Protein 3KF8 (pdb70)

Solvent-accessible surface area: 31046 Å² total

Sequence (642 aa):
LYPKTKIDWGPGENHICLKTPFKNFYVIELFHQAPTFDKTIPLFISDINNSPNLYGIYNYIADHLRHVVLVNNYPVNQINIFGKIVYEQYKEKEFNGVEESYVILVISDFIGIDSKIRVRLSQEQFKEVGLTLDKKNYGKIVELEGEIYNWYDSINVSKKPDRELKVSKITVLSHRPDGLHFEFEQWKKRMEFRKNNLVEPWVFIPTSKIILIPSNIPQEFPEASISNPERLRILAQVKDFIPHESTIVIDKVPTITSEQSTYINICIFNLLEACSSRVLVPGTLVNIDAFYDGESINPVDIYEVNGANFTMENIQLIDEMNNSIGKNHICLKTPFKNFYVIELFHQAPTFDKTIPLFISDINNSPNLYGIYNYIADHLRHVVLVNNYPVNQINIFGKIVYEQYKEKEFNGVEESYVILVISDFIGIDSKIRVRLSQEQFKEVGLTLDKKNYGKIVELEGEIYNWYDSINVSKKPDRELKVSKITVLSHRPDGLHFEFEQWKKRMEFRKNNLVEPWVFISSKIILIPSNIPQEFPEASISNPERLRILAQVKDFIPHESTIVIDKVPTITSEQSTYINICIFNLLEACSSRVLVPGTLVNIDAFYDGESINPVDIYEVNGANFTMENIQLIDEMNNSIGKFN

Organism: Candida tropicalis (strain ATCC MYA-3404 / T1) (NCBI:txid294747)

InterPro domains:
  IPR018856 CST complex subunit Stn1, N-terminal [PF10451] (31-229)

Foldseek 3Di:
DDDDDFDDPDDDCNQFQDDDPADTQGDPVCLVVFPAEPDEDEAQLQLQQVFWQCCLGPNVVCVVQQQWTQRQRHIHRKYKYKAFWADWDKDWDDDDVDTWIKIKTWGALPPDPPRIAIEIGTVVQCVVQPHDPPGPQGQWMKMFMFTKGWPRDNVVRGDGTHMYGYTPHMHTQDSDNPPVVVSVVSVVSNVVCCVVRPPRDDDDDGD/DAEDQAVVCVCVVCVPAAPVHWDKYKYWWFFQAADVVQQKTWTGGHPPQDPDDHDIDIARCVVCVVVDDVQQHDGGFIKMWIWIGRNPHTGTDDMDGDDPVCRDNVNSVVRVCVRPPDDD/DQFQDDDPQATAGDPVCLVVFPAEPDEDEAQQQLQQPFFLVCLRVNPVCVVDQQWTQRQRHIHFKYKYKFFFADKDWDWPQDVPGTDIKMKTWGALPDHDPRIAIEIDRVCLCVVQPHDPPGPRGLWMKMFIAIKGWPRDNVPRGDGTHMYGYTPDMHGPGSDSPPVVSSVVSVVSNVVCCVVPPNRYTDDD/DEAEDQFVVCVCVLCVPAAPVRKAKYKYWWFWAAADVVQCKTWTGGHPVDDDDPHDIDIARNVVVVVPDDVLQRDGGFIKMFIFIGRSPHTGTPDMDGDDPVCPDVVVVVVRVVCSPDPPPDD

Secondary structure (P-SEA, 3-state):
ccbbbbbbcccccccccccccccccccccccccccccccbbbbbaaaaaacccccccccccccccccccccccccccbbbbbbcccbbbbbbbbcccccccbbbbbbbcccccccbbbbbbcaaaaaaaccccccccccbbbbbcbbbbbbcccccccccccccccccccccccccccaaaaaaaaaaaaaaaaaaccccccccccc/ccccccccccccccccccccbbbbbbbbbbbccccccccbbbbcccccccccbbbbbbbbccccccccccccccccccbbbbbbbcccbbbbcbbbbbbcccccaaaaaaaaaaaccccc/ccccccccccccccccccccccccccbbbbbaaaaaaccccccccccccccccccccccccccccccccccccbbbbbbcccccccccbbbbbbbcccccccbbbbbbcaaaaaaaccccccccccccccbbbbbbbbcccccccbbbbbbbbccccccccccccaaaaaaaaaaaaaaaaaaccccccccc/cccccccccccccccccccccbbbbbccbbbbccccccccbbbbccccccccccccbbbbbccccccccccccccccbbbbbbbcccccbbbbcbbbbbbcccccaaaaaaaaaaaccccccc

B-factor: mean 45.21, std 17.89, range [17.79, 146.96]

Nearest PDB structures (foldseek):
  3kf8-assembly1_B  TM=1.008E+00  e=2.899E-24  Candida tropicalis MYA-3404
  2pqa-assembly2_C  TM=5.883E-01  e=9.152E-02  Homo sapiens
  1l1o-assembly1_F  TM=5.650E-01  e=1.158E-01  Homo sapiens
  8qzv-assembly1_A  TM=4.920E-01  e=5.331E-01  Trichomonas vaginalis
  3kf8-assembly2_C  TM=1.005E+00  e=3.148E-45  Candida tropicalis MYA-3404

Radius of gyration: 30.0 Å; Cα contacts (8 Å, |Δi|>4): 1416; chains: 4; bounding box: 93×93×60 Å

CATH classification: 2.40.50.1040

Structure (mmCIF, N/CA/C/O backbone):
data_3KF8
#
_entry.id   3KF8
#
_cell.length_a   92.072
_cell.length_b   92.072
_cell.length_c   200.909
_cell.angle_alpha   90.00
_cell.angle_beta   90.00
_cell.angle_gamma   90.00
#
_symmetry.space_group_name_H-M   'P 41 21 2'
#
loop_
_entity.id
_entity.type
_entity.pdbx_description
1 polymer 'Protein stn1'
2 polymer 'Protein ten1'
3 water water
#
loop_
_atom_site.group_PDB
_atom_site.id
_atom_site.type_symbol
_atom_site.label_atom_id
_atom_site.label_alt_id
_atom_site.label_comp_id
_atom_site.label_asym_id
_atom_site.label_entity_id
_atom_site.label_seq_id
_atom_site.pdbx_PDB_ins_code
_atom_site.Cartn_x
_atom_site.Cartn_y
_atom_site.Cartn_z
_atom_site.occupancy
_atom_site.B_iso_or_equiv
_atom_site.auth_seq_id
_atom_site.auth_comp_id
_atom_site.auth_asym_id
_atom_site.auth_atom_id
_atom_site.pdbx_PDB_model_num
ATOM 1 N N . LEU A 1 10 ? 51.646 34.638 82.745 1.00 86.12 7 LEU A N 1
ATOM 2 C CA . LEU A 1 10 ? 50.526 34.151 81.890 1.00 87.36 7 LEU A CA 1
ATOM 3 C C . LEU A 1 10 ? 50.296 32.650 82.052 1.00 88.17 7 LEU A C 1
ATOM 4 O O . LEU A 1 10 ? 51.244 31.874 82.195 1.00 88.48 7 LEU A O 1
ATOM 9 N N . TYR A 1 11 ? 49.028 32.249 82.017 1.00 89.17 8 TYR A N 1
ATOM 10 C CA . TYR A 1 11 ? 48.662 30.847 82.172 1.00 89.62 8 TYR A CA 1
ATOM 11 C C . TYR A 1 11 ? 48.288 30.210 80.835 1.00 89.43 8 TYR A C 1
ATOM 12 O O . TYR A 1 11 ? 47.871 30.899 79.900 1.00 88.69 8 TYR A O 1
ATOM 21 N N . PRO A 1 12 ? 48.440 28.879 80.728 1.00 89.50 9 PRO A N 1
ATOM 22 C CA . PRO A 1 12 ? 48.129 28.118 79.513 1.00 89.89 9 PRO A CA 1
ATOM 23 C C . PRO A 1 12 ? 46.771 28.449 78.887 1.00 90.36 9 PRO A C 1
ATOM 24 O O . PRO A 1 12 ? 45.757 28.543 79.585 1.00 90.89 9 PRO A O 1
ATOM 28 N N . LYS A 1 13 ? 46.768 28.627 77.568 1.00 90.45 10 LYS A N 1
ATOM 29 C CA . LYS A 1 13 ? 45.557 28.945 76.817 1.00 89.87 10 LYS A CA 1
ATOM 30 C C . LYS A 1 13 ? 45.279 27.828 75.814 1.00 89.60 10 LYS A C 1
ATOM 31 O O . LYS A 1 13 ? 45.965 27.705 74.798 1.00 89.60 10 LYS A O 1
ATOM 37 N N . THR A 1 14 ? 44.274 27.010 76.103 1.00 89.06 11 THR A N 1
ATOM 38 C CA . THR A 1 14 ? 43.917 25.906 75.221 1.00 88.24 11 THR A CA 1
ATOM 39 C C . THR A 1 14 ? 43.465 26.404 73.853 1.00 86.86 11 THR A C 1
ATOM 40 O O . THR A 1 14 ? 42.899 27.493 73.726 1.00 86.59 11 THR A O 1
ATOM 44 N N . LYS A 1 15 ? 43.719 25.599 72.829 1.00 85.38 12 LYS A N 1
ATOM 45 C CA . LYS A 1 15 ? 43.333 25.948 71.472 1.00 83.38 12 LYS A CA 1
ATOM 46 C C . LYS A 1 15 ? 42.962 24.702 70.656 1.00 82.70 12 LYS A C 1
ATOM 47 O O . LYS A 1 15 ? 43.615 23.657 70.748 1.00 81.98 12 LYS A O 1
ATOM 53 N N . ILE A 1 16 ? 41.897 24.829 69.871 1.00 81.07 13 ILE A N 1
ATOM 54 C CA . ILE A 1 16 ? 41.400 23.744 69.026 1.00 79.63 13 ILE A CA 1
ATOM 55 C C . ILE A 1 16 ? 40.954 24.360 67.707 1.00 77.99 13 ILE A C 1
ATOM 56 O O . ILE A 1 16 ? 40.291 25.398 67.710 1.00 78.87 13 ILE A O 1
ATOM 61 N N . ASP A 1 17 ? 41.312 23.757 66.578 1.00 75.57 14 ASP A N 1
ATOM 62 C CA . ASP A 1 17 ? 40.865 24.339 65.319 1.00 73.51 14 ASP A CA 1
ATOM 63 C C . ASP A 1 17 ? 39.556 23.716 64.876 1.00 71.97 14 ASP A C 1
ATOM 64 O O . ASP A 1 17 ? 39.458 22.511 64.640 1.00 70.05 14 ASP A O 1
ATOM 69 N N . TRP A 1 18 ? 38.546 24.569 64.794 1.00 71.26 15 TRP A N 1
ATOM 70 C CA . TRP A 1 18 ? 37.215 24.152 64.406 1.00 71.14 15 TRP A CA 1
ATOM 71 C C . TRP A 1 18 ? 37.029 24.420 62.923 1.00 69.26 15 TRP A C 1
ATOM 72 O O . TRP A 1 18 ? 35.904 24.555 62.444 1.00 70.70 15 TRP A O 1
ATOM 83 N N . GLY A 1 19 ? 38.147 24.501 62.207 1.00 66.52 16 GLY A N 1
ATOM 84 C CA . GLY A 1 19 ? 38.095 24.744 60.779 1.00 63.91 16 GLY A CA 1
ATOM 85 C C . GLY A 1 19 ? 38.202 26.210 60.413 1.00 62.55 16 GLY A C 1
ATOM 86 O O . GLY A 1 19 ? 38.306 27.060 61.297 1.00 62.14 16 GLY A O 1
ATOM 87 N N . PRO A 1 20 ? 38.174 26.538 59.111 1.00 61.53 17 PRO A N 1
ATOM 88 C CA . PRO A 1 20 ? 38.271 27.917 58.624 1.00 62.49 17 PRO A CA 1
ATOM 89 C C . PRO A 1 20 ? 37.011 28.751 58.838 1.00 63.73 17 PRO A C 1
ATOM 90 O O . PRO A 1 20 ? 35.957 28.226 59.189 1.00 63.81 17 PRO A O 1
ATOM 94 N N . GLY A 1 21 ? 37.144 30.055 58.625 1.00 65.52 18 GLY A N 1
ATOM 95 C CA . GLY A 1 21 ? 36.032 30.988 58.765 1.00 67.79 18 GLY A CA 1
ATOM 96 C C . GLY A 1 21 ? 34.877 30.702 59.717 1.00 68.34 18 GLY A C 1
ATOM 97 O O . GLY A 1 21 ? 35.049 30.122 60.791 1.00 68.07 18 GLY A O 1
ATOM 98 N N . GLU A 1 22 ? 33.687 31.140 59.311 1.00 69.37 19 GLU A N 1
ATOM 99 C CA . GLU A 1 22 ? 32.467 30.972 60.097 1.00 70.30 19 GLU A CA 1
ATOM 100 C C . GLU A 1 22 ? 31.945 29.551 59.954 1.00 70.23 19 GLU A C 1
ATOM 101 O O . GLU A 1 22 ? 30.750 29.332 59.741 1.00 70.62 19 GLU A O 1
ATOM 107 N N . ASN A 1 23 ? 32.849 28.586 60.063 1.00 69.55 20 ASN A N 1
ATOM 108 C CA . ASN A 1 23 ? 32.474 27.185 59.935 1.00 68.30 20 ASN A CA 1
ATOM 109 C C . ASN A 1 23 ? 31.826 26.673 61.220 1.00 66.43 20 ASN A C 1
ATOM 110 O O . ASN A 1 23 ? 30.880 25.883 61.179 1.00 65.91 20 ASN A O 1
ATOM 115 N N . HIS A 1 24 ? 32.346 27.131 62.354 1.00 64.30 21 HIS A N 1
ATOM 116 C CA . HIS A 1 24 ? 31.833 26.723 63.654 1.00 62.99 21 HIS A CA 1
ATOM 117 C C . HIS A 1 24 ? 30.439 27.296 63.934 1.00 61.26 21 HIS A C 1
ATOM 118 O O . HIS A 1 24 ? 29.716 26.806 64.801 1.00 60.25 21 HIS A O 1
ATOM 125 N N . ILE A 1 25 ? 30.068 28.327 63.184 1.00 59.08 22 ILE A N 1
ATOM 126 C CA . ILE A 1 25 ? 28.764 28.958 63.325 1.00 57.58 22 ILE A CA 1
ATOM 127 C C . ILE A 1 25 ? 27.780 28.317 62.356 1.00 57.55 22 ILE A C 1
ATOM 128 O O . ILE A 1 25 ? 28.006 28.305 61.147 1.00 57.78 22 ILE A O 1
ATOM 133 N N . CYS A 1 26 ? 26.684 27.794 62.889 1.00 57.44 23 CYS A N 1
ATOM 134 C CA . CYS A 1 26 ? 25.675 27.148 62.061 1.00 58.03 23 CYS A CA 1
ATOM 135 C C . CYS A 1 26 ? 24.702 28.141 61.426 1.00 58.89 23 CYS A C 1
ATOM 136 O O . CYS A 1 26 ? 24.551 28.182 60.205 1.00 57.46 23 CYS A O 1
ATOM 139 N N . LEU A 1 27 ? 24.036 28.933 62.260 1.00 60.08 24 LEU A N 1
ATOM 140 C CA . LEU A 1 27 ? 23.080 29.914 61.765 1.00 61.78 24 LEU A CA 1
ATOM 141 C C . LEU A 1 27 ? 23.323 31.278 62.388 1.00 63.38 24 LEU A C 1
ATOM 142 O O . LEU A 1 27 ? 23.401 31.412 63.607 1.00 62.71 24 LEU A O 1
ATOM 147 N N . LYS A 1 28 ? 23.441 32.295 61.544 1.00 66.51 25 LYS A N 1
ATOM 148 C CA . LYS A 1 28 ? 23.653 33.648 62.032 1.00 68.25 25 LYS A CA 1
ATOM 149 C C . LYS A 1 28 ? 22.285 34.290 62.200 1.00 68.54 25 LYS A C 1
ATOM 150 O O . LYS A 1 28 ? 21.414 34.151 61.339 1.00 67.53 25 LYS A O 1
ATOM 156 N N . THR A 1 29 ? 22.097 34.973 63.321 1.00 69.40 26 THR A N 1
ATOM 157 C CA . THR A 1 29 ? 20.838 35.642 63.624 1.00 70.68 26 THR A CA 1
ATOM 158 C C . THR A 1 29 ? 21.143 37.090 63.957 1.00 70.81 26 THR A C 1
ATOM 159 O O . THR A 1 29 ? 22.204 37.398 64.503 1.00 71.23 26 THR A O 1
ATOM 163 N N . PRO A 1 30 ? 20.226 38.004 63.621 1.00 70.81 27 PRO A N 1
ATOM 164 C CA . PRO A 1 30 ? 20.471 39.415 63.927 1.00 70.44 27 PRO A CA 1
ATOM 165 C C . PRO A 1 30 ? 20.640 39.660 65.432 1.00 70.41 27 PRO A C 1
ATOM 166 O O . PRO A 1 30 ? 20.857 40.791 65.863 1.00 70.75 27 PRO A O 1
ATOM 170 N N . PHE A 1 31 ? 20.539 38.595 66.226 1.00 69.90 28 PHE A N 1
ATOM 171 C CA . PHE A 1 31 ? 20.703 38.713 67.672 1.00 68.94 28 PHE A CA 1
ATOM 172 C C . PHE A 1 31 ? 21.823 37.829 68.215 1.00 67.51 28 PHE A C 1
ATOM 173 O O . PHE A 1 31 ? 22.646 38.285 69.012 1.00 66.76 28 PHE A O 1
ATOM 181 N N . LYS A 1 32 ? 21.845 36.564 67.790 1.00 65.55 29 LYS A N 1
ATOM 182 C CA . LYS A 1 32 ? 22.860 35.615 68.253 1.00 62.95 29 LYS A CA 1
ATOM 183 C C . LYS A 1 32 ? 23.244 34.584 67.192 1.00 60.21 29 LYS A C 1
ATOM 184 O O . LYS A 1 32 ? 22.692 34.566 66.092 1.00 59.08 29 LYS A O 1
ATOM 190 N N . ASN A 1 33 ? 24.194 33.720 67.532 1.00 57.17 30 ASN A N 1
ATOM 191 C CA . ASN A 1 33 ? 24.641 32.686 66.608 1.00 54.82 30 ASN A CA 1
ATOM 192 C C . ASN A 1 33 ? 24.438 31.287 67.167 1.00 53.55 30 ASN A C 1
ATOM 193 O O . ASN A 1 33 ? 24.792 31.004 68.312 1.00 52.23 30 ASN A O 1
ATOM 198 N N . PHE A 1 34 ? 23.865 30.412 66.352 1.00 51.69 31 PHE A N 1
ATOM 199 C CA . PHE A 1 34 ? 23.680 29.034 66.767 1.00 50.39 31 PHE A CA 1
ATOM 200 C C . PHE A 1 34 ? 24.912 28.290 66.262 1.00 48.75 31 PHE A C 1
ATOM 201 O O . PHE A 1 34 ? 25.114 28.162 65.059 1.00 49.80 31 PHE A O 1
ATOM 209 N N . TYR A 1 35 ? 25.738 27.818 67.187 1.00 46.32 32 TYR A N 1
ATOM 210 C CA . TYR A 1 35 ? 26.962 27.118 66.835 1.00 44.91 32 TYR A CA 1
ATOM 211 C C . TYR A 1 35 ? 26.765 25.643 66.522 1.00 44.43 32 TYR A C 1
ATOM 212 O O . TYR A 1 35 ? 25.754 25.048 66.898 1.00 44.29 32 TYR A O 1
ATOM 221 N N . VAL A 1 36 ? 27.735 25.066 65.816 1.00 43.09 33 VAL A N 1
ATOM 222 C CA . VAL A 1 36 ? 27.697 23.651 65.437 1.00 42.32 33 VAL A CA 1
ATOM 223 C C . VAL A 1 36 ? 27.808 22.753 66.665 1.00 42.33 33 VAL A C 1
ATOM 224 O O . VAL A 1 36 ? 28.352 23.153 67.694 1.00 41.38 33 VAL A O 1
ATOM 228 N N . ILE A 1 37 ? 27.297 21.532 66.550 1.00 42.95 34 ILE A N 1
ATOM 229 C CA . ILE A 1 37 ? 27.327 20.586 67.659 1.00 44.12 34 ILE A CA 1
ATOM 230 C C . ILE A 1 37 ? 28.726 20.377 68.246 1.00 44.64 34 ILE A C 1
ATOM 231 O O . ILE A 1 37 ? 28.870 20.209 69.459 1.00 43.88 34 ILE A O 1
ATOM 236 N N . GLU A 1 38 ? 29.749 20.410 67.393 1.00 43.27 35 GLU A N 1
ATOM 237 C CA . GLU A 1 38 ? 31.127 20.218 67.846 1.00 44.31 35 GLU A CA 1
ATOM 238 C C . GLU A 1 38 ? 31.474 21.181 68.965 1.00 44.02 35 GLU A C 1
ATOM 239 O O . GLU A 1 38 ? 32.336 20.890 69.802 1.00 43.33 35 GLU A O 1
ATOM 245 N N . LEU A 1 39 ? 30.808 22.330 68.970 1.00 42.26 36 LEU A N 1
ATOM 246 C CA . LEU A 1 39 ? 31.058 23.345 69.981 1.00 41.85 36 LEU A CA 1
ATOM 247 C C . LEU A 1 39 ? 30.196 23.219 71.237 1.00 41.63 36 LEU A C 1
ATOM 248 O O . LEU A 1 39 ? 30.495 23.860 72.254 1.00 40.24 36 LEU A O 1
ATOM 253 N N . PHE A 1 40 ? 29.147 22.396 71.180 1.00 40.28 37 PHE A N 1
ATOM 254 C CA . PHE A 1 40 ? 28.240 22.251 72.320 1.00 39.93 37 PHE A CA 1
ATOM 255 C C . PHE A 1 40 ? 28.938 21.997 73.638 1.00 41.10 37 PHE A C 1
ATOM 256 O O . PHE A 1 40 ? 28.575 22.593 74.659 1.00 40.05 37 PHE A O 1
ATOM 264 N N . HIS A 1 41 ? 29.947 21.128 73.626 1.00 41.52 38 HIS A N 1
ATOM 265 C CA . HIS A 1 41 ? 30.651 20.821 74.861 1.00 41.81 38 HIS A CA 1
ATOM 266 C C . HIS A 1 41 ? 31.381 22.036 75.435 1.00 42.62 38 HIS A C 1
ATOM 267 O O . HIS A 1 41 ? 31.774 22.031 76.600 1.00 43.81 38 HIS A O 1
ATOM 274 N N . GLN A 1 42 ? 31.525 23.083 74.625 1.00 43.37 39 GLN A N 1
ATOM 275 C CA . GLN A 1 42 ? 32.196 24.309 75.051 1.00 43.80 39 GLN A CA 1
ATOM 276 C C . GLN A 1 42 ? 31.257 25.268 75.789 1.00 43.98 39 GLN A C 1
ATOM 277 O O . GLN A 1 42 ? 31.704 26.157 76.513 1.00 44.55 39 GLN A O 1
ATOM 283 N N . ALA A 1 43 ? 29.955 25.094 75.595 1.00 43.08 40 ALA A N 1
ATOM 284 C CA . ALA A 1 43 ? 28.968 25.951 76.240 1.00 41.34 40 ALA A CA 1
ATOM 285 C C . ALA A 1 43 ? 28.977 25.770 77.760 1.00 40.71 40 ALA A C 1
ATOM 286 O O . ALA A 1 43 ? 29.009 24.648 78.266 1.00 41.50 40 ALA A O 1
ATOM 288 N N . PRO A 1 44 ? 28.950 26.874 78.515 1.00 39.58 41 PRO A N 1
ATOM 289 C CA . PRO A 1 44 ? 28.953 26.747 79.978 1.00 39.78 41 PRO A CA 1
ATOM 290 C C . PRO A 1 44 ? 27.697 26.032 80.463 1.00 41.07 41 PRO A C 1
ATOM 291 O O . PRO A 1 44 ? 27.563 25.714 81.638 1.00 42.29 41 PRO A O 1
ATOM 295 N N . THR A 1 45 ? 26.791 25.771 79.527 1.00 42.27 42 THR A N 1
ATOM 296 C CA . THR A 1 45 ? 25.517 25.113 79.797 1.00 43.09 42 THR A CA 1
ATOM 297 C C . THR A 1 45 ? 25.500 23.591 79.620 1.00 42.31 42 THR A C 1
ATOM 298 O O . THR A 1 45 ? 24.740 22.890 80.287 1.00 40.47 42 THR A O 1
ATOM 302 N N . PHE A 1 46 ? 26.333 23.086 78.718 1.00 41.54 43 PHE A N 1
ATOM 303 C CA . PHE A 1 46 ? 26.372 21.664 78.422 1.00 40.92 43 PHE A CA 1
ATOM 304 C C . PHE A 1 46 ? 26.951 20.768 79.510 1.00 42.95 43 PHE A C 1
ATOM 305 O O . PHE A 1 46 ? 27.899 21.140 80.213 1.00 43.13 43 PHE A O 1
ATOM 313 N N . ASP A 1 47 ? 26.374 19.574 79.630 1.00 43.71 44 ASP A N 1
ATOM 314 C CA . ASP A 1 47 ? 26.811 18.586 80.607 1.00 45.39 44 ASP A CA 1
ATOM 315 C C . ASP A 1 47 ? 26.747 19.033 82.050 1.00 45.76 44 ASP A C 1
ATOM 316 O O . ASP A 1 47 ? 27.512 18.554 82.885 1.00 46.52 44 ASP A O 1
ATOM 321 N N . LYS A 1 48 ? 25.841 19.956 82.341 1.00 44.45 45 LYS A N 1
ATOM 322 C CA . LYS A 1 48 ? 25.668 20.445 83.695 1.00 43.68 45 LYS A CA 1
ATOM 323 C C . LYS A 1 48 ? 24.168 20.586 83.927 1.00 43.07 45 LYS A C 1
ATOM 324 O O . LYS A 1 48 ? 23.449 21.120 83.080 1.00 41.94 45 LYS A O 1
ATOM 330 N N . THR A 1 49 ? 23.697 20.086 85.060 1.00 41.02 46 THR A N 1
ATOM 331 C CA . THR A 1 49 ? 22.282 20.163 85.385 1.00 42.49 46 THR A CA 1
ATOM 332 C C . THR A 1 49 ? 21.917 21.585 85.794 1.00 42.69 46 THR A C 1
ATOM 333 O O . THR A 1 49 ? 22.234 22.013 86.903 1.00 43.56 46 THR A O 1
ATOM 337 N N . ILE A 1 50 ? 21.259 22.318 84.900 1.00 40.96 47 ILE A N 1
ATOM 338 C CA . ILE A 1 50 ? 20.874 23.692 85.205 1.00 40.92 47 ILE A CA 1
ATOM 339 C C . ILE A 1 50 ? 19.371 23.846 85.467 1.00 39.19 47 ILE A C 1
ATOM 340 O O . ILE A 1 50 ? 18.540 23.251 84.782 1.00 39.30 47 ILE A O 1
ATOM 345 N N . PRO A 1 51 ? 19.013 24.648 86.476 1.00 38.08 48 PRO A N 1
ATOM 346 C CA . PRO A 1 51 ? 17.623 24.900 86.858 1.00 36.20 48 PRO A CA 1
ATOM 347 C C . PRO A 1 51 ? 16.915 25.824 85.865 1.00 34.81 48 PRO A C 1
ATOM 348 O O . PRO A 1 51 ? 17.211 27.019 85.788 1.00 32.82 48 PRO A O 1
ATOM 352 N N . LEU A 1 52 ? 15.985 25.258 85.105 1.00 33.98 49 LEU A N 1
ATOM 353 C CA . LEU A 1 52 ? 15.238 26.027 84.110 1.00 34.12 49 LEU A CA 1
ATOM 354 C C . LEU A 1 52 ? 13.771 26.213 84.465 1.00 33.98 49 LEU A C 1
ATOM 355 O O . LEU A 1 52 ? 13.248 25.606 85.403 1.00 31.04 49 LEU A O 1
ATOM 360 N N . PHE A 1 53 ? 13.124 27.075 83.685 1.00 34.69 50 PHE A N 1
ATOM 361 C CA . PHE A 1 53 ? 11.700 27.335 83.813 1.00 34.15 50 PHE A CA 1
ATOM 362 C C . PHE A 1 53 ? 11.113 26.441 82.738 1.00 34.40 50 PHE A C 1
ATOM 363 O O . PHE A 1 53 ? 11.638 26.395 81.635 1.00 35.21 50 PHE A O 1
ATOM 371 N N . ILE A 1 54 ? 10.048 25.718 83.052 1.00 34.04 51 ILE A N 1
ATOM 372 C CA . ILE A 1 54 ? 9.445 24.843 82.065 1.00 34.95 51 ILE A CA 1
ATOM 373 C C . ILE A 1 54 ? 9.107 25.584 80.771 1.00 36.93 51 ILE A C 1
ATOM 374 O O . ILE A 1 54 ? 9.218 25.038 79.669 1.00 36.02 51 ILE A O 1
ATOM 379 N N . SER A 1 55 ? 8.703 26.838 80.913 1.00 39.51 52 SER A N 1
ATOM 380 C CA . SER A 1 55 ? 8.349 27.654 79.759 1.00 41.27 52 SER A CA 1
ATOM 381 C C . SER A 1 55 ? 9.532 27.751 78.791 1.00 39.72 52 SER A C 1
ATOM 382 O O . SER A 1 55 ? 9.382 27.527 77.586 1.00 40.32 52 SER A O 1
ATOM 385 N N . ASP A 1 56 ? 10.706 28.083 79.321 1.00 38.59 53 ASP A N 1
ATOM 386 C CA . ASP A 1 56 ? 11.900 28.192 78.490 1.00 36.62 53 ASP A CA 1
ATOM 387 C C . ASP A 1 56 ? 12.188 26.894 77.733 1.00 34.60 53 ASP A C 1
ATOM 388 O O . ASP A 1 56 ? 12.721 26.919 76.621 1.00 35.27 53 ASP A O 1
ATOM 393 N N . ILE A 1 57 ? 11.846 25.761 78.329 1.00 30.34 54 ILE A N 1
ATOM 394 C CA . ILE A 1 57 ? 12.067 24.497 77.656 1.00 30.78 54 ILE A CA 1
ATOM 395 C C . ILE A 1 57 ? 11.063 24.340 76.518 1.00 32.77 54 ILE A C 1
ATOM 396 O O . ILE A 1 57 ? 11.427 23.997 75.391 1.00 32.81 54 ILE A O 1
ATOM 401 N N . ASN A 1 58 ? 9.794 24.597 76.817 1.00 33.62 55 ASN A N 1
ATOM 402 C CA . ASN A 1 58 ? 8.758 24.454 75.809 1.00 35.57 55 ASN A CA 1
ATOM 403 C C . ASN A 1 58 ? 8.851 25.469 74.684 1.00 36.40 55 ASN A C 1
ATOM 404 O O . ASN A 1 58 ? 8.400 25.200 73.575 1.00 35.68 55 ASN A O 1
ATOM 409 N N . ASN A 1 59 ? 9.432 26.630 74.953 1.00 38.09 56 ASN A N 1
ATOM 410 C CA . ASN A 1 59 ? 9.569 27.623 73.901 1.00 41.91 56 ASN A CA 1
ATOM 411 C C . ASN A 1 59 ? 10.845 27.371 73.108 1.00 43.24 56 ASN A C 1
ATOM 412 O O . ASN A 1 59 ? 11.248 28.179 72.266 1.00 44.17 56 ASN A O 1
ATOM 417 N N . SER A 1 60 ? 11.469 26.234 73.378 1.00 41.01 57 SER A N 1
ATOM 418 C CA . SER A 1 60 ? 12.696 25.867 72.699 1.00 40.08 57 SER A CA 1
ATOM 419 C C . SER A 1 60 ? 12.371 25.618 71.239 1.00 37.36 57 SER A C 1
ATOM 420 O O . SER A 1 60 ? 11.368 24.985 70.921 1.00 38.98 57 SER A O 1
ATOM 423 N N . PRO A 1 61 ? 13.218 26.108 70.324 1.00 36.04 58 PRO A N 1
ATOM 424 C CA . PRO A 1 61 ? 12.995 25.927 68.889 1.00 34.38 58 PRO A CA 1
ATOM 425 C C . PRO A 1 61 ? 13.181 24.517 68.353 1.00 35.36 58 PRO A C 1
ATOM 426 O O . PRO A 1 61 ? 14.028 23.760 68.839 1.00 37.04 58 PRO A O 1
ATOM 430 N N . ASN A 1 62 ? 12.374 24.172 67.351 1.00 33.62 59 ASN A N 1
ATOM 431 C CA . ASN A 1 62 ? 12.465 22.880 66.697 1.00 35.14 59 ASN A CA 1
ATOM 432 C C . ASN A 1 62 ? 13.855 22.882 66.063 1.00 36.96 59 ASN A C 1
ATOM 433 O O . ASN A 1 62 ? 14.140 23.690 65.173 1.00 37.24 59 ASN A O 1
ATOM 438 N N . LEU A 1 63 ? 14.715 21.971 66.500 1.00 37.33 60 LEU A N 1
ATOM 439 C CA . LEU A 1 63 ? 16.081 21.965 65.997 1.00 38.47 60 LEU A CA 1
ATOM 440 C C . LEU A 1 63 ? 16.305 21.628 64.533 1.00 39.70 60 LEU A C 1
ATOM 441 O O . LEU A 1 63 ? 17.356 21.967 63.988 1.00 41.89 60 LEU A O 1
ATOM 446 N N . TYR A 1 64 ? 15.347 20.972 63.883 1.00 40.55 61 TYR A N 1
ATOM 447 C CA . TYR A 1 64 ? 15.530 20.661 62.468 1.00 41.84 61 TYR A CA 1
ATOM 448 C C . TYR A 1 64 ? 15.553 21.937 61.635 1.00 42.91 61 TYR A C 1
ATOM 449 O O . TYR A 1 64 ? 16.064 21.943 60.516 1.00 44.18 61 TYR A O 1
ATOM 458 N N . GLY A 1 65 ? 15.001 23.010 62.191 1.00 43.41 62 GLY A N 1
ATOM 459 C CA . GLY A 1 65 ? 14.973 24.279 61.490 1.00 44.38 62 GLY A CA 1
ATOM 460 C C . GLY A 1 65 ? 16.232 25.093 61.703 1.00 45.49 62 GLY A C 1
ATOM 461 O O . GLY A 1 65 ? 16.321 26.242 61.274 1.00 45.43 62 GLY A O 1
ATOM 462 N N . ILE A 1 66 ? 17.212 24.501 62.372 1.00 46.25 63 ILE A N 1
ATOM 463 C CA . ILE A 1 66 ? 18.457 25.203 62.632 1.00 46.12 63 ILE A CA 1
ATOM 464 C C . ILE A 1 66 ? 19.660 24.320 62.347 1.00 46.51 63 ILE A C 1
ATOM 465 O O . ILE A 1 66 ? 20.726 24.825 62.020 1.00 47.67 63 ILE A O 1
ATOM 470 N N . TYR A 1 67 ? 19.493 23.006 62.471 1.00 47.13 64 TYR A N 1
ATOM 471 C CA . TYR A 1 67 ? 20.592 22.077 62.240 1.00 46.67 64 TYR A CA 1
ATOM 472 C C . TYR A 1 67 ? 20.289 21.002 61.208 1.00 47.63 64 TYR A C 1
ATOM 473 O O . TYR A 1 67 ? 21.076 20.078 61.024 1.00 47.60 64 TYR A O 1
ATOM 482 N N . ASN A 1 68 ? 19.146 21.116 60.543 1.00 48.83 65 ASN A N 1
ATOM 483 C CA . ASN A 1 68 ? 18.768 20.145 59.524 1.00 50.65 65 ASN A CA 1
ATOM 484 C C . ASN A 1 68 ? 18.958 18.708 59.984 1.00 50.18 65 ASN A C 1
ATOM 485 O O . ASN A 1 68 ? 18.582 18.339 61.093 1.00 50.48 65 ASN A O 1
ATOM 490 N N . TYR A 1 69 ? 19.560 17.907 59.114 1.00 49.82 66 TYR A N 1
ATOM 491 C CA . TYR A 1 69 ? 19.809 16.498 59.375 1.00 49.77 66 TYR A CA 1
ATOM 492 C C . TYR A 1 69 ? 20.587 16.250 60.669 1.00 48.78 66 TYR A C 1
ATOM 493 O O . TYR A 1 69 ? 20.603 15.133 61.178 1.00 48.74 66 TYR A O 1
ATOM 502 N N . ILE A 1 70 ? 21.235 17.283 61.196 1.00 48.82 67 ILE A N 1
ATOM 503 C CA . ILE A 1 70 ? 22.007 17.144 62.434 1.00 49.15 67 ILE A CA 1
ATOM 504 C C . ILE A 1 70 ? 21.104 16.828 63.629 1.00 49.10 67 ILE A C 1
ATOM 505 O O . ILE A 1 70 ? 21.489 16.079 64.535 1.00 50.01 67 ILE A O 1
ATOM 510 N N . ALA A 1 71 ? 19.903 17.399 63.619 1.00 47.70 68 ALA A N 1
ATOM 511 C CA . ALA A 1 71 ? 18.934 17.217 64.690 1.00 46.02 68 ALA A CA 1
ATOM 512 C C . ALA A 1 71 ? 18.608 15.756 64.967 1.00 45.82 68 ALA A C 1
ATOM 513 O O . ALA A 1 71 ? 18.142 15.420 66.059 1.00 43.62 68 ALA A O 1
ATOM 515 N N . ASP A 1 72 ? 18.848 14.888 63.989 1.00 44.93 69 ASP A N 1
ATOM 516 C CA . ASP A 1 72 ? 18.587 13.461 64.176 1.00 45.46 69 ASP A CA 1
ATOM 517 C C . ASP A 1 72 ? 19.335 12.944 65.408 1.00 43.58 69 ASP A C 1
ATOM 518 O O . ASP A 1 72 ? 18.968 11.922 65.986 1.00 41.69 69 ASP A O 1
ATOM 523 N N . HIS A 1 73 ? 20.376 13.671 65.802 1.00 41.97 70 HIS A N 1
ATOM 524 C CA . HIS A 1 73 ? 21.205 13.312 66.948 1.00 41.95 70 HIS A CA 1
ATOM 525 C C . HIS A 1 73 ? 21.033 14.301 68.097 1.00 40.43 70 HIS A C 1
ATOM 526 O O . HIS A 1 73 ? 21.769 14.244 69.082 1.00 40.46 70 HIS A O 1
ATOM 533 N N . LEU A 1 74 ? 20.072 15.211 67.968 1.00 38.20 71 LEU A N 1
ATOM 534 C CA . LEU A 1 74 ? 19.843 16.220 68.997 1.00 36.25 71 LEU A CA 1
ATOM 535 C C . LEU A 1 74 ? 18.485 16.136 69.700 1.00 35.78 71 LEU A C 1
ATOM 536 O O . LEU A 1 74 ? 18.047 17.100 70.324 1.00 35.73 71 LEU A O 1
ATOM 541 N N . ARG A 1 75 ? 17.828 14.984 69.598 1.00 34.94 72 ARG A N 1
ATOM 542 C CA . ARG A 1 75 ? 16.536 14.781 70.239 1.00 35.63 72 ARG A CA 1
ATOM 543 C C . ARG A 1 75 ? 16.622 14.990 71.758 1.00 34.83 72 ARG A C 1
ATOM 544 O O . ARG A 1 75 ? 15.648 15.398 72.397 1.00 34.67 72 ARG A O 1
ATOM 552 N N . HIS A 1 76 ? 17.794 14.712 72.325 1.00 31.22 73 HIS A N 1
ATOM 553 C CA . HIS A 1 76 ? 18.003 14.848 73.760 1.00 30.83 73 HIS A CA 1
ATOM 554 C C . HIS A 1 76 ? 18.526 16.239 74.124 1.00 29.84 73 HIS A C 1
ATOM 555 O O . HIS A 1 76 ? 18.965 16.469 75.255 1.00 27.70 73 HIS A O 1
ATOM 562 N N . VAL A 1 77 ? 18.460 17.172 73.181 1.00 27.77 74 VAL A N 1
ATOM 563 C CA . VAL A 1 77 ? 18.973 18.513 73.423 1.00 28.12 74 VAL A CA 1
ATOM 564 C C . VAL A 1 77 ? 17.979 19.629 73.126 1.00 27.16 74 VAL A C 1
ATOM 565 O O . VAL A 1 77 ? 17.170 19.519 72.216 1.00 29.59 74 VAL A O 1
ATOM 569 N N . VAL A 1 78 ? 18.028 20.697 73.906 1.00 26.65 75 VAL A N 1
ATOM 570 C CA . VAL A 1 78 ? 17.163 21.846 73.651 1.00 28.85 75 VAL A CA 1
ATOM 571 C C . VAL A 1 78 ? 18.004 23.116 73.735 1.00 30.35 75 VAL A C 1
ATOM 572 O O . VAL A 1 78 ? 18.911 23.222 74.562 1.00 31.07 75 VAL A O 1
ATOM 576 N N . LEU A 1 79 ? 17.715 24.076 72.872 1.00 33.30 76 LEU A N 1
ATOM 577 C CA . LEU A 1 79 ? 18.448 25.333 72.895 1.00 36.13 76 LEU A CA 1
ATOM 578 C C . LEU A 1 79 ? 17.619 26.364 73.648 1.00 35.89 76 LEU A C 1
ATOM 579 O O . LEU A 1 79 ? 16.527 26.720 73.218 1.00 38.93 76 LEU A O 1
ATOM 584 N N . VAL A 1 80 ? 18.126 26.816 74.789 1.00 36.71 77 VAL A N 1
ATOM 585 C CA . VAL A 1 80 ? 17.438 27.833 75.580 1.00 36.52 77 VAL A CA 1
ATOM 586 C C . VAL A 1 80 ? 18.164 29.092 75.160 1.00 37.21 77 VAL A C 1
ATOM 587 O O . VAL A 1 80 ? 19.312 29.313 75.540 1.00 36.71 77 VAL A O 1
ATOM 591 N N . ASN A 1 81 ? 17.473 29.904 74.366 1.00 38.19 78 ASN A N 1
ATOM 592 C CA . ASN A 1 81 ? 18.029 31.116 73.778 1.00 38.93 78 ASN A CA 1
ATOM 593 C C . ASN A 1 81 ? 18.921 30.504 72.714 1.00 39.91 78 ASN A C 1
ATOM 594 O O . ASN A 1 81 ? 18.431 30.077 71.670 1.00 40.87 78 ASN A O 1
ATOM 599 N N . ASN A 1 82 ? 20.224 30.438 72.969 1.00 40.72 79 ASN A N 1
ATOM 600 C CA . ASN A 1 82 ? 21.125 29.799 72.010 1.00 41.37 79 ASN A CA 1
ATOM 601 C C . ASN A 1 82 ? 22.111 28.896 72.747 1.00 40.46 79 ASN A C 1
ATOM 602 O O . ASN A 1 82 ? 23.130 28.493 72.192 1.00 41.33 79 ASN A O 1
ATOM 607 N N . TYR A 1 83 ? 21.789 28.575 74.001 1.00 38.94 80 TYR A N 1
ATOM 608 C CA . TYR A 1 83 ? 22.621 27.698 74.823 1.00 39.40 80 TYR A CA 1
ATOM 609 C C . TYR A 1 83 ? 22.132 26.256 74.758 1.00 39.19 80 TYR A C 1
ATOM 610 O O . TYR A 1 83 ? 20.981 25.977 75.066 1.00 41.31 80 TYR A O 1
ATOM 619 N N . PRO A 1 84 ? 23.004 25.317 74.366 1.00 39.31 81 PRO A N 1
ATOM 620 C CA . PRO A 1 84 ? 22.573 23.918 74.296 1.00 38.62 81 PRO A CA 1
ATOM 621 C C . PRO A 1 84 ? 22.465 23.313 75.693 1.00 37.85 81 PRO A C 1
ATOM 622 O O . PRO A 1 84 ? 23.416 23.374 76.470 1.00 38.83 81 PRO A O 1
ATOM 626 N N . VAL A 1 85 ? 21.312 22.739 76.023 1.00 37.08 82 VAL A N 1
ATOM 627 C CA . VAL A 1 85 ? 21.149 22.136 77.341 1.00 36.91 82 VAL A CA 1
ATOM 628 C C . VAL A 1 85 ? 21.030 20.626 77.205 1.00 37.78 82 VAL A C 1
ATOM 629 O O . VAL A 1 85 ? 20.234 20.102 76.430 1.00 38.32 82 VAL A O 1
ATOM 633 N N . ASN A 1 86 ? 21.860 19.961 77.992 1.00 39.43 83 ASN A N 1
ATOM 634 C CA . ASN A 1 86 ? 22.036 18.520 78.029 1.00 40.60 83 ASN A CA 1
ATOM 635 C C . ASN A 1 86 ? 21.303 17.871 79.212 1.00 39.07 83 ASN A C 1
ATOM 636 O O . ASN A 1 86 ? 20.579 16.895 79.061 1.00 36.77 83 ASN A O 1
ATOM 641 N N . GLN A 1 87 ? 21.544 18.418 80.395 1.00 38.92 84 GLN A N 1
ATOM 642 C CA . GLN A 1 87 ? 20.966 17.909 81.630 1.00 39.79 84 GLN A CA 1
ATOM 643 C C . GLN A 1 87 ? 19.995 18.940 82.186 1.00 38.61 84 GLN A C 1
ATOM 644 O O . GLN A 1 87 ? 20.352 20.105 82.382 1.00 37.22 84 GLN A O 1
ATOM 650 N N . ILE A 1 88 ? 18.772 18.499 82.463 1.00 37.94 85 ILE A N 1
ATOM 651 C CA . ILE A 1 88 ? 17.745 19.411 82.941 1.00 37.08 85 ILE A CA 1
ATOM 652 C C . ILE A 1 88 ? 17.254 19.253 84.377 1.00 34.71 85 ILE A C 1
ATOM 653 O O . ILE A 1 88 ? 17.130 18.143 84.894 1.00 34.95 85 ILE A O 1
ATOM 658 N N . ASN A 1 89 ? 16.998 20.396 85.009 1.00 32.78 86 ASN A N 1
ATOM 659 C CA . ASN A 1 89 ? 16.462 20.449 86.367 1.00 32.41 86 ASN A CA 1
ATOM 660 C C . ASN A 1 89 ? 15.239 21.372 86.341 1.00 32.74 86 ASN A C 1
ATOM 661 O O . ASN A 1 89 ? 15.350 22.548 85.967 1.00 32.70 86 ASN A O 1
ATOM 666 N N . ILE A 1 90 ? 14.078 20.837 86.712 1.00 31.05 87 ILE A N 1
ATOM 667 C CA . ILE A 1 90 ? 12.837 21.616 86.730 1.00 30.92 87 ILE A CA 1
ATOM 668 C C . ILE A 1 90 ? 12.120 21.352 88.039 1.00 31.01 87 ILE A C 1
ATOM 669 O O . ILE A 1 90 ? 12.446 20.404 88.748 1.00 31.49 87 ILE A O 1
ATOM 674 N N . PHE A 1 91 ? 11.136 22.184 88.354 1.00 31.35 88 PHE A N 1
ATOM 675 C CA . PHE A 1 91 ? 10.349 22.003 89.573 1.00 29.89 88 PHE A CA 1
ATOM 676 C C . PHE A 1 91 ? 8.903 22.370 89.231 1.00 29.03 88 PHE A C 1
ATOM 677 O O . PHE A 1 91 ? 8.640 22.935 88.168 1.00 27.01 88 PHE A O 1
ATOM 685 N N . GLY A 1 92 ? 7.974 22.059 90.131 1.00 28.94 89 GLY A N 1
ATOM 686 C CA . GLY A 1 92 ? 6.589 22.402 89.900 1.00 29.44 89 GLY A CA 1
ATOM 687 C C . GLY A 1 92 ? 5.607 21.541 90.667 1.00 31.77 89 GLY A C 1
ATOM 688 O O . GLY A 1 92 ? 5.998 20.648 91.421 1.00 29.83 89 GLY A O 1
ATOM 689 N N . LYS A 1 93 ? 4.320 21.824 90.476 1.00 30.98 90 LYS A N 1
ATOM 690 C CA . LYS A 1 93 ? 3.259 21.079 91.127 1.00 31.09 90 LYS A CA 1
ATOM 691 C C . LYS A 1 93 ? 2.819 19.937 90.241 1.00 29.13 90 LYS A C 1
ATOM 692 O O . LYS A 1 93 ? 2.848 20.038 89.023 1.00 29.89 90 LYS A O 1
ATOM 698 N N . ILE A 1 94 ? 2.415 18.847 90.862 1.00 28.15 91 ILE A N 1
ATOM 699 C CA . ILE A 1 94 ? 1.915 17.725 90.104 1.00 29.64 91 ILE A CA 1
ATOM 700 C C . ILE A 1 94 ? 0.476 18.084 89.744 1.00 31.23 91 ILE A C 1
ATOM 701 O O . ILE A 1 94 ? -0.367 18.308 90.619 1.00 30.91 91 ILE A O 1
ATOM 706 N N . VAL A 1 95 ? 0.209 18.147 88.450 1.00 32.25 92 VAL A N 1
ATOM 707 C CA . VAL A 1 95 ? -1.108 18.498 87.962 1.00 32.69 92 VAL A CA 1
ATOM 708 C C . VAL A 1 95 ? -1.812 17.308 87.328 1.00 33.57 92 VAL A C 1
ATOM 709 O O . VAL A 1 95 ? -3.009 17.365 87.077 1.00 34.26 92 VAL A O 1
ATOM 713 N N . TYR A 1 96 ? -1.082 16.219 87.093 1.00 34.94 93 TYR A N 1
ATOM 714 C CA . TYR A 1 96 ? -1.670 15.041 86.463 1.00 37.40 93 TYR A CA 1
ATOM 715 C C . TYR A 1 96 ? -0.894 13.764 86.764 1.00 38.51 93 TYR A C 1
ATOM 716 O O . TYR A 1 96 ? 0.335 13.759 86.727 1.00 39.89 93 TYR A O 1
ATOM 725 N N . GLU A 1 97 ? -1.621 12.684 87.039 1.00 40.04 94 GLU A N 1
ATOM 726 C CA . GLU A 1 97 ? -1.023 11.385 87.367 1.00 42.77 94 GLU A CA 1
ATOM 727 C C . GLU A 1 97 ? -1.574 10.229 86.534 1.00 43.76 94 GLU A C 1
ATOM 728 O O . GLU A 1 97 ? -2.781 10.101 86.356 1.00 44.39 94 GLU A O 1
ATOM 734 N N . GLN A 1 98 ? -0.686 9.366 86.062 1.00 45.53 95 GLN A N 1
ATOM 735 C CA . GLN A 1 98 ? -1.088 8.215 85.272 1.00 47.93 95 GLN A CA 1
ATOM 736 C C . GLN A 1 98 ? -0.154 7.066 85.631 1.00 47.07 95 GLN A C 1
ATOM 737 O O . GLN A 1 98 ? 1.068 7.218 85.589 1.00 46.95 95 GLN A O 1
ATOM 743 N N . TYR A 1 99 ? -0.729 5.927 86.000 1.00 47.12 96 TYR A N 1
ATOM 744 C CA . TYR A 1 99 ? 0.064 4.756 86.374 1.00 47.80 96 TYR A CA 1
ATOM 745 C C . TYR A 1 99 ? 0.010 3.723 85.272 1.00 49.21 96 TYR A C 1
ATOM 746 O O . TYR A 1 99 ? -1.065 3.372 84.797 1.00 49.91 96 TYR A O 1
ATOM 755 N N . LYS A 1 100 ? 1.171 3.237 84.857 1.00 52.64 97 LYS A N 1
ATOM 756 C CA . LYS A 1 100 ? 1.232 2.224 83.804 1.00 57.34 97 LYS A CA 1
ATOM 757 C C . LYS A 1 100 ? 1.975 0.974 84.256 1.00 59.76 97 LYS A C 1
ATOM 758 O O . LYS A 1 100 ? 2.934 1.069 85.010 1.00 59.35 97 LYS A O 1
ATOM 764 N N . GLU A 1 101 ? 1.547 -0.195 83.776 1.00 64.27 98 GLU A N 1
ATOM 765 C CA . GLU A 1 101 ? 2.182 -1.455 84.176 1.00 69.81 98 GLU A CA 1
ATOM 766 C C . GLU A 1 101 ? 2.462 -2.437 83.034 1.00 73.07 98 GLU A C 1
ATOM 767 O O . GLU A 1 101 ? 1.933 -3.549 83.009 1.00 74.81 98 GLU A O 1
ATOM 773 N N . LYS A 1 102 ? 3.304 -2.028 82.094 1.00 76.19 99 LYS A N 1
ATOM 774 C CA . LYS A 1 102 ? 3.633 -2.875 80.954 1.00 78.93 99 LYS A CA 1
ATOM 775 C C . LYS A 1 102 ? 4.006 -4.295 81.385 1.00 80.65 99 LYS A C 1
ATOM 776 O O . LYS A 1 102 ? 4.411 -4.519 82.526 1.00 79.69 99 LYS A O 1
ATOM 782 N N . GLU A 1 103 ? 3.886 -5.248 80.466 1.00 83.38 100 GLU A N 1
ATOM 783 C CA . GLU A 1 103 ? 4.210 -6.641 80.773 1.00 87.52 100 GLU A CA 1
ATOM 784 C C . GLU A 1 103 ? 5.267 -7.250 79.853 1.00 89.39 100 GLU A C 1
ATOM 785 O O . GLU A 1 103 ? 5.142 -7.203 78.626 1.00 89.32 100 GLU A O 1
ATOM 791 N N . PHE A 1 104 ? 6.302 -7.828 80.459 1.00 91.76 101 PHE A N 1
ATOM 792 C CA . PHE A 1 104 ? 7.387 -8.456 79.716 1.00 94.95 101 PHE A CA 1
ATOM 793 C C . PHE A 1 104 ? 7.652 -9.873 80.232 1.00 97.29 101 PHE A C 1
ATOM 794 O O . PHE A 1 104 ? 6.804 -10.469 80.901 1.00 98.07 101 PHE A O 1
ATOM 802 N N . ASN A 1 105 ? 8.831 -10.402 79.916 1.00 99.78 102 ASN A N 1
ATOM 803 C CA . ASN A 1 105 ? 9.233 -11.749 80.325 1.00 101.89 102 ASN A CA 1
ATOM 804 C C . ASN A 1 105 ? 9.542 -11.795 81.819 1.00 102.28 102 ASN A C 1
ATOM 805 O O . ASN A 1 105 ? 10.661 -11.497 82.237 1.00 101.95 102 ASN A O 1
ATOM 810 N N . GLY A 1 106 ? 8.548 -12.186 82.616 1.00 102.72 103 GLY A N 1
ATOM 811 C CA . GLY A 1 106 ? 8.730 -12.246 84.059 1.00 102.62 103 GLY A CA 1
ATOM 812 C C . GLY A 1 106 ? 9.007 -10.844 84.540 1.00 102.21 103 GLY A C 1
ATOM 813 O O . GLY A 1 106 ? 9.232 -10.572 85.721 1.00 102.09 103 GLY A O 1
ATOM 814 N N . VAL A 1 107 ? 8.985 -9.932 83.578 1.00 101.39 104 VAL A N 1
ATOM 815 C CA . VAL A 1 107 ? 9.266 -8.534 83.851 1.00 99.76 104 VAL A CA 1
ATOM 816 C C . VAL A 1 107 ? 8.006 -7.702 83.853 1.00 97.39 104 VAL A C 1
ATOM 817 O O . VAL A 1 107 ? 7.322 -7.533 82.823 1.00 97.07 104 VAL A O 1
ATOM 821 N N . GLU A 1 108 ? 7.686 -7.176 85.024 1.00 94.06 105 GLU A N 1
ATOM 822 C CA . GLU A 1 108 ? 6.505 -6.328 85.142 1.00 90.04 105 GLU A CA 1
ATOM 823 C C . GLU A 1 108 ? 7.307 -5.098 85.462 1.00 85.21 105 GLU A C 1
ATOM 824 O O . GLU A 1 108 ? 8.119 -5.156 86.389 1.00 85.66 105 GLU A O 1
ATOM 830 N N . GLU A 1 109 ? 7.147 -4.002 84.741 1.00 78.22 106 GLU A N 1
ATOM 831 C CA . GLU A 1 109 ? 7.903 -2.802 85.057 1.00 70.68 106 GLU A CA 1
ATOM 832 C C . GLU A 1 109 ? 6.727 -1.867 85.202 1.00 66.22 106 GLU A C 1
ATOM 833 O O . GLU A 1 109 ? 5.828 -1.886 84.371 1.00 65.33 106 GLU A O 1
ATOM 839 N N . SER A 1 110 ? 6.701 -1.096 86.275 1.00 60.10 107 SER A N 1
ATOM 840 C CA . SER A 1 110 ? 5.615 -0.175 86.513 1.00 52.70 107 SER A CA 1
ATOM 841 C C . SER A 1 110 ? 6.195 1.222 86.451 1.00 47.14 107 SER A C 1
ATOM 842 O O . SER A 1 110 ? 7.316 1.463 86.897 1.00 43.40 107 SER A O 1
ATOM 845 N N . TYR A 1 111 ? 5.442 2.134 85.855 1.00 43.51 108 TYR A N 1
ATOM 846 C CA . TYR A 1 111 ? 5.888 3.501 85.721 1.00 42.36 108 TYR A CA 1
ATOM 847 C C . TYR A 1 111 ? 4.806 4.493 86.083 1.00 38.86 108 TYR A C 1
ATOM 848 O O . TYR A 1 111 ? 3.636 4.151 86.223 1.00 37.41 108 TYR A O 1
ATOM 857 N N . VAL A 1 112 ? 5.230 5.742 86.221 1.00 36.65 109 VAL A N 1
ATOM 858 C CA . VAL A 1 112 ? 4.342 6.842 86.533 1.00 33.88 109 VAL A CA 1
ATOM 859 C C . VAL A 1 112 ? 4.598 7.933 85.511 1.00 33.57 109 VAL A C 1
ATOM 860 O O . VAL A 1 112 ? 5.744 8.188 85.117 1.00 34.12 109 VAL A O 1
ATOM 864 N N . ILE A 1 113 ? 3.521 8.557 85.062 1.00 34.09 110 ILE A N 1
ATOM 865 C CA . ILE A 1 113 ? 3.603 9.652 84.116 1.00 33.91 110 ILE A CA 1
ATOM 866 C C . ILE A 1 113 ? 2.888 10.800 84.793 1.00 35.00 110 ILE A C 1
ATOM 867 O O . ILE A 1 113 ? 1.741 10.663 85.197 1.00 37.30 110 ILE A O 1
ATOM 872 N N . LEU A 1 114 ? 3.584 11.921 84.924 1.00 34.20 111 LEU A N 1
ATOM 873 C CA . LEU A 1 114 ? 3.040 13.107 85.560 1.00 32.55 111 LEU A CA 1
ATOM 874 C C . LEU A 1 114 ? 3.172 14.285 84.615 1.00 32.32 111 LEU A C 1
ATOM 875 O O . LEU A 1 114 ? 3.914 14.229 83.633 1.00 31.15 111 LEU A O 1
ATOM 880 N N . VAL A 1 115 ? 2.435 15.345 84.925 1.00 29.34 112 VAL A N 1
ATOM 881 C CA . VAL A 1 115 ? 2.503 16.584 84.186 1.00 27.93 112 VAL A CA 1
ATOM 882 C C . VAL A 1 115 ? 2.866 17.542 85.309 1.00 30.85 112 VAL A C 1
ATOM 883 O O . VAL A 1 115 ? 2.184 17.589 86.340 1.00 31.41 112 VAL A O 1
ATOM 887 N N . ILE A 1 116 ? 3.964 18.265 85.142 1.00 30.29 113 ILE A N 1
ATOM 888 C CA . ILE A 1 116 ? 4.394 19.198 86.164 1.00 30.09 113 ILE A CA 1
ATOM 889 C C . ILE A 1 116 ? 4.225 20.614 85.659 1.00 29.23 113 ILE A C 1
ATOM 890 O O . ILE A 1 116 ? 4.429 20.906 84.487 1.00 28.82 113 ILE A O 1
ATOM 895 N N . SER A 1 117 ? 3.817 21.490 86.556 1.00 29.93 114 SER A N 1
ATOM 896 C CA . SER A 1 117 ? 3.631 22.868 86.194 1.00 30.08 114 SER A CA 1
ATOM 897 C C . SER A 1 117 ? 4.322 23.774 87.198 1.00 32.42 114 SER A C 1
ATOM 898 O O . SER A 1 117 ? 4.060 23.688 88.395 1.00 28.99 114 SER A O 1
ATOM 901 N N . ASP A 1 118 ? 5.246 24.607 86.706 1.00 34.83 115 ASP A N 1
ATOM 902 C CA . ASP A 1 118 ? 5.931 25.599 87.563 1.00 39.86 115 ASP A CA 1
ATOM 903 C C . ASP A 1 118 ? 5.113 26.863 87.309 1.00 43.68 115 ASP A C 1
ATOM 904 O O . ASP A 1 118 ? 5.261 27.901 87.980 1.00 41.35 115 ASP A O 1
ATOM 909 N N . PHE A 1 119 ? 4.278 26.754 86.281 1.00 50.23 116 PHE A N 1
ATOM 910 C CA . PHE A 1 119 ? 3.260 27.740 86.114 1.00 56.25 116 PHE A CA 1
ATOM 911 C C . PHE A 1 119 ? 3.538 29.144 85.637 1.00 59.39 116 PHE A C 1
ATOM 912 O O . PHE A 1 119 ? 2.600 29.900 85.431 1.00 61.59 116 PHE A O 1
ATOM 920 N N . ILE A 1 120 ? 4.790 29.511 85.431 1.00 61.60 117 ILE A N 1
ATOM 921 C CA . ILE A 1 120 ? 5.036 30.876 84.978 1.00 64.13 117 ILE A CA 1
ATOM 922 C C . ILE A 1 120 ? 5.545 31.029 83.535 1.00 65.83 117 ILE A C 1
ATOM 923 O O . ILE A 1 120 ? 6.566 30.463 83.186 1.00 67.67 117 ILE A O 1
ATOM 928 N N . GLY A 1 121 ? 4.869 31.863 82.738 1.00 66.85 118 GLY A N 1
ATOM 929 C CA . GLY A 1 121 ? 5.193 32.054 81.327 1.00 66.71 118 GLY A CA 1
ATOM 930 C C . GLY A 1 121 ? 4.133 31.237 80.598 1.00 66.63 118 GLY A C 1
ATOM 931 O O . GLY A 1 121 ? 3.257 30.669 81.247 1.00 66.47 118 GLY A O 1
ATOM 932 N N . ILE A 1 122 ? 4.184 31.167 79.272 1.00 66.54 119 ILE A N 1
ATOM 933 C CA . ILE A 1 122 ? 3.184 30.386 78.554 1.00 66.47 119 ILE A CA 1
ATOM 934 C C . ILE A 1 122 ? 3.679 28.962 78.307 1.00 64.65 119 ILE A C 1
ATOM 935 O O . ILE A 1 122 ? 4.842 28.744 77.962 1.00 65.61 119 ILE A O 1
ATOM 940 N N . ASP A 1 123 ? 2.792 27.994 78.502 1.00 61.25 120 ASP A N 1
ATOM 941 C CA . ASP A 1 123 ? 3.148 26.600 78.313 1.00 56.35 120 ASP A CA 1
ATOM 942 C C . ASP A 1 123 ? 4.200 26.237 79.358 1.00 52.10 120 ASP A C 1
ATOM 943 O O . ASP A 1 123 ? 5.346 25.928 79.031 1.00 50.71 120 ASP A O 1
ATOM 948 N N . SER A 1 124 ? 3.794 26.286 80.623 1.00 46.32 121 SER A N 1
ATOM 949 C CA . SER A 1 124 ? 4.676 25.976 81.730 1.00 41.62 121 SER A CA 1
ATOM 950 C C . SER A 1 124 ? 4.378 24.587 82.267 1.00 38.50 121 SER A C 1
ATOM 951 O O . SER A 1 124 ? 4.580 24.309 83.444 1.00 38.77 121 SER A O 1
ATOM 954 N N . LYS A 1 125 ? 3.895 23.718 81.393 1.00 35.39 122 LYS A N 1
ATOM 955 C CA . LYS A 1 125 ? 3.568 22.365 81.782 1.00 33.52 122 LYS A CA 1
ATOM 956 C C . LYS A 1 125 ? 4.354 21.402 80.903 1.00 32.47 122 LYS A C 1
ATOM 957 O O . LYS A 1 125 ? 4.551 21.655 79.706 1.00 29.83 122 LYS A O 1
ATOM 963 N N . ILE A 1 126 ? 4.817 20.307 81.496 1.00 29.94 123 ILE A N 1
ATOM 964 C CA . ILE A 1 126 ? 5.596 19.340 80.746 1.00 27.99 123 ILE A CA 1
ATOM 965 C C . ILE A 1 126 ? 5.390 17.921 81.250 1.00 27.97 123 ILE A C 1
ATOM 966 O O . ILE A 1 126 ? 5.269 17.688 82.450 1.00 24.03 123 ILE A O 1
ATOM 971 N N . ARG A 1 127 ? 5.328 16.976 80.315 1.00 27.71 124 ARG A N 1
ATOM 972 C CA . ARG A 1 127 ? 5.154 15.582 80.674 1.00 27.71 124 ARG A CA 1
ATOM 973 C C . ARG A 1 127 ? 6.475 15.070 81.236 1.00 28.68 124 ARG A C 1
ATOM 974 O O . ARG A 1 127 ? 7.553 15.411 80.742 1.00 26.38 124 ARG A O 1
ATOM 982 N N . VAL A 1 128 ? 6.369 14.237 82.264 1.00 29.20 125 VAL A N 1
ATOM 983 C CA . VAL A 1 128 ? 7.512 13.667 82.954 1.00 28.04 125 VAL A CA 1
ATOM 984 C C . VAL A 1 128 ? 7.248 12.172 83.133 1.00 28.47 125 VAL A C 1
ATOM 985 O O . VAL A 1 128 ? 6.103 11.763 83.353 1.00 27.26 125 VAL A O 1
ATOM 989 N N . ARG A 1 129 ? 8.297 11.359 83.020 1.00 28.69 126 ARG A N 1
ATOM 990 C CA . ARG A 1 129 ? 8.165 9.908 83.166 1.00 29.85 126 ARG A CA 1
ATOM 991 C C . ARG A 1 129 ? 9.146 9.381 84.208 1.00 30.38 126 ARG A C 1
ATOM 992 O O . ARG A 1 129 ? 10.320 9.766 84.250 1.00 29.74 126 ARG A O 1
ATOM 1000 N N . LEU A 1 130 ? 8.653 8.475 85.038 1.00 31.12 127 LEU A N 1
ATOM 1001 C CA . LEU A 1 130 ? 9.449 7.957 86.134 1.00 31.70 127 LEU A CA 1
ATOM 1002 C C . LEU A 1 130 ? 9.008 6.549 86.493 1.00 30.89 127 LEU A C 1
ATOM 1003 O O . LEU A 1 130 ? 7.868 6.172 86.219 1.00 30.40 127 LEU A O 1
ATOM 1008 N N . SER A 1 131 ? 9.895 5.772 87.108 1.00 31.06 128 SER A N 1
ATOM 1009 C CA . SER A 1 131 ? 9.533 4.415 87.527 1.00 33.49 128 SER A CA 1
ATOM 1010 C C . SER A 1 131 ? 8.732 4.519 88.822 1.00 34.56 128 SER A C 1
ATOM 1011 O O . SER A 1 131 ? 8.838 5.522 89.541 1.00 35.03 128 SER A O 1
ATOM 1014 N N . GLN A 1 132 ? 7.941 3.496 89.129 1.00 35.14 129 GLN A N 1
ATOM 1015 C CA . GLN A 1 132 ? 7.156 3.512 90.356 1.00 37.33 129 GLN A CA 1
ATOM 1016 C C . GLN A 1 132 ? 8.061 3.479 91.587 1.00 38.71 129 GLN A C 1
ATOM 1017 O O . GLN A 1 132 ? 7.728 4.062 92.626 1.00 38.24 129 GLN A O 1
ATOM 1023 N N . GLU A 1 133 ? 9.211 2.820 91.466 1.00 38.46 130 GLU A N 1
ATOM 1024 C CA . GLU A 1 133 ? 10.163 2.761 92.569 1.00 40.32 130 GLU A CA 1
ATOM 1025 C C . GLU A 1 133 ? 10.549 4.186 92.968 1.00 39.18 130 GLU A C 1
ATOM 1026 O O . GLU A 1 133 ? 10.442 4.565 94.134 1.00 38.13 130 GLU A O 1
ATOM 1032 N N . GLN A 1 134 ? 11.001 4.973 91.995 1.00 36.20 131 GLN A N 1
ATOM 1033 C CA . GLN A 1 134 ? 11.430 6.343 92.274 1.00 36.50 131 GLN A CA 1
ATOM 1034 C C . GLN A 1 134 ? 10.312 7.200 92.851 1.00 34.18 131 GLN A C 1
ATOM 1035 O O . GLN A 1 134 ? 10.568 8.099 93.648 1.00 34.88 131 GLN A O 1
ATOM 1041 N N . PHE A 1 135 ? 9.085 6.906 92.432 1.00 32.57 132 PHE A N 1
ATOM 1042 C CA . PHE A 1 135 ? 7.874 7.621 92.846 1.00 31.12 132 PHE A CA 1
ATOM 1043 C C . PHE A 1 135 ? 7.541 7.318 94.317 1.00 32.20 132 PHE A C 1
ATOM 1044 O O . PHE A 1 135 ? 7.328 8.224 95.128 1.00 29.48 132 PHE A O 1
ATOM 1052 N N . LYS A 1 136 ? 7.512 6.036 94.660 1.00 32.59 133 LYS A N 1
ATOM 1053 C CA . LYS A 1 136 ? 7.214 5.609 96.020 1.00 34.29 133 LYS A CA 1
ATOM 1054 C C . LYS A 1 136 ? 8.314 5.928 97.036 1.00 35.29 133 LYS A C 1
ATOM 1055 O O . LYS A 1 136 ? 8.027 6.227 98.191 1.00 36.79 133 LYS A O 1
ATOM 1061 N N . GLU A 1 137 ? 9.572 5.866 96.617 1.00 36.13 134 GLU A N 1
ATOM 1062 C CA . GLU A 1 137 ? 10.665 6.123 97.547 1.00 37.11 134 GLU A CA 1
ATOM 1063 C C . GLU A 1 137 ? 10.767 7.583 97.940 1.00 36.49 134 GLU A C 1
ATOM 1064 O O . GLU A 1 137 ? 11.582 7.948 98.789 1.00 36.26 134 GLU A O 1
ATOM 1070 N N . VAL A 1 138 ? 9.949 8.425 97.323 1.00 35.44 135 VAL A N 1
ATOM 1071 C CA . VAL A 1 138 ? 9.986 9.834 97.651 1.00 32.68 135 VAL A CA 1
ATOM 1072 C C . VAL A 1 138 ? 8.716 10.188 98.429 1.00 32.17 135 VAL A C 1
ATOM 1073 O O . VAL A 1 138 ? 8.448 11.352 98.725 1.00 35.13 135 VAL A O 1
ATOM 1077 N N . GLY A 1 139 ? 7.938 9.162 98.761 1.00 30.05 136 GLY A N 1
ATOM 1078 C CA . GLY A 1 139 ? 6.729 9.362 99.536 1.00 30.66 136 GLY A CA 1
ATOM 1079 C C . GLY A 1 139 ? 5.428 9.620 98.797 1.00 33.29 136 GLY A C 1
ATOM 1080 O O . GLY A 1 139 ? 4.412 9.904 99.428 1.00 33.31 136 GLY A O 1
ATOM 1081 N N . LEU A 1 140 ? 5.443 9.532 97.471 1.00 34.23 137 LEU A N 1
ATOM 1082 C CA . LEU A 1 140 ? 4.232 9.750 96.699 1.00 34.81 137 LEU A CA 1
ATOM 1083 C C . LEU A 1 140 ? 3.419 8.459 96.683 1.00 36.91 137 LEU A C 1
ATOM 1084 O O . LEU A 1 140 ? 3.952 7.368 96.462 1.00 37.36 137 LEU A O 1
ATOM 1089 N N . THR A 1 141 ? 2.120 8.587 96.920 1.00 36.97 138 THR A N 1
ATOM 1090 C CA . THR A 1 141 ? 1.236 7.431 96.969 1.00 39.20 138 THR A CA 1
ATOM 1091 C C . THR A 1 141 ? 0.559 7.106 95.642 1.00 40.79 138 THR A C 1
ATOM 1092 O O . THR A 1 141 ? 0.232 8.003 94.866 1.00 40.31 138 THR A O 1
ATOM 1096 N N . LEU A 1 142 ? 0.360 5.811 95.391 1.00 42.00 139 LEU A N 1
ATOM 1097 C CA . LEU A 1 142 ? -0.278 5.328 94.170 1.00 43.94 139 LEU A CA 1
ATOM 1098 C C . LEU A 1 142 ? -1.792 5.287 94.345 1.00 45.46 139 LEU A C 1
ATOM 1099 O O . LEU A 1 142 ? -2.426 4.242 94.196 1.00 46.31 139 LEU A O 1
ATOM 1104 N N . ASP A 1 143 ? -2.372 6.437 94.647 1.00 47.35 140 ASP A N 1
ATOM 1105 C CA . ASP A 1 143 ? -3.802 6.527 94.865 1.00 49.21 140 ASP A CA 1
ATOM 1106 C C . ASP A 1 143 ? -4.368 7.724 94.138 1.00 48.79 140 ASP A C 1
ATOM 1107 O O . ASP A 1 143 ? -5.516 8.097 94.356 1.00 50.03 140 ASP A O 1
ATOM 1112 N N . LYS A 1 144 ? -3.558 8.335 93.280 1.00 48.19 141 LYS A N 1
ATOM 1113 C CA . LYS A 1 144 ? -4.010 9.493 92.518 1.00 48.72 141 LYS A CA 1
ATOM 1114 C C . LYS A 1 144 ? -4.313 10.694 93.417 1.00 48.61 141 LYS A C 1
ATOM 1115 O O . LYS A 1 144 ? -5.136 11.541 93.070 1.00 49.74 141 LYS A O 1
ATOM 1121 N N . LYS A 1 145 ? -3.648 10.777 94.565 1.00 47.33 142 LYS A N 1
ATOM 1122 C CA . LYS A 1 145 ? -3.891 11.891 95.472 1.00 47.32 142 LYS A CA 1
ATOM 1123 C C . LYS A 1 145 ? -2.653 12.745 95.723 1.00 44.01 142 LYS A C 1
ATOM 1124 O O . LYS A 1 145 ? -2.415 13.196 96.839 1.00 44.95 142 LYS A O 1
ATOM 1130 N N . ASN A 1 146 ? -1.871 12.981 94.679 1.00 40.14 143 ASN A N 1
ATOM 1131 C CA . ASN A 1 146 ? -0.664 13.775 94.824 1.00 36.00 143 ASN A CA 1
ATOM 1132 C C . ASN A 1 146 ? -0.794 15.137 94.172 1.00 34.05 143 ASN A C 1
ATOM 1133 O O . ASN A 1 146 ? 0.156 15.913 94.146 1.00 34.56 143 ASN A O 1
ATOM 1138 N N . TYR A 1 147 ? -1.979 15.430 93.653 1.00 31.22 144 TYR A N 1
ATOM 1139 C CA . TYR A 1 147 ? -2.220 16.712 93.024 1.00 31.09 144 TYR A CA 1
ATOM 1140 C C . TYR A 1 147 ? -1.804 17.821 93.975 1.00 31.64 144 TYR A C 1
ATOM 1141 O O . TYR A 1 147 ? -2.097 17.762 95.167 1.00 33.59 144 TYR A O 1
ATOM 1150 N N . GLY A 1 148 ? -1.113 18.828 93.449 1.00 32.63 145 GLY A N 1
ATOM 1151 C CA . GLY A 1 148 ? -0.706 19.955 94.271 1.00 31.27 145 GLY A CA 1
ATOM 1152 C C . GLY A 1 148 ? 0.690 19.917 94.865 1.00 31.58 145 GLY A C 1
ATOM 1153 O O . GLY A 1 148 ? 1.295 20.963 95.096 1.00 32.29 145 GLY A O 1
ATOM 1154 N N . LYS A 1 149 ? 1.208 18.723 95.117 1.00 32.29 146 LYS A N 1
ATOM 1155 C CA . LYS A 1 149 ? 2.543 18.591 95.693 1.00 32.96 146 LYS A CA 1
ATOM 1156 C C . LYS A 1 149 ? 3.626 19.224 94.816 1.00 32.01 146 LYS A C 1
ATOM 1157 O O . LYS A 1 149 ? 3.552 19.179 93.591 1.00 32.32 146 LYS A O 1
ATOM 1163 N N . ILE A 1 150 ? 4.618 19.840 95.452 1.00 31.83 147 ILE A N 1
ATOM 1164 C CA . ILE A 1 150 ? 5.716 20.482 94.734 1.00 31.61 147 ILE A CA 1
ATOM 1165 C C . ILE A 1 150 ? 6.930 19.543 94.677 1.00 31.07 147 ILE A C 1
ATOM 1166 O O . ILE A 1 150 ? 7.396 19.034 95.697 1.00 28.39 147 ILE A O 1
ATOM 1171 N N . VAL A 1 151 ? 7.433 19.313 93.470 1.00 30.52 148 VAL A N 1
ATOM 1172 C CA . VAL A 1 151 ? 8.578 18.429 93.277 1.00 29.45 148 VAL A CA 1
ATOM 1173 C C . VAL A 1 151 ? 9.700 19.130 92.540 1.00 30.20 148 VAL A C 1
ATOM 1174 O O . VAL A 1 151 ? 9.481 20.164 91.909 1.00 31.02 148 VAL A O 1
ATOM 1178 N N . GLU A 1 152 ? 10.905 18.576 92.655 1.00 30.02 149 GLU A N 1
ATOM 1179 C CA . GLU A 1 152 ? 12.072 19.087 91.945 1.00 30.84 149 GLU A CA 1
ATOM 1180 C C . GLU A 1 152 ? 12.619 17.854 91.245 1.00 29.88 149 GLU A C 1
ATOM 1181 O O . GLU A 1 152 ? 12.794 16.798 91.868 1.00 31.51 149 GLU A O 1
ATOM 1187 N N . LEU A 1 153 ? 12.871 17.985 89.948 1.00 29.14 150 LEU A N 1
ATOM 1188 C CA . LEU A 1 153 ? 13.327 16.874 89.131 1.00 29.09 150 LEU A CA 1
ATOM 1189 C C . LEU A 1 153 ? 14.565 17.183 88.312 1.00 30.45 150 LEU A C 1
ATOM 1190 O O . LEU A 1 153 ? 14.789 18.321 87.890 1.00 30.75 150 LEU A O 1
ATOM 1195 N N . GLU A 1 154 ? 15.357 16.143 88.084 1.00 29.86 151 GLU A N 1
ATOM 1196 C CA . GLU A 1 154 ? 16.540 16.254 87.265 1.00 30.16 151 GLU A CA 1
ATOM 1197 C C . GLU A 1 154 ? 16.389 15.110 86.276 1.00 31.21 151 GLU A C 1
ATOM 1198 O O . GLU A 1 154 ? 15.876 14.039 86.632 1.00 30.76 151 GLU A O 1
ATOM 1204 N N . GLY A 1 155 ? 16.813 15.324 85.034 1.00 29.62 152 GLY A N 1
ATOM 1205 C CA . GLY A 1 155 ? 16.709 14.251 84.074 1.00 29.18 152 GLY A CA 1
ATOM 1206 C C . GLY A 1 155 ? 17.141 14.589 82.672 1.00 29.18 152 GLY A C 1
ATOM 1207 O O . GLY A 1 155 ? 17.709 15.644 82.404 1.00 29.79 152 GLY A O 1
ATOM 1208 N N . GLU A 1 156 ? 16.879 13.656 81.776 1.00 32.28 153 GLU A N 1
ATOM 1209 C CA . GLU A 1 156 ? 17.198 13.836 80.381 1.00 35.06 153 GLU A CA 1
ATOM 1210 C C . GLU A 1 156 ? 15.873 14.044 79.670 1.00 34.82 153 GLU A C 1
ATOM 1211 O O . GLU A 1 156 ? 14.847 13.492 80.076 1.00 35.70 153 GLU A O 1
ATOM 1217 N N . ILE A 1 157 ? 15.889 14.865 78.633 1.00 33.62 154 ILE A N 1
ATOM 1218 C CA . ILE A 1 157 ? 14.675 15.172 77.907 1.00 33.26 154 ILE A CA 1
ATOM 1219 C C . ILE A 1 157 ? 14.714 14.580 76.514 1.00 34.55 154 ILE A C 1
ATOM 1220 O O . ILE A 1 157 ? 15.786 14.483 75.911 1.00 35.38 154 ILE A O 1
ATOM 1225 N N . TYR A 1 158 ? 13.557 14.155 76.015 1.00 32.21 155 TYR A N 1
ATOM 1226 C CA . TYR A 1 158 ? 13.484 13.651 74.653 1.00 32.82 155 TYR A CA 1
ATOM 1227 C C . TYR A 1 158 ? 12.533 14.574 73.904 1.00 31.57 155 TYR A C 1
ATOM 1228 O O . TYR A 1 158 ? 11.445 14.856 74.384 1.00 31.42 155 TYR A O 1
ATOM 1237 N N . ASN A 1 159 ? 12.951 15.059 72.742 1.00 31.64 156 ASN A N 1
ATOM 1238 C CA . ASN A 1 159 ? 12.098 15.937 71.949 1.00 32.32 156 ASN A CA 1
ATOM 1239 C C . ASN A 1 159 ? 11.768 15.256 70.628 1.00 33.11 156 ASN A C 1
ATOM 1240 O O . ASN A 1 159 ? 12.670 14.806 69.918 1.00 34.12 156 ASN A O 1
ATOM 1245 N N . TRP A 1 160 ? 10.482 15.166 70.303 1.00 33.03 157 TRP A N 1
ATOM 1246 C CA . TRP A 1 160 ? 10.065 14.569 69.036 1.00 32.87 157 TRP A CA 1
ATOM 1247 C C . TRP A 1 160 ? 10.101 15.657 67.964 1.00 33.20 157 TRP A C 1
ATOM 1248 O O . TRP A 1 160 ? 9.079 15.980 67.372 1.00 32.52 157 TRP A O 1
ATOM 1259 N N . TYR A 1 161 ? 11.277 16.238 67.735 1.00 34.08 158 TYR A N 1
ATOM 1260 C CA . TYR A 1 161 ? 11.423 17.285 66.729 1.00 36.29 158 TYR A CA 1
ATOM 1261 C C . TYR A 1 161 ? 10.911 16.772 65.383 1.00 37.42 158 TYR A C 1
ATOM 1262 O O . TYR A 1 161 ? 11.220 15.650 64.983 1.00 35.59 158 TYR A O 1
ATOM 1271 N N . ASP A 1 162 ? 10.131 17.605 64.701 1.00 42.05 159 ASP A N 1
ATOM 1272 C CA . ASP A 1 162 ? 9.527 17.288 63.402 1.00 46.02 159 ASP A CA 1
ATOM 1273 C C . ASP A 1 162 ? 10.425 17.772 62.254 1.00 47.77 159 ASP A C 1
ATOM 1274 O O . ASP A 1 162 ? 10.513 18.978 61.996 1.00 46.95 159 ASP A O 1
ATOM 1279 N N . SER A 1 163 ? 11.086 16.844 61.564 1.00 49.16 160 SER A N 1
ATOM 1280 C CA . SER A 1 163 ? 11.975 17.226 60.468 1.00 51.90 160 SER A CA 1
ATOM 1281 C C . SER A 1 163 ? 11.229 17.835 59.283 1.00 53.58 160 SER A C 1
ATOM 1282 O O . SER A 1 163 ? 11.734 18.755 58.632 1.00 55.26 160 SER A O 1
ATOM 1285 N N . ILE A 1 164 ? 10.024 17.339 59.015 1.00 54.56 161 ILE A N 1
ATOM 1286 C CA . ILE A 1 164 ? 9.216 17.840 57.904 1.00 54.93 161 ILE A CA 1
ATOM 1287 C C . ILE A 1 164 ? 8.552 19.193 58.180 1.00 55.69 161 ILE A C 1
ATOM 1288 O O . ILE A 1 164 ? 8.612 20.093 57.344 1.00 55.73 161 ILE A O 1
ATOM 1293 N N . ASN A 1 165 ? 7.918 19.344 59.338 1.00 56.87 162 ASN A N 1
ATOM 1294 C CA . ASN A 1 165 ? 7.272 20.606 59.686 1.00 57.41 162 ASN A CA 1
ATOM 1295 C C . ASN A 1 165 ? 8.214 21.399 60.585 1.00 57.09 162 ASN A C 1
ATOM 1296 O O . ASN A 1 165 ? 7.885 21.790 61.705 1.00 57.11 162 ASN A O 1
ATOM 1301 N N . VAL A 1 166 ? 9.400 21.620 60.039 1.00 57.15 163 VAL A N 1
ATOM 1302 C CA . VAL A 1 166 ? 10.513 22.317 60.667 1.00 57.23 163 VAL A CA 1
ATOM 1303 C C . VAL A 1 166 ? 10.284 23.409 61.708 1.00 56.95 163 VAL A C 1
ATOM 1304 O O . VAL A 1 166 ? 11.081 23.541 62.630 1.00 57.51 163 VAL A O 1
ATOM 1308 N N . SER A 1 167 ? 9.220 24.191 61.583 1.00 57.77 164 SER A N 1
ATOM 1309 C CA . SER A 1 167 ? 8.984 25.262 62.554 1.00 57.78 164 SER A CA 1
ATOM 1310 C C . SER A 1 167 ? 8.039 24.871 63.691 1.00 57.12 164 SER A C 1
ATOM 1311 O O . SER A 1 167 ? 7.912 25.597 64.678 1.00 58.29 164 SER A O 1
ATOM 1314 N N . LYS A 1 168 ? 7.387 23.725 63.551 1.00 55.20 165 LYS A N 1
ATOM 1315 C CA . LYS A 1 168 ? 6.433 23.252 64.551 1.00 53.65 165 LYS A CA 1
ATOM 1316 C C . LYS A 1 168 ? 7.088 22.814 65.861 1.00 51.36 165 LYS A C 1
ATOM 1317 O O . LYS A 1 168 ? 8.131 22.161 65.861 1.00 51.71 165 LYS A O 1
ATOM 1323 N N . LYS A 1 169 ? 6.480 23.190 66.983 1.00 48.59 166 LYS A N 1
ATOM 1324 C CA . LYS A 1 169 ? 6.998 22.803 68.290 1.00 45.12 166 LYS A CA 1
ATOM 1325 C C . LYS A 1 169 ? 6.737 21.312 68.512 1.00 42.00 166 LYS A C 1
ATOM 1326 O O . LYS A 1 169 ? 5.692 20.783 68.133 1.00 40.70 166 LYS A O 1
ATOM 1332 N N . PRO A 1 170 ? 7.684 20.615 69.148 1.00 38.60 167 PRO A N 1
ATOM 1333 C CA . PRO A 1 170 ? 7.506 19.181 69.382 1.00 36.22 167 PRO A CA 1
ATOM 1334 C C . PRO A 1 170 ? 6.878 18.788 70.707 1.00 34.06 167 PRO A C 1
ATOM 1335 O O . PRO A 1 170 ? 6.761 19.592 71.634 1.00 30.26 167 PRO A O 1
ATOM 1339 N N . ASP A 1 171 ? 6.467 17.528 70.762 1.00 32.45 168 ASP A N 1
ATOM 1340 C CA . ASP A 1 171 ? 5.945 16.964 71.981 1.00 34.00 168 ASP A CA 1
ATOM 1341 C C . ASP A 1 171 ? 7.242 16.612 72.702 1.00 34.15 168 ASP A C 1
ATOM 1342 O O . ASP A 1 171 ? 8.207 16.173 72.067 1.00 36.60 168 ASP A O 1
ATOM 1347 N N . ARG A 1 172 ? 7.277 16.810 74.013 1.00 33.41 169 ARG A N 1
ATOM 1348 C CA . ARG A 1 172 ? 8.485 16.532 74.773 1.00 32.71 169 ARG A CA 1
ATOM 1349 C C . ARG A 1 172 ? 8.176 15.691 76.002 1.00 33.83 169 ARG A C 1
ATOM 1350 O O . ARG A 1 172 ? 7.020 15.557 76.409 1.00 35.20 169 ARG A O 1
ATOM 1358 N N . GLU A 1 173 ? 9.220 15.126 76.593 1.00 33.45 170 GLU A N 1
ATOM 1359 C CA . GLU A 1 173 ? 9.078 14.312 77.785 1.00 33.43 170 GLU A CA 1
ATOM 1360 C C . GLU A 1 173 ? 10.386 14.306 78.555 1.00 33.40 170 GLU A C 1
ATOM 1361 O O . GLU A 1 173 ? 11.463 14.235 77.963 1.00 34.84 170 GLU A O 1
ATOM 1367 N N . LEU A 1 174 ? 10.287 14.391 79.875 1.00 32.97 171 LEU A N 1
ATOM 1368 C CA . LEU A 1 174 ? 11.465 14.362 80.724 1.00 33.47 171 LEU A CA 1
ATOM 1369 C C . LEU A 1 174 ? 11.600 12.971 81.340 1.00 32.63 171 LEU A C 1
ATOM 1370 O O . LEU A 1 174 ? 10.671 12.492 81.979 1.00 31.17 171 LEU A O 1
ATOM 1375 N N . LYS A 1 175 ? 12.740 12.318 81.121 1.00 34.29 172 LYS A N 1
ATOM 1376 C CA . LYS A 1 175 ? 13.013 10.989 81.689 1.00 34.55 172 LYS A CA 1
ATOM 1377 C C . LYS A 1 175 ? 13.679 11.343 83.002 1.00 33.39 172 LYS A C 1
ATOM 1378 O O . LYS A 1 175 ? 14.821 11.803 83.008 1.00 33.64 172 LYS A O 1
ATOM 1384 N N . VAL A 1 176 ? 12.977 11.126 84.107 1.00 32.59 173 VAL A N 1
ATOM 1385 C CA . VAL A 1 176 ? 13.485 11.499 85.424 1.00 30.77 173 VAL A CA 1
ATOM 1386 C C . VAL A 1 176 ? 14.570 10.613 86.017 1.00 32.04 173 VAL A C 1
ATOM 1387 O O . VAL A 1 176 ? 14.342 9.441 86.283 1.00 33.58 173 VAL A O 1
ATOM 1391 N N . SER A 1 177 ? 15.748 11.187 86.236 1.00 32.45 174 SER A N 1
ATOM 1392 C CA . SER A 1 177 ? 16.847 10.446 86.835 1.00 33.78 174 SER A CA 1
ATOM 1393 C C . SER A 1 177 ? 16.825 10.691 88.347 1.00 35.27 174 SER A C 1
ATOM 1394 O O . SER A 1 177 ? 17.300 9.872 89.133 1.00 35.85 174 SER A O 1
ATOM 1397 N N . LYS A 1 178 ? 16.266 11.829 88.751 1.00 35.04 175 LYS A N 1
ATOM 1398 C CA . LYS A 1 178 ? 16.186 12.157 90.169 1.00 33.41 175 LYS A CA 1
ATOM 1399 C C . LYS A 1 178 ? 14.975 13.019 90.520 1.00 32.59 175 LYS A C 1
ATOM 1400 O O . LYS A 1 178 ? 14.707 14.043 89.880 1.00 33.97 175 LYS A O 1
ATOM 1406 N N . ILE A 1 179 ? 14.243 12.597 91.542 1.00 31.36 176 ILE A N 1
ATOM 1407 C CA . ILE A 1 179 ? 13.082 13.341 92.008 1.00 30.43 176 ILE A CA 1
ATOM 1408 C C . ILE A 1 179 ? 13.190 13.611 93.506 1.00 30.35 176 ILE A C 1
ATOM 1409 O O . ILE A 1 179 ? 13.658 12.778 94.272 1.00 30.52 176 ILE A O 1
ATOM 1414 N N . THR A 1 180 ? 12.765 14.798 93.909 1.00 32.17 177 THR A N 1
ATOM 1415 C CA . THR A 1 180 ? 12.770 15.196 95.315 1.00 30.29 177 THR A CA 1
ATOM 1416 C C . THR A 1 180 ? 11.414 15.847 95.597 1.00 29.66 177 THR A C 1
ATOM 1417 O O . THR A 1 180 ? 10.975 16.714 94.841 1.00 27.17 177 THR A O 1
ATOM 1421 N N . VAL A 1 181 ? 10.738 15.435 96.659 1.00 29.76 178 VAL A N 1
ATOM 1422 C CA . VAL A 1 181 ? 9.462 16.066 96.980 1.00 30.09 178 VAL A CA 1
ATOM 1423 C C . VAL A 1 181 ? 9.752 17.250 97.887 1.00 30.89 178 VAL A C 1
ATOM 1424 O O . VAL A 1 181 ? 10.190 17.071 99.022 1.00 32.58 178 VAL A O 1
ATOM 1428 N N . LEU A 1 182 ? 9.523 18.460 97.392 1.00 32.31 179 LEU A N 1
ATOM 1429 C CA . LEU A 1 182 ? 9.772 19.660 98.191 1.00 31.37 179 LEU A CA 1
ATOM 1430 C C . LEU A 1 182 ? 8.687 19.901 99.251 1.00 33.51 179 LEU A C 1
ATOM 1431 O O . LEU A 1 182 ? 8.966 20.440 100.326 1.00 34.08 179 LEU A O 1
ATOM 1436 N N . SER A 1 183 ? 7.457 19.492 98.954 1.00 34.33 180 SER A N 1
ATOM 1437 C CA . SER A 1 183 ? 6.353 19.679 99.883 1.00 34.70 180 SER A CA 1
ATOM 1438 C C . SER A 1 183 ? 5.206 18.742 99.596 1.00 35.10 180 SER A C 1
ATOM 1439 O O . SER A 1 183 ? 4.697 18.699 98.477 1.00 37.89 180 SER A O 1
ATOM 1442 N N . HIS A 1 184 ? 4.800 17.996 100.613 1.00 36.46 181 HIS A N 1
ATOM 1443 C CA . HIS A 1 184 ? 3.686 17.061 100.509 1.00 38.35 181 HIS A CA 1
ATOM 1444 C C . HIS A 1 184 ? 2.385 17.817 100.794 1.00 39.82 181 HIS A C 1
ATOM 1445 O O . HIS A 1 184 ? 1.302 17.361 100.428 1.00 40.30 181 HIS A O 1
ATOM 1452 N N . ARG A 1 185 ? 2.502 18.971 101.448 1.00 41.60 182 ARG A N 1
ATOM 1453 C CA . ARG A 1 185 ? 1.345 19.800 101.783 1.00 45.35 182 ARG A CA 1
ATOM 1454 C C . ARG A 1 185 ? 0.967 20.738 100.636 1.00 46.05 182 ARG A C 1
ATOM 1455 O O . ARG A 1 185 ? 1.810 21.088 99.803 1.00 44.11 182 ARG A O 1
ATOM 1463 N N . PRO A 1 186 ? -0.311 21.171 100.600 1.00 46.63 183 PRO A N 1
ATOM 1464 C CA . PRO A 1 186 ? -0.833 22.072 99.570 1.00 46.48 183 PRO A CA 1
ATOM 1465 C C . PRO A 1 186 ? -0.081 23.393 99.579 1.00 44.91 183 PRO A C 1
ATOM 1466 O O . PRO A 1 186 ? 0.353 23.882 98.530 1.00 43.03 183 PRO A O 1
ATOM 1470 N N . ASP A 1 187 ? 0.074 23.962 100.770 1.00 44.61 184 ASP A N 1
ATOM 1471 C CA . ASP A 1 187 ? 0.795 25.215 100.913 1.00 44.41 184 ASP A CA 1
ATOM 1472 C C . ASP A 1 187 ? 2.288 24.991 100.831 1.00 44.22 184 ASP A C 1
ATOM 1473 O O . ASP A 1 187 ? 2.920 24.586 101.801 1.00 46.97 184 ASP A O 1
ATOM 1478 N N . GLY A 1 188 ? 2.853 25.242 99.663 1.00 43.83 185 GLY A N 1
ATOM 1479 C CA . GLY A 1 188 ? 4.280 25.094 99.497 1.00 42.04 185 GLY A CA 1
ATOM 1480 C C . GLY A 1 188 ? 4.734 26.374 98.851 1.00 41.88 185 GLY A C 1
ATOM 1481 O O . GLY A 1 188 ? 5.765 26.419 98.176 1.00 44.38 185 GLY A O 1
ATOM 1482 N N . LEU A 1 189 ? 3.947 27.425 99.066 1.00 40.11 186 LEU A N 1
ATOM 1483 C CA . LEU A 1 189 ? 4.235 28.719 98.482 1.00 37.79 186 LEU A CA 1
ATOM 1484 C C . LEU A 1 189 ? 5.673 29.163 98.714 1.00 35.40 186 LEU A C 1
ATOM 1485 O O . LEU A 1 189 ? 6.316 29.643 97.783 1.00 33.74 186 LEU A O 1
ATOM 1490 N N . HIS A 1 190 ? 6.191 28.993 99.928 1.00 35.40 187 HIS A N 1
ATOM 1491 C CA . HIS A 1 190 ? 7.579 29.398 100.179 1.00 36.57 187 HIS A CA 1
ATOM 1492 C C . HIS A 1 190 ? 8.571 28.600 99.334 1.00 34.42 187 HIS A C 1
ATOM 1493 O O . HIS A 1 190 ? 9.631 29.108 98.972 1.00 32.92 187 HIS A O 1
ATOM 1500 N N . PHE A 1 191 ? 8.223 27.358 99.008 1.00 34.47 188 PHE A N 1
ATOM 1501 C CA . PHE A 1 191 ? 9.111 26.537 98.194 1.00 35.08 188 PHE A CA 1
ATOM 1502 C C . PHE A 1 191 ? 9.088 27.030 96.762 1.00 36.05 188 PHE A C 1
ATOM 1503 O O . PHE A 1 191 ? 10.103 26.978 96.061 1.00 39.06 188 PHE A O 1
ATOM 1511 N N . GLU A 1 192 ? 7.937 27.524 96.328 1.00 34.08 189 GLU A N 1
ATOM 1512 C CA . GLU A 1 192 ? 7.832 28.037 94.970 1.00 35.45 189 GLU A CA 1
ATOM 1513 C C . GLU A 1 192 ? 8.606 29.347 94.831 1.00 35.77 189 GLU A C 1
ATOM 1514 O O . GLU A 1 192 ? 9.278 29.560 93.816 1.00 35.62 189 GLU A O 1
ATOM 1520 N N . PHE A 1 193 ? 8.528 30.219 95.838 1.00 34.15 190 PHE A N 1
ATOM 1521 C CA . PHE A 1 193 ? 9.264 31.485 95.778 1.00 35.92 190 PHE A CA 1
ATOM 1522 C C . PHE A 1 193 ? 10.760 31.207 95.786 1.00 37.05 190 PHE A C 1
ATOM 1523 O O . PHE A 1 193 ? 11.553 31.927 95.173 1.00 38.78 190 PHE A O 1
ATOM 1531 N N . GLU A 1 194 ? 11.135 30.144 96.483 1.00 36.85 191 GLU A N 1
ATOM 1532 C CA . GLU A 1 194 ? 12.525 29.748 96.575 1.00 38.34 191 GLU A CA 1
ATOM 1533 C C . GLU A 1 194 ? 12.958 29.250 95.190 1.00 37.26 191 GLU A C 1
ATOM 1534 O O . GLU A 1 194 ? 13.950 29.719 94.635 1.00 35.85 191 GLU A O 1
ATOM 1540 N N . GLN A 1 195 ? 12.188 28.325 94.621 1.00 36.01 192 GLN A N 1
ATOM 1541 C CA . GLN A 1 195 ? 12.501 27.789 93.299 1.00 35.56 192 GLN A CA 1
ATOM 1542 C C . GLN A 1 195 ? 12.438 28.873 92.231 1.00 35.29 192 GLN A C 1
ATOM 1543 O O . GLN A 1 195 ? 13.394 29.063 91.486 1.00 34.60 192 GLN A O 1
ATOM 1549 N N . TRP A 1 196 ? 11.314 29.586 92.160 1.00 35.76 193 TRP A N 1
ATOM 1550 C CA . TRP A 1 196 ? 11.171 30.658 91.176 1.00 36.60 193 TRP A CA 1
ATOM 1551 C C . TRP A 1 196 ? 12.362 31.609 91.214 1.00 38.10 193 TRP A C 1
ATOM 1552 O O . TRP A 1 196 ? 12.934 31.944 90.170 1.00 39.93 193 TRP A O 1
ATOM 1563 N N . LYS A 1 197 ? 12.744 32.036 92.413 1.00 39.23 194 LYS A N 1
ATOM 1564 C CA . LYS A 1 197 ? 13.871 32.952 92.561 1.00 41.91 194 LYS A CA 1
ATOM 1565 C C . LYS A 1 197 ? 15.162 32.362 91.989 1.00 41.70 194 LYS A C 1
ATOM 1566 O O . LYS A 1 197 ? 15.868 33.018 91.222 1.00 42.16 194 LYS A O 1
ATOM 1572 N N . LYS A 1 198 ? 15.465 31.122 92.363 1.00 41.06 195 LYS A N 1
ATOM 1573 C CA . LYS A 1 198 ? 16.668 30.464 91.874 1.00 40.58 195 LYS A CA 1
ATOM 1574 C C . LYS A 1 198 ? 16.709 30.482 90.352 1.00 40.72 195 LYS A C 1
ATOM 1575 O O . LYS A 1 198 ? 17.709 30.885 89.757 1.00 41.01 195 LYS A O 1
ATOM 1581 N N . ARG A 1 199 ? 15.614 30.070 89.719 1.00 40.86 196 ARG A N 1
ATOM 1582 C CA . ARG A 1 199 ? 15.563 30.019 88.259 1.00 40.56 196 ARG A CA 1
ATOM 1583 C C . ARG A 1 199 ? 15.573 31.394 87.602 1.00 41.41 196 ARG A C 1
ATOM 1584 O O . ARG A 1 199 ? 16.023 31.531 86.466 1.00 40.75 196 ARG A O 1
ATOM 1592 N N . MET A 1 200 ? 15.071 32.415 88.301 1.00 42.00 197 MET A N 1
ATOM 1593 C CA . MET A 1 200 ? 15.075 33.764 87.739 1.00 42.83 197 MET A CA 1
ATOM 1594 C C . MET A 1 200 ? 16.500 34.296 87.757 1.00 42.98 197 MET A C 1
ATOM 1595 O O . MET A 1 200 ? 16.993 34.794 86.746 1.00 42.80 197 MET A O 1
ATOM 1600 N N . GLU A 1 201 ? 17.148 34.191 88.916 1.00 43.44 198 GLU A N 1
ATOM 1601 C CA . GLU A 1 201 ? 18.523 34.642 89.082 1.00 46.21 198 GLU A CA 1
ATOM 1602 C C . GLU A 1 201 ? 19.412 33.955 88.061 1.00 46.65 198 GLU A C 1
ATOM 1603 O O . GLU A 1 201 ? 20.249 34.601 87.431 1.00 46.87 198 GLU A O 1
ATOM 1609 N N . PHE A 1 202 ? 19.227 32.645 87.893 1.00 45.68 199 PHE A N 1
ATOM 1610 C CA . PHE A 1 202 ? 20.032 31.891 86.938 1.00 45.63 199 PHE A CA 1
ATOM 1611 C C . PHE A 1 202 ? 19.743 32.335 85.515 1.00 44.69 199 PHE A C 1
ATOM 1612 O O . PHE A 1 202 ? 20.653 32.455 84.700 1.00 43.77 199 PHE A O 1
ATOM 1620 N N . ARG A 1 203 ? 18.477 32.575 85.208 1.00 45.49 200 ARG A N 1
ATOM 1621 C CA . ARG A 1 203 ? 18.128 32.996 83.859 1.00 47.17 200 ARG A CA 1
ATOM 1622 C C . ARG A 1 203 ? 18.736 34.353 83.517 1.00 49.35 200 ARG A C 1
ATOM 1623 O O . ARG A 1 203 ? 19.144 34.589 82.377 1.00 49.83 200 ARG A O 1
ATOM 1631 N N . LYS A 1 204 ? 18.798 35.242 84.506 1.00 51.89 201 LYS A N 1
ATOM 1632 C CA . LYS A 1 204 ? 19.366 36.571 84.292 1.00 53.48 201 LYS A CA 1
ATOM 1633 C C . LYS A 1 204 ? 20.871 36.513 84.071 1.00 53.14 201 LYS A C 1
ATOM 1634 O O . LYS A 1 204 ? 21.374 36.987 83.056 1.00 55.17 201 LYS A O 1
ATOM 1640 N N . ASN A 1 205 ? 21.577 35.922 85.031 1.00 51.91 202 ASN A N 1
ATOM 1641 C CA . ASN A 1 205 ? 23.033 35.820 84.987 1.00 51.33 202 ASN A CA 1
ATOM 1642 C C . ASN A 1 205 ? 23.642 34.906 83.915 1.00 51.11 202 ASN A C 1
ATOM 1643 O O . ASN A 1 205 ? 24.832 35.031 83.610 1.00 51.88 202 ASN A O 1
ATOM 1648 N N . ASN A 1 206 ? 22.849 34.006 83.334 1.00 49.24 203 ASN A N 1
ATOM 1649 C CA . ASN A 1 206 ? 23.393 33.075 82.346 1.00 48.20 203 ASN A CA 1
ATOM 1650 C C . ASN A 1 206 ? 22.653 32.908 81.022 1.00 48.01 203 ASN A C 1
ATOM 1651 O O . ASN A 1 206 ? 23.270 32.579 80.016 1.00 48.09 203 ASN A O 1
ATOM 1656 N N . LEU A 1 207 ? 21.342 33.127 81.016 1.00 48.27 204 LEU A N 1
ATOM 1657 C CA . LEU A 1 207 ? 20.565 32.903 79.804 1.00 47.58 204 LEU A CA 1
ATOM 1658 C C . LEU A 1 207 ? 20.091 34.094 78.995 1.00 49.71 204 LEU A C 1
ATOM 1659 O O . LEU A 1 207 ? 20.024 34.007 77.769 1.00 48.94 204 LEU A O 1
ATOM 1664 N N . VAL A 1 208 ? 19.753 35.198 79.655 1.00 52.21 205 VAL A N 1
ATOM 1665 C CA . VAL A 1 208 ? 19.278 36.378 78.932 1.00 54.25 205 VAL A CA 1
ATOM 1666 C C . VAL A 1 208 ? 20.262 36.827 77.850 1.00 53.86 205 VAL A C 1
ATOM 1667 O O . VAL A 1 208 ? 19.889 36.948 76.685 1.00 55.55 205 VAL A O 1
ATOM 1671 N N . GLU A 1 209 ? 21.510 37.078 78.230 1.00 53.81 206 GLU A N 1
ATOM 1672 C CA . GLU A 1 209 ? 22.519 37.484 77.258 1.00 55.00 206 GLU A CA 1
ATOM 1673 C C . GLU A 1 209 ? 22.945 36.233 76.499 1.00 54.43 206 GLU A C 1
ATOM 1674 O O . GLU A 1 209 ? 23.440 35.275 77.096 1.00 53.60 206 GLU A O 1
ATOM 1680 N N . PRO A 1 210 ? 22.767 36.228 75.169 1.00 54.12 207 PRO A N 1
ATOM 1681 C CA . PRO A 1 210 ? 23.130 35.078 74.343 1.00 52.56 207 PRO A CA 1
ATOM 1682 C C . PRO A 1 210 ? 24.583 34.635 74.454 1.00 52.41 207 PRO A C 1
ATOM 1683 O O . PRO A 1 210 ? 25.481 35.434 74.731 1.00 51.29 207 PRO A O 1
ATOM 1687 N N . TRP A 1 211 ? 24.790 33.342 74.241 1.00 52.49 208 TRP A N 1
ATOM 1688 C CA . TRP A 1 211 ? 26.110 32.741 74.296 1.00 52.10 208 TRP A CA 1
ATOM 1689 C C . TRP A 1 211 ? 26.935 33.221 73.116 1.00 53.26 208 TRP A C 1
ATOM 1690 O O . TRP A 1 211 ? 26.464 33.224 71.980 1.00 51.64 208 TRP A O 1
ATOM 1701 N N . VAL A 1 212 ? 28.165 33.634 73.397 1.00 55.73 209 VAL A N 1
ATOM 1702 C CA . VAL A 1 212 ? 29.075 34.118 72.366 1.00 58.29 209 VAL A CA 1
ATOM 1703 C C . VAL A 1 212 ? 30.380 33.345 72.481 1.00 60.68 209 VAL A C 1
ATOM 1704 O O . VAL A 1 212 ? 31.066 33.422 73.500 1.00 59.81 209 VAL A O 1
ATOM 1708 N N . PHE A 1 213 ? 30.718 32.580 71.449 1.00 63.74 210 PHE A N 1
ATOM 1709 C CA . PHE A 1 213 ? 31.951 31.809 71.481 1.00 68.00 210 PHE A CA 1
ATOM 1710 C C . PHE A 1 213 ? 33.084 32.498 70.733 1.00 71.90 210 PHE A C 1
ATOM 1711 O O . PHE A 1 213 ? 33.009 32.715 69.520 1.00 71.40 210 PHE A O 1
ATOM 1719 N N . ILE A 1 214 ? 34.134 32.838 71.473 1.00 76.24 211 ILE A N 1
ATOM 1720 C CA . ILE A 1 214 ? 35.285 33.482 70.872 1.00 81.46 211 ILE A CA 1
ATOM 1721 C C . ILE A 1 214 ? 36.616 32.787 71.172 1.00 84.57 211 ILE A C 1
ATOM 1722 O O . ILE A 1 214 ? 36.988 32.578 72.335 1.00 84.86 211 ILE A O 1
ATOM 1727 N N . PRO A 1 215 ? 37.330 32.398 70.095 1.00 87.48 212 PRO A N 1
ATOM 1728 C CA . PRO A 1 215 ? 38.629 31.724 70.119 1.00 89.27 212 PRO A CA 1
ATOM 1729 C C . PRO A 1 215 ? 39.660 32.472 70.958 1.00 90.75 212 PRO A C 1
ATOM 1730 O O . PRO A 1 215 ? 39.895 33.665 70.779 1.00 90.91 212 PRO A O 1
ATOM 1734 N N . THR A 1 216 ? 40.262 31.738 71.889 1.00 92.55 213 THR A N 1
ATOM 1735 C CA . THR A 1 216 ? 41.278 32.280 72.808 1.00 94.49 213 THR A CA 1
ATOM 1736 C C . THR A 1 216 ? 41.222 33.819 72.926 1.00 95.45 213 THR A C 1
ATOM 1737 O O . THR A 1 216 ? 42.262 34.495 72.691 1.00 95.85 213 THR A O 1
ATOM 1741 N N . PRO A 1 217 ? 40.161 34.360 73.341 1.00 96.09 214 PRO A N 1
ATOM 1742 N N . SER B 2 2 ? -1.557 33.133 81.848 1.00 68.30 2 SER B N 1
ATOM 1743 C CA . SER B 2 2 ? -0.757 32.590 82.985 1.00 67.37 2 SER B CA 1
ATOM 1744 C C . SER B 2 2 ? -0.198 33.727 83.832 1.00 65.47 2 SER B C 1
ATOM 1745 O O . SER B 2 2 ? 0.856 34.280 83.518 1.00 66.76 2 SER B O 1
ATOM 1748 N N . LYS B 2 3 ? -0.908 34.076 84.902 1.00 61.59 3 LYS B N 1
ATOM 1749 C CA . LYS B 2 3 ? -0.475 35.154 85.789 1.00 57.07 3 LYS B CA 1
ATOM 1750 C C . LYS B 2 3 ? -0.894 34.930 87.232 1.00 52.37 3 LYS B C 1
ATOM 1751 O O . LYS B 2 3 ? -1.854 34.218 87.520 1.00 47.83 3 LYS B O 1
ATOM 1757 N N . ILE B 2 4 ? -0.150 35.548 88.140 1.00 48.62 4 ILE B N 1
ATOM 1758 C CA . ILE B 2 4 ? -0.455 35.474 89.555 1.00 45.51 4 ILE B CA 1
ATOM 1759 C C . ILE B 2 4 ? -1.038 36.839 89.904 1.00 42.02 4 ILE B C 1
ATOM 1760 O O . ILE B 2 4 ? -0.397 37.872 89.706 1.00 41.45 4 ILE B O 1
ATOM 1765 N N . ILE B 2 5 ? -2.272 36.845 90.391 1.00 38.40 5 ILE B N 1
ATOM 1766 C CA . ILE B 2 5 ? -2.940 38.092 90.726 1.00 34.88 5 ILE B CA 1
ATOM 1767 C C . ILE B 2 5 ? -2.753 38.504 92.189 1.00 31.80 5 ILE B C 1
ATOM 1768 O O . ILE B 2 5 ? -3.012 37.734 93.117 1.00 28.78 5 ILE B O 1
ATOM 1773 N N . LEU B 2 6 ? -2.282 39.730 92.376 1.00 29.09 6 LEU B N 1
ATOM 1774 C CA . LEU B 2 6 ? -2.069 40.280 93.700 1.00 28.89 6 LEU B CA 1
ATOM 1775 C C . LEU B 2 6 ? -3.174 41.285 93.985 1.00 27.55 6 LEU B C 1
ATOM 1776 O O . LEU B 2 6 ? -3.426 41.629 95.131 1.00 26.06 6 LEU B O 1
ATOM 1781 N N . ILE B 2 7 ? -3.825 41.762 92.931 1.00 28.13 7 ILE B N 1
ATOM 1782 C CA . ILE B 2 7 ? -4.921 42.711 93.089 1.00 30.40 7 ILE B CA 1
ATOM 1783 C C . ILE B 2 7 ? -6.142 42.089 92.436 1.00 28.45 7 ILE B C 1
ATOM 1784 O O . ILE B 2 7 ? -6.332 42.185 91.234 1.00 32.80 7 ILE B O 1
ATOM 1789 N N . PRO B 2 8 ? -6.978 41.416 93.233 1.00 27.85 8 PRO B N 1
ATOM 1790 C CA . PRO B 2 8 ? -8.192 40.751 92.758 1.00 27.99 8 PRO B CA 1
ATOM 1791 C C . PRO B 2 8 ? -9.122 41.585 91.871 1.00 28.26 8 PRO B C 1
ATOM 1792 O O . PRO B 2 8 ? -9.620 41.096 90.848 1.00 25.91 8 PRO B O 1
ATOM 1796 N N . SER B 2 9 ? -9.358 42.835 92.249 1.00 26.88 9 SER B N 1
ATOM 1797 C CA . SER B 2 9 ? -10.251 43.657 91.450 1.00 28.21 9 SER B CA 1
ATOM 1798 C C . SER B 2 9 ? -9.673 44.053 90.106 1.00 29.70 9 SER B C 1
ATOM 1799 O O . SER B 2 9 ? -10.399 44.599 89.276 1.00 30.77 9 SER B O 1
ATOM 1802 N N . ASN B 2 10 ? -8.389 43.771 89.875 1.00 28.96 10 ASN B N 1
ATOM 1803 C CA . ASN B 2 10 ? -7.762 44.102 88.589 1.00 30.79 10 ASN B CA 1
ATOM 1804 C C . ASN B 2 10 ? -7.932 42.987 87.559 1.00 30.58 10 ASN B C 1
ATOM 1805 O O . ASN B 2 10 ? -7.535 43.135 86.403 1.00 31.38 10 ASN B O 1
ATOM 1810 N N . ILE B 2 11 ? -8.520 41.873 87.978 1.00 31.50 11 ILE B N 1
ATOM 1811 C CA . ILE B 2 11 ? -8.714 40.728 87.103 1.00 32.29 11 ILE B CA 1
ATOM 1812 C C . ILE B 2 11 ? -9.388 41.067 85.773 1.00 35.73 11 ILE B C 1
ATOM 1813 O O . ILE B 2 11 ? -8.880 40.716 84.711 1.00 36.29 11 ILE B O 1
ATOM 1818 N N . PRO B 2 12 ? -10.544 41.742 85.806 1.00 37.92 12 PRO B N 1
ATOM 1819 C CA . PRO B 2 12 ? -11.160 42.051 84.513 1.00 39.51 12 PRO B CA 1
ATOM 1820 C C . PRO B 2 12 ? -10.280 42.945 83.620 1.00 41.34 12 PRO B C 1
ATOM 1821 O O . PRO B 2 12 ? -10.279 42.794 82.396 1.00 42.56 12 PRO B O 1
ATOM 1825 N N . GLN B 2 13 ? -9.525 43.862 84.223 1.00 41.01 13 GLN B N 1
ATOM 1826 C CA . GLN B 2 13 ? -8.628 44.720 83.454 1.00 43.26 13 GLN B CA 1
ATOM 1827 C C . GLN B 2 13 ? -7.433 43.918 82.923 1.00 44.49 13 GLN B C 1
ATOM 1828 O O . GLN B 2 13 ? -6.850 44.280 81.905 1.00 45.43 13 GLN B O 1
ATOM 1834 N N . GLU B 2 14 ? -7.069 42.838 83.616 1.00 46.07 14 GLU B N 1
ATOM 1835 C CA . GLU B 2 14 ? -5.944 41.992 83.202 1.00 47.36 14 GLU B CA 1
ATOM 1836 C C . GLU B 2 14 ? -6.343 41.055 82.076 1.00 46.73 14 GLU B C 1
ATOM 1837 O O . GLU B 2 14 ? -5.515 40.685 81.258 1.00 47.85 14 GLU B O 1
ATOM 1843 N N . PHE B 2 15 ? -7.606 40.652 82.048 1.00 47.55 15 PHE B N 1
ATOM 1844 C CA . PHE B 2 15 ? -8.078 39.753 81.002 1.00 48.59 15 PHE B CA 1
ATOM 1845 C C . PHE B 2 15 ? -9.395 40.231 80.404 1.00 49.18 15 PHE B C 1
ATOM 1846 O O . PHE B 2 15 ? -10.446 39.618 80.616 1.00 49.63 15 PHE B O 1
ATOM 1854 N N . PRO B 2 16 ? -9.355 41.335 79.638 1.00 49.89 16 PRO B N 1
ATOM 1855 C CA . PRO B 2 16 ? -10.554 41.899 79.006 1.00 49.92 16 PRO B CA 1
ATOM 1856 C C . PRO B 2 16 ? -11.203 40.979 77.979 1.00 50.50 16 PRO B C 1
ATOM 1857 O O . PRO B 2 16 ? -12.372 41.161 77.635 1.00 51.56 16 PRO B O 1
ATOM 1861 N N . GLU B 2 17 ? -10.450 39.986 77.512 1.00 50.39 17 GLU B N 1
ATOM 1862 C CA . GLU B 2 17 ? -10.946 39.041 76.511 1.00 50.94 17 GLU B CA 1
ATOM 1863 C C . GLU B 2 17 ? -11.472 37.698 77.034 1.00 49.34 17 GLU B C 1
ATOM 1864 O O . GLU B 2 17 ? -11.879 36.846 76.238 1.00 49.66 17 GLU B O 1
ATOM 1870 N N . ALA B 2 18 ? -11.464 37.496 78.350 1.00 45.58 18 ALA B N 1
ATOM 1871 C CA . ALA B 2 18 ? -11.937 36.236 78.922 1.00 42.48 18 ALA B CA 1
ATOM 1872 C C . ALA B 2 18 ? -13.417 35.985 78.618 1.00 41.55 18 ALA B C 1
ATOM 1873 O O . ALA B 2 18 ? -14.188 36.922 78.433 1.00 40.63 18 ALA B O 1
ATOM 1875 N N . SER B 2 19 ? -13.803 34.714 78.570 1.00 40.19 19 SER B N 1
ATOM 1876 C CA . SER B 2 19 ? -15.188 34.337 78.297 1.00 38.86 19 SER B CA 1
ATOM 1877 C C . SER B 2 19 ? -15.365 32.844 78.557 1.00 37.73 19 SER B C 1
ATOM 1878 O O . SER B 2 19 ? -14.380 32.126 78.753 1.00 35.04 19 SER B O 1
ATOM 1881 N N . ILE B 2 20 ? -16.614 32.378 78.554 1.00 37.06 20 ILE B N 1
ATOM 1882 C CA . ILE B 2 20 ? -16.876 30.958 78.764 1.00 36.78 20 ILE B CA 1
ATOM 1883 C C . ILE B 2 20 ? -16.245 30.157 77.632 1.00 37.37 20 ILE B C 1
ATOM 1884 O O . ILE B 2 20 ? -15.873 29.002 77.816 1.00 36.74 20 ILE B O 1
ATOM 1889 N N . SER B 2 21 ? -16.115 30.780 76.465 1.00 38.97 21 SER B N 1
ATOM 1890 C CA . SER B 2 21 ? -15.513 30.115 75.313 1.00 41.78 21 SER B CA 1
ATOM 1891 C C . SER B 2 21 ? -13.987 30.089 75.406 1.00 43.40 21 SER B C 1
ATOM 1892 O O . SER B 2 21 ? -13.336 29.232 74.806 1.00 44.50 21 SER B O 1
ATOM 1895 N N . ASN B 2 22 ? -13.420 31.031 76.154 1.00 44.33 22 ASN B N 1
ATOM 1896 C CA . ASN B 2 22 ? -11.973 31.111 76.327 1.00 44.34 22 ASN B CA 1
ATOM 1897 C C . ASN B 2 22 ? -11.667 31.586 77.741 1.00 43.89 22 ASN B C 1
ATOM 1898 O O . ASN B 2 22 ? -11.264 32.739 77.947 1.00 42.78 22 ASN B O 1
ATOM 1903 N N . PRO B 2 23 ? -11.867 30.713 78.745 1.00 42.56 23 PRO B N 1
ATOM 1904 C CA . PRO B 2 23 ? -11.593 31.108 80.132 1.00 41.65 23 PRO B CA 1
ATOM 1905 C C . PRO B 2 23 ? -10.102 31.300 80.372 1.00 40.48 23 PRO B C 1
ATOM 1906 O O . PRO B 2 23 ? -9.282 30.858 79.577 1.00 40.81 23 PRO B O 1
ATOM 1910 N N . GLU B 2 24 ? -9.756 31.957 81.469 1.00 41.54 24 GLU B N 1
ATOM 1911 C CA . GLU B 2 24 ? -8.355 32.214 81.795 1.00 42.03 24 GLU B CA 1
ATOM 1912 C C . GLU B 2 24 ? -7.979 31.574 83.122 1.00 40.66 24 GLU B C 1
ATOM 1913 O O . GLU B 2 24 ? -8.599 31.873 84.141 1.00 40.34 24 GLU B O 1
ATOM 1919 N N . ARG B 2 25 ? -6.976 30.691 83.103 1.00 40.84 25 ARG B N 1
ATOM 1920 C CA . ARG B 2 25 ? -6.496 30.034 84.325 1.00 40.21 25 ARG B CA 1
ATOM 1921 C C . ARG B 2 25 ? -5.859 31.118 85.181 1.00 38.72 25 ARG B C 1
ATOM 1922 O O . ARG B 2 25 ? -5.112 31.942 84.677 1.00 38.02 25 ARG B O 1
ATOM 1930 N N . LEU B 2 26 ? -6.141 31.113 86.475 1.00 40.05 26 LEU B N 1
ATOM 1931 C CA . LEU B 2 26 ? -5.583 32.128 87.362 1.00 38.75 26 LEU B CA 1
ATOM 1932 C C . LEU B 2 26 ? -5.146 31.574 88.687 1.00 36.31 26 LEU B C 1
ATOM 1933 O O . LEU B 2 26 ? -5.524 30.473 89.076 1.00 35.29 26 LEU B O 1
ATOM 1938 N N . ARG B 2 27 ? -4.372 32.386 89.392 1.00 36.14 27 ARG B N 1
ATOM 1939 C CA . ARG B 2 27 ? -3.870 32.052 90.712 1.00 35.88 27 ARG B CA 1
ATOM 1940 C C . ARG B 2 27 ? -3.934 33.372 91.473 1.00 35.20 27 ARG B C 1
ATOM 1941 O O . ARG B 2 27 ? -3.295 34.349 91.087 1.00 35.36 27 ARG B O 1
ATOM 1949 N N . ILE B 2 28 ? -4.728 33.407 92.540 1.00 34.69 28 ILE B N 1
ATOM 1950 C CA . ILE B 2 28 ? -4.888 34.622 93.338 1.00 31.31 28 ILE B CA 1
ATOM 1951 C C . ILE B 2 28 ? -4.283 34.480 94.723 1.00 30.08 28 ILE B C 1
ATOM 1952 O O . ILE B 2 28 ? -4.487 33.475 95.394 1.00 28.29 28 ILE B O 1
ATOM 1957 N N . LEU B 2 29 ? -3.532 35.494 95.134 1.00 28.50 29 LEU B N 1
ATOM 1958 C CA . LEU B 2 29 ? -2.941 35.535 96.463 1.00 28.86 29 LEU B CA 1
ATOM 1959 C C . LEU B 2 29 ? -3.681 36.704 97.084 1.00 28.84 29 LEU B C 1
ATOM 1960 O O . LEU B 2 29 ? -3.554 37.847 96.632 1.00 28.74 29 LEU B O 1
ATOM 1965 N N . ALA B 2 30 ? -4.465 36.433 98.114 1.00 27.98 30 ALA B N 1
ATOM 1966 C CA . ALA B 2 30 ? -5.245 37.497 98.708 1.00 27.41 30 ALA B CA 1
ATOM 1967 C C . ALA B 2 30 ? -5.467 37.284 100.185 1.00 26.31 30 ALA B C 1
ATOM 1968 O O . ALA B 2 30 ? -5.093 36.258 100.742 1.00 27.20 30 ALA B O 1
ATOM 1970 N N . GLN B 2 31 ? -6.069 38.279 100.819 1.00 25.83 31 GLN B N 1
ATOM 1971 C CA . GLN B 2 31 ? -6.375 38.191 102.231 1.00 24.93 31 GLN B CA 1
ATOM 1972 C C . GLN B 2 31 ? -7.880 38.106 102.319 1.00 24.05 31 GLN B C 1
ATOM 1973 O O . GLN B 2 31 ? -8.587 38.846 101.631 1.00 25.54 31 GLN B O 1
ATOM 1979 N N . VAL B 2 32 ? -8.371 37.196 103.150 1.00 23.59 32 VAL B N 1
ATOM 1980 C CA . VAL B 2 32 ? -9.800 37.038 103.344 1.00 22.90 32 VAL B CA 1
ATOM 1981 C C . VAL B 2 32 ? -10.263 38.1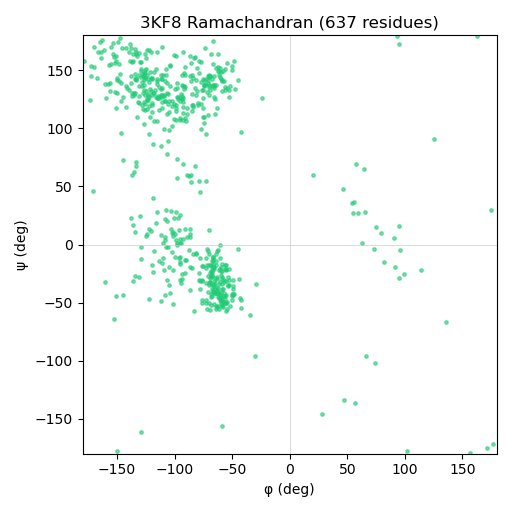41 104.304 1.00 24.77 32 VAL B C 1
ATOM 1982 O O . VAL B 2 32 ? -9.762 38.249 105.417 1.00 26.84 32 VAL B O 1
ATOM 1986 N N . LYS B 2 33 ? -11.197 38.972 103.861 1.00 25.48 33 LYS B N 1
ATOM 1987 C CA . LYS B 2 33 ? -11.719 40.051 104.700 1.00 26.22 33 LYS B CA 1
ATOM 1988 C C . LYS B 2 33 ? -12.991 39.587 105.389 1.00 26.62 33 LYS B C 1
ATOM 1989 O O . LYS B 2 33 ? -13.294 40.015 106.494 1.00 27.07 33 LYS B O 1
ATOM 1995 N N . ASP B 2 34 ? -13.737 38.700 104.740 1.00 28.94 34 ASP B N 1
ATOM 1996 C CA . ASP B 2 34 ? -14.982 38.243 105.332 1.00 28.80 34 ASP B CA 1
ATOM 1997 C C . ASP B 2 34 ? -15.489 36.980 104.666 1.00 28.70 34 ASP B C 1
ATOM 1998 O O . ASP B 2 34 ? -15.035 36.600 103.589 1.00 29.18 34 ASP B O 1
ATOM 2003 N N . PHE B 2 35 ? -16.439 36.333 105.319 1.00 27.47 35 PHE B N 1
ATOM 2004 C CA . PHE B 2 35 ? -17.055 35.132 104.793 1.00 28.94 35 PHE B CA 1
ATOM 2005 C C . PHE B 2 35 ? -18.567 35.259 105.036 1.00 30.00 35 PHE B C 1
ATOM 2006 O O . PHE B 2 35 ? -19.006 35.543 106.149 1.00 31.16 35 PHE B O 1
ATOM 2014 N N . ILE B 2 36 ? -19.351 35.081 103.981 1.00 28.95 36 ILE B N 1
ATOM 2015 C CA . ILE B 2 36 ? -20.798 35.159 104.076 1.00 29.81 36 ILE B CA 1
ATOM 2016 C C . ILE B 2 36 ? -21.287 33.717 104.017 1.00 31.81 36 ILE B C 1
ATOM 2017 O O . ILE B 2 36 ? -21.408 33.118 102.942 1.00 31.85 36 ILE B O 1
ATOM 2022 N N . PRO B 2 37 ? -21.570 33.134 105.187 1.00 32.86 37 PRO B N 1
ATOM 2023 C CA . PRO B 2 37 ? -22.030 31.751 105.258 1.00 33.36 37 PRO B CA 1
ATOM 2024 C C . PRO B 2 37 ? -23.328 31.372 104.544 1.00 34.56 37 PRO B C 1
ATOM 2025 O O . PRO B 2 37 ? -23.376 30.340 103.876 1.00 33.41 37 PRO B O 1
ATOM 2029 N N . HIS B 2 38 ? -24.375 32.181 104.651 1.00 37.07 38 HIS B N 1
ATOM 2030 C CA . HIS B 2 38 ? -25.610 31.790 103.988 1.00 39.21 38 HIS B CA 1
ATOM 2031 C C . HIS B 2 38 ? -25.490 31.793 102.463 1.00 40.67 38 HIS B C 1
ATOM 2032 O O . HIS B 2 38 ? -26.356 31.268 101.758 1.00 41.17 38 HIS B O 1
ATOM 2039 N N . GLU B 2 39 ? -24.399 32.349 101.953 1.00 41.96 39 GLU B N 1
ATOM 2040 C CA . GLU B 2 39 ? -24.180 32.379 100.515 1.00 43.56 39 GLU B CA 1
ATOM 2041 C C . GLU B 2 39 ? -22.856 31.746 100.080 1.00 41.43 39 GLU B C 1
ATOM 2042 O O . GLU B 2 39 ? -22.468 31.833 98.914 1.00 40.30 39 GLU B O 1
ATOM 2048 N N . SER B 2 40 ? -22.178 31.095 101.022 1.00 38.86 40 SER B N 1
ATOM 2049 C CA . SER B 2 40 ? -20.913 30.430 100.735 1.00 37.60 40 SER B CA 1
ATOM 2050 C C . SER B 2 40 ? -20.004 31.342 99.912 1.00 36.64 40 SER B C 1
ATOM 2051 O O . SER B 2 40 ? -19.419 30.926 98.915 1.00 36.56 40 SER B O 1
ATOM 2054 N N . THR B 2 41 ? -19.875 32.588 100.345 1.00 33.81 41 THR B N 1
ATOM 2055 C CA . THR B 2 41 ? -19.070 33.552 99.622 1.00 32.12 41 THR B CA 1
ATOM 2056 C C . THR B 2 41 ? -17.980 34.160 100.499 1.00 31.16 41 THR B C 1
ATOM 2057 O O . THR B 2 41 ? -18.249 34.612 101.606 1.00 28.59 41 THR B O 1
ATOM 2061 N N . ILE B 2 42 ? -16.746 34.153 100.007 1.00 30.10 42 ILE B N 1
ATOM 2062 C CA . ILE B 2 42 ? -15.651 34.753 100.750 1.00 29.61 42 ILE B CA 1
ATOM 2063 C C . ILE B 2 42 ? -15.334 36.088 100.101 1.00 29.45 42 ILE B C 1
ATOM 2064 O O . ILE B 2 42 ? -15.301 36.202 98.878 1.00 29.54 42 ILE B O 1
ATOM 2069 N N . VAL B 2 43 ? -15.120 37.104 100.921 1.00 27.96 43 VAL B N 1
ATOM 2070 C CA . VAL B 2 43 ? -14.792 38.414 100.397 1.00 26.58 43 VAL B CA 1
ATOM 2071 C C . VAL B 2 43 ? -13.279 38.545 100.546 1.00 27.68 43 VAL B C 1
ATOM 2072 O O . VAL B 2 43 ? -12.739 38.449 101.653 1.00 27.89 43 VAL B O 1
ATOM 2076 N N . ILE B 2 44 ? -12.594 38.755 99.432 1.00 27.10 44 ILE B N 1
ATOM 2077 C CA . ILE B 2 44 ? -11.147 38.865 99.476 1.00 27.42 44 ILE B CA 1
ATOM 2078 C C . ILE B 2 44 ? -10.627 40.186 98.953 1.00 28.55 44 ILE B C 1
ATOM 2079 O O . ILE B 2 44 ? -11.334 40.947 98.288 1.00 29.40 44 ILE B O 1
ATOM 2084 N N . ASP B 2 45 ? -9.365 40.442 99.251 1.00 29.35 45 ASP B N 1
ATOM 2085 C CA . ASP B 2 45 ? -8.704 41.645 98.790 1.00 31.17 45 ASP B CA 1
ATOM 2086 C C . ASP B 2 45 ? -7.199 41.381 98.702 1.00 29.46 45 ASP B C 1
ATOM 2087 O O . ASP B 2 45 ? -6.716 40.321 99.105 1.00 29.02 45 ASP B O 1
ATOM 2092 N N . LYS B 2 46 ? -6.465 42.342 98.163 1.00 27.64 46 LYS B N 1
ATOM 2093 C CA . LYS B 2 46 ? -5.023 42.205 98.053 1.00 27.39 46 LYS B CA 1
ATOM 2094 C C . LYS B 2 46 ? -4.452 42.018 99.463 1.00 27.23 46 LYS B C 1
ATOM 2095 O O . LYS B 2 46 ? -5.005 42.541 100.443 1.00 23.54 46 LYS B O 1
ATOM 2101 N N . VAL B 2 47 ? -3.362 41.263 99.566 1.00 25.26 47 VAL B N 1
ATOM 2102 C CA . VAL B 2 47 ? -2.714 41.080 100.855 1.00 27.54 47 VAL B CA 1
ATOM 2103 C C . VAL B 2 47 ? -2.231 42.499 101.173 1.00 30.25 47 VAL B C 1
ATOM 2104 O O . VAL B 2 47 ? -1.537 43.119 100.372 1.00 26.49 47 VAL B O 1
ATOM 2108 N N . PRO B 2 48 ? -2.610 43.035 102.345 1.00 32.73 48 PRO B N 1
ATOM 2109 C CA . PRO B 2 48 ? -2.237 44.386 102.773 1.00 37.70 48 PRO B CA 1
ATOM 2110 C C . PRO B 2 48 ? -0.913 45.030 102.332 1.00 43.14 48 PRO B C 1
ATOM 2111 O O . PRO B 2 48 ? -0.834 45.627 101.241 1.00 47.55 48 PRO B O 1
ATOM 2115 N N . THR B 2 49 ? 0.111 44.927 103.176 1.00 43.85 49 THR B N 1
ATOM 2116 C CA . THR B 2 49 ? 1.429 45.541 102.950 1.00 43.73 49 THR B CA 1
ATOM 2117 C C . THR B 2 49 ? 2.107 45.444 101.584 1.00 45.24 49 THR B C 1
ATOM 2118 O O . THR B 2 49 ? 3.165 46.024 101.389 1.00 47.18 49 THR B O 1
ATOM 2122 N N . ILE B 2 50 ? 1.513 44.731 100.639 1.00 48.65 50 ILE B N 1
ATOM 2123 C CA . ILE B 2 50 ? 2.108 44.549 99.315 1.00 50.24 50 ILE B CA 1
ATOM 2124 C C . ILE B 2 50 ? 2.259 45.779 98.419 1.00 50.56 50 ILE B C 1
ATOM 2125 O O . ILE B 2 50 ? 3.338 46.034 97.885 1.00 50.28 50 ILE B O 1
ATOM 2130 N N . THR B 2 51 ? 1.181 46.531 98.233 1.00 50.93 51 THR B N 1
ATOM 2131 C CA . THR B 2 51 ? 1.233 47.693 97.355 1.00 50.61 51 THR B CA 1
ATOM 2132 C C . THR B 2 51 ? 0.345 48.828 97.834 1.00 51.03 51 THR B C 1
ATOM 2133 O O . THR B 2 51 ? -0.469 48.659 98.740 1.00 51.80 51 THR B O 1
ATOM 2137 N N . SER B 2 52 ? 0.514 49.992 97.220 1.00 51.23 52 SER B N 1
ATOM 2138 C CA . SER B 2 52 ? -0.280 51.162 97.559 1.00 51.75 52 SER B CA 1
ATOM 2139 C C . SER B 2 52 ? -1.360 51.351 96.501 1.00 50.70 52 SER B C 1
ATOM 2140 O O . SER B 2 52 ? -2.237 52.204 96.637 1.00 50.13 52 SER B O 1
ATOM 2143 N N . GLU B 2 53 ? -1.293 50.542 95.451 1.00 49.95 53 GLU B N 1
ATOM 2144 C CA . GLU B 2 53 ? -2.265 50.616 94.377 1.00 50.73 53 GLU B CA 1
ATOM 2145 C C . GLU B 2 53 ? -3.672 50.383 94.898 1.00 51.24 53 GLU B C 1
ATOM 2146 O O . GLU B 2 53 ? -3.896 49.541 95.781 1.00 50.01 53 GLU B O 1
ATOM 2152 N N . GLN B 2 54 ? -4.618 51.137 94.345 1.00 50.97 54 GLN B N 1
ATOM 2153 C CA . GLN B 2 54 ? -6.016 51.044 94.731 1.00 51.58 54 GLN B CA 1
ATOM 2154 C C . GLN B 2 54 ? -6.502 49.624 94.514 1.00 49.18 54 GLN B C 1
ATOM 2155 O O . GLN B 2 54 ? -6.025 48.926 93.625 1.00 49.35 54 GLN B O 1
ATOM 2161 N N . SER B 2 55 ? -7.453 49.197 95.330 1.00 45.84 55 SER B N 1
ATOM 2162 C CA . SER B 2 55 ? -7.986 47.854 95.211 1.00 43.41 55 SER B CA 1
ATOM 2163 C C . SER B 2 55 ? -9.391 47.859 95.789 1.00 41.34 55 SER B C 1
ATOM 2164 O O . SER B 2 55 ? -9.723 48.712 96.609 1.00 41.76 55 SER B O 1
ATOM 2167 N N . THR B 2 56 ? -10.218 46.918 95.347 1.00 40.64 56 THR B N 1
ATOM 2168 C CA . THR B 2 56 ? -11.591 46.804 95.835 1.00 39.94 56 THR B CA 1
ATOM 2169 C C . THR B 2 56 ? -11.899 45.347 96.149 1.00 38.29 56 THR B C 1
ATOM 2170 O O . THR B 2 56 ? -11.466 44.447 95.433 1.00 38.05 56 THR B O 1
ATOM 2174 N N . TYR B 2 57 ? -12.649 45.113 97.216 1.00 35.05 57 TYR B N 1
ATOM 2175 C CA . TYR B 2 57 ? -12.991 43.753 97.602 1.00 33.63 57 TYR B CA 1
ATOM 2176 C C . TYR B 2 57 ? -13.793 43.067 96.510 1.00 31.99 57 TYR B C 1
ATOM 2177 O O . TYR B 2 57 ? -14.571 43.708 95.818 1.00 33.76 57 TYR B O 1
ATOM 2186 N N . ILE B 2 58 ? -13.600 41.765 96.346 1.00 32.81 58 ILE B N 1
ATOM 2187 C CA . ILE B 2 58 ? -14.387 41.021 95.371 1.00 31.60 58 ILE B CA 1
ATOM 2188 C C . ILE B 2 58 ? -14.948 39.817 96.115 1.00 31.13 58 ILE B C 1
ATOM 2189 O O . ILE B 2 58 ? -14.344 39.331 97.073 1.00 31.40 58 ILE B O 1
ATOM 2194 N N . ASN B 2 59 ? -16.108 39.342 95.683 1.00 31.83 59 ASN B N 1
ATOM 2195 C CA . ASN B 2 59 ? -16.770 38.228 96.347 1.00 33.03 59 ASN B CA 1
ATOM 2196 C C . ASN B 2 59 ? -16.777 36.973 95.508 1.00 35.05 59 ASN B C 1
ATOM 2197 O O . ASN B 2 59 ? -17.386 36.939 94.440 1.00 37.75 59 ASN B O 1
ATOM 2202 N N . ILE B 2 60 ? -16.121 35.929 96.006 1.00 36.60 60 ILE B N 1
ATOM 2203 C CA . ILE B 2 60 ? -16.047 34.659 95.296 1.00 34.92 60 ILE B CA 1
ATOM 2204 C C . ILE B 2 60 ? -16.892 33.605 95.989 1.00 36.43 60 ILE B C 1
ATOM 2205 O O . ILE B 2 60 ? -16.718 33.329 97.178 1.00 36.60 60 ILE B O 1
ATOM 2210 N N . CYS B 2 61 ? -17.818 33.020 95.249 1.00 37.35 61 CYS B N 1
ATOM 2211 C CA . CYS B 2 61 ? -18.680 31.996 95.807 1.00 38.59 61 CYS B CA 1
ATOM 2212 C C . CYS B 2 61 ? -17.938 30.677 95.713 1.00 38.16 61 CYS B C 1
ATOM 2213 O O . CYS B 2 61 ? -17.666 30.191 94.618 1.00 38.35 61 CYS B O 1
ATOM 2216 N N . ILE B 2 62 ? -17.602 30.097 96.856 1.00 38.37 62 ILE B N 1
ATOM 2217 C CA . ILE B 2 62 ? -16.877 28.837 96.856 1.00 38.90 62 ILE B CA 1
ATOM 2218 C C . ILE B 2 62 ? -17.729 27.656 97.279 1.00 39.18 62 ILE B C 1
ATOM 2219 O O . ILE B 2 62 ? -17.220 26.682 97.812 1.00 38.61 62 ILE B O 1
ATOM 2224 N N . PHE B 2 63 ? -19.023 27.753 97.002 1.00 41.81 63 PHE B N 1
ATOM 2225 C CA . PHE B 2 63 ? -19.996 26.725 97.342 1.00 46.48 63 PHE B CA 1
ATOM 2226 C C . PHE B 2 63 ? -19.602 25.314 96.917 1.00 48.24 63 PHE B C 1
ATOM 2227 O O . PHE B 2 63 ? -19.851 24.349 97.639 1.00 49.14 63 PHE B O 1
ATOM 2235 N N . ASN B 2 64 ? -18.988 25.185 95.747 1.00 50.04 64 ASN B N 1
ATOM 2236 C CA . ASN B 2 64 ? -18.588 23.869 95.270 1.00 51.74 64 ASN B CA 1
ATOM 2237 C C . ASN B 2 64 ? -17.213 23.423 95.762 1.00 51.69 64 ASN B C 1
ATOM 2238 O O . ASN B 2 64 ? -16.656 22.450 95.262 1.00 52.61 64 ASN B O 1
ATOM 2243 N N . LEU B 2 65 ? -16.675 24.122 96.754 1.00 50.58 65 LEU B N 1
ATOM 2244 C CA . LEU B 2 65 ? -15.374 23.774 97.307 1.00 50.44 65 LEU B CA 1
ATOM 2245 C C . LEU B 2 65 ? -15.427 23.436 98.795 1.00 51.14 65 LEU B C 1
ATOM 2246 O O . LEU B 2 65 ? -14.499 22.832 99.331 1.00 49.92 65 LEU B O 1
ATOM 2251 N N . LEU B 2 66 ? -16.513 23.833 99.452 1.00 52.66 66 LEU B N 1
ATOM 2252 C CA . LEU B 2 66 ? -16.691 23.612 100.884 1.00 53.32 66 LEU B CA 1
ATOM 2253 C C . LEU B 2 66 ? -16.285 22.248 101.418 1.00 54.37 66 LEU B C 1
ATOM 2254 O O . LEU B 2 66 ? -15.500 22.162 102.358 1.00 55.72 66 LEU B O 1
ATOM 2259 N N . GLU B 2 67 ? -16.824 21.183 100.834 1.00 55.81 67 GLU B N 1
ATOM 2260 C CA . GLU B 2 67 ? -16.515 19.831 101.292 1.00 56.94 67 GLU B CA 1
ATOM 2261 C C . GLU B 2 67 ? -15.014 19.535 101.300 1.00 56.64 67 GLU B C 1
ATOM 2262 O O . GLU B 2 67 ? -14.474 19.057 102.303 1.00 56.40 67 GLU B O 1
ATOM 2268 N N . ALA B 2 68 ? -14.345 19.820 100.185 1.00 54.80 68 ALA B N 1
ATOM 2269 C CA . ALA B 2 68 ? -12.904 19.587 100.068 1.00 54.42 68 ALA B CA 1
ATOM 2270 C C . ALA B 2 68 ? -12.068 20.638 100.798 1.00 54.75 68 ALA B C 1
ATOM 2271 O O . ALA B 2 68 ? -10.971 20.347 101.270 1.00 55.28 68 ALA B O 1
ATOM 2273 N N . CYS B 2 69 ? -12.588 21.862 100.881 1.00 54.70 69 CYS B N 1
ATOM 2274 C CA . CYS B 2 69 ? -11.895 22.970 101.545 1.00 54.89 69 CYS B CA 1
ATOM 2275 C C . CYS B 2 69 ? -11.633 22.754 103.014 1.00 51.81 69 CYS B C 1
ATOM 2276 O O . CYS B 2 69 ? -12.402 22.095 103.707 1.00 52.36 69 CYS B O 1
ATOM 2279 N N . SER B 2 70 ? -10.543 23.338 103.488 1.00 49.31 70 SER B N 1
ATOM 2280 C CA . SER B 2 70 ? -10.222 23.285 104.903 1.00 47.09 70 SER B CA 1
ATOM 2281 C C . SER B 2 70 ? -10.986 24.483 105.471 1.00 45.86 70 SER B C 1
ATOM 2282 O O . SER B 2 70 ? -11.114 25.509 104.797 1.00 44.79 70 SER B O 1
ATOM 2285 N N . SER B 2 71 ? -11.497 24.342 106.691 1.00 44.12 71 SER B N 1
ATOM 2286 C CA . SER B 2 71 ? -12.256 25.401 107.360 1.00 42.73 71 SER B CA 1
ATOM 2287 C C . SER B 2 71 ? -11.469 26.689 107.526 1.00 40.73 71 SER B C 1
ATOM 2288 O O . SER B 2 71 ? -12.030 27.778 107.455 1.00 40.09 71 SER B O 1
ATOM 2291 N N . ARG B 2 72 ? -10.165 26.549 107.739 1.00 38.82 72 ARG B N 1
ATOM 2292 C CA . ARG B 2 72 ? -9.285 27.691 107.961 1.00 39.54 72 ARG B CA 1
ATOM 2293 C C . ARG B 2 72 ? -9.323 28.736 106.860 1.00 36.85 72 ARG B C 1
ATOM 2294 O O . ARG B 2 72 ? -9.145 29.921 107.104 1.00 34.02 72 ARG B O 1
ATOM 2302 N N . VAL B 2 73 ? -9.561 28.283 105.643 1.00 35.00 73 VAL B N 1
ATOM 2303 C CA . VAL B 2 73 ? -9.592 29.165 104.500 1.00 33.76 73 VAL B CA 1
ATOM 2304 C C . VAL B 2 73 ? -10.831 30.058 104.485 1.00 34.24 73 VAL B C 1
ATOM 2305 O O . VAL B 2 73 ? -10.955 30.922 103.616 1.00 34.65 73 VAL B O 1
ATOM 2309 N N . LEU B 2 74 ? -11.732 29.861 105.449 1.00 31.98 74 LEU B N 1
ATOM 2310 C CA . LEU B 2 74 ? -12.959 30.661 105.535 1.00 29.95 74 LEU B CA 1
ATOM 2311 C C . LEU B 2 74 ? -12.904 31.645 106.694 1.00 29.00 74 LEU B C 1
ATOM 2312 O O . LEU B 2 74 ? -13.841 32.405 106.908 1.00 27.67 74 LEU B O 1
ATOM 2317 N N . VAL B 2 75 ? -11.821 31.612 107.461 1.00 28.21 75 VAL B N 1
ATOM 2318 C CA . VAL B 2 75 ? -11.660 32.515 108.596 1.00 28.01 75 VAL B CA 1
ATOM 2319 C C . VAL B 2 75 ? -11.111 33.869 108.141 1.00 29.59 75 VAL B C 1
ATOM 2320 O O . VAL B 2 75 ? -10.022 33.945 107.570 1.00 31.61 75 VAL B O 1
ATOM 2324 N N . PRO B 2 76 ? -11.854 34.959 108.380 1.00 30.03 76 PRO B N 1
ATOM 2325 C CA . PRO B 2 76 ? -11.347 36.270 107.957 1.00 30.09 76 PRO B CA 1
ATOM 2326 C C . PRO B 2 76 ? -10.008 36.580 108.612 1.00 29.96 76 PRO B C 1
ATOM 2327 O O . PRO B 2 76 ? -9.848 36.411 109.815 1.00 31.56 76 PRO B O 1
ATOM 2331 N N . GLY B 2 77 ? -9.047 37.027 107.809 1.00 30.50 77 GLY B N 1
ATOM 2332 C CA . GLY B 2 77 ? -7.713 37.320 108.315 1.00 29.48 77 GLY B CA 1
ATOM 2333 C C . GLY B 2 77 ? -6.722 36.339 107.692 1.00 29.58 77 GLY B C 1
ATOM 2334 O O . GLY B 2 77 ? -5.519 36.592 107.614 1.00 27.97 77 GLY B O 1
ATOM 2335 N N . THR B 2 78 ? -7.245 35.204 107.238 1.00 28.51 78 THR B N 1
ATOM 2336 C CA . THR B 2 78 ? -6.431 3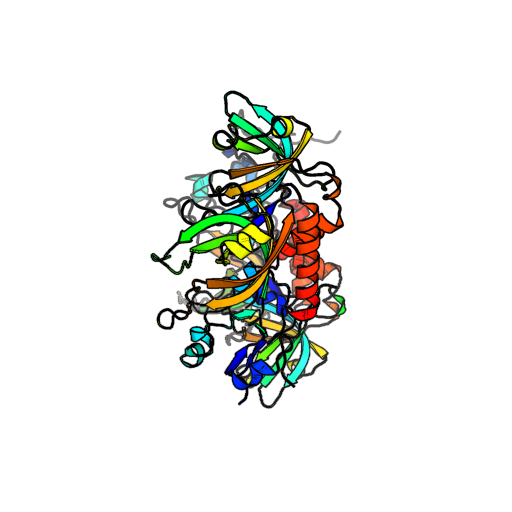4.173 106.613 1.00 28.25 78 THR B CA 1
ATOM 2337 C C . THR B 2 78 ? -5.922 34.611 105.247 1.00 27.64 78 THR B C 1
ATOM 2338 O O . THR B 2 78 ? -6.679 35.165 104.453 1.00 27.81 78 THR B O 1
ATOM 2342 N N . LEU B 2 79 ? -4.644 34.369 104.968 1.00 26.52 79 LEU B N 1
ATOM 2343 C CA . LEU B 2 79 ? -4.094 34.715 103.667 1.00 26.08 79 LEU B CA 1
ATOM 2344 C C . LEU B 2 79 ? -4.286 33.456 102.844 1.00 26.86 79 LEU B C 1
ATOM 2345 O O . LEU B 2 79 ? -4.050 32.348 103.340 1.00 27.22 79 LEU B O 1
ATOM 2350 N N . VAL B 2 80 ? -4.739 33.608 101.601 1.00 25.13 80 VAL B N 1
ATOM 2351 C CA . VAL B 2 80 ? -4.991 32.425 100.795 1.00 25.00 80 VAL B CA 1
ATOM 2352 C C . VAL B 2 80 ? -4.525 32.453 99.345 1.00 25.32 80 VAL B C 1
ATOM 2353 O O . VAL B 2 80 ? -4.217 33.508 98.766 1.00 25.13 80 VAL B O 1
ATOM 2357 N N . ASN B 2 81 ? -4.471 31.255 98.779 1.00 25.27 81 ASN B N 1
ATOM 2358 C CA . ASN B 2 81 ? -4.097 31.051 97.388 1.00 25.30 81 ASN B CA 1
ATOM 2359 C C . ASN B 2 81 ? -5.350 30.502 96.742 1.00 23.03 81 ASN B C 1
ATOM 2360 O O . ASN B 2 81 ? -5.929 29.525 97.217 1.00 23.52 81 ASN B O 1
ATOM 2365 N N . ILE B 2 82 ? -5.790 31.140 95.673 1.00 24.75 82 ILE B N 1
ATOM 2366 C CA . ILE B 2 82 ? -6.982 30.677 95.001 1.00 28.55 82 ILE B CA 1
ATOM 2367 C C . ILE B 2 82 ? -6.707 30.393 93.542 1.00 29.66 82 ILE B C 1
ATOM 2368 O O . ILE B 2 82 ? -6.344 31.305 92.792 1.00 29.49 82 ILE B O 1
ATOM 2373 N N . ASP B 2 83 ? -6.865 29.132 93.150 1.00 30.51 83 ASP B N 1
ATOM 2374 C CA . ASP B 2 83 ? -6.690 28.726 91.759 1.00 33.35 83 ASP B CA 1
ATOM 2375 C C . ASP B 2 83 ? -8.091 28.759 91.163 1.00 34.40 83 ASP B C 1
ATOM 2376 O O . ASP B 2 83 ? -9.026 28.155 91.703 1.00 32.73 83 ASP B O 1
ATOM 2381 N N . ALA B 2 84 ? -8.257 29.482 90.066 1.00 35.20 84 ALA B N 1
ATOM 2382 C CA . ALA B 2 84 ? -9.578 29.568 89.473 1.00 36.68 84 ALA B CA 1
ATOM 2383 C C . ALA B 2 84 ? -9.559 29.888 87.995 1.00 36.41 84 ALA B C 1
ATOM 2384 O O . ALA B 2 84 ? -8.523 30.219 87.428 1.00 36.69 84 ALA B O 1
ATOM 2386 N N . PHE B 2 85 ? -10.729 29.765 87.384 1.00 37.05 85 PHE B N 1
ATOM 2387 C CA . PHE B 2 85 ? -10.904 30.083 85.978 1.00 37.48 85 PHE B CA 1
ATOM 2388 C C . PHE B 2 85 ? -11.833 31.281 85.923 1.00 37.12 85 PHE B C 1
ATOM 2389 O O . PHE B 2 85 ? -12.904 31.267 86.530 1.00 39.40 85 PHE B O 1
ATOM 2397 N N . TYR B 2 86 ? -11.405 32.318 85.214 1.00 36.13 86 TYR B N 1
ATOM 2398 C CA . TYR B 2 86 ? -12.191 33.530 85.062 1.00 34.98 86 TYR B CA 1
ATOM 2399 C C . TYR B 2 86 ? -12.804 33.463 83.676 1.00 36.54 86 TYR B C 1
ATOM 2400 O O . TYR B 2 86 ? -12.088 33.382 82.675 1.00 37.79 86 TYR B O 1
ATOM 2409 N N . ASP B 2 87 ? -14.129 33.468 83.620 1.00 36.72 87 ASP B N 1
ATOM 2410 C CA . ASP B 2 87 ? -14.824 33.395 82.348 1.00 37.90 87 ASP B CA 1
ATOM 2411 C C . ASP B 2 87 ? -15.227 34.768 81.821 1.00 37.97 87 ASP B C 1
ATOM 2412 O O . ASP B 2 87 ? -16.027 34.864 80.901 1.00 38.01 87 ASP B O 1
ATOM 2417 N N . GLY B 2 88 ? -14.689 35.829 82.410 1.00 39.57 88 GLY B N 1
ATOM 2418 C CA . GLY B 2 88 ? -15.027 37.163 81.931 1.00 42.77 88 GLY B CA 1
ATOM 2419 C C . GLY B 2 88 ? -16.140 37.871 82.687 1.00 43.77 88 GLY B C 1
ATOM 2420 O O . GLY B 2 88 ? -16.452 39.032 82.417 1.00 43.55 88 GLY B O 1
ATOM 2421 N N . GLU B 2 89 ? -16.749 37.174 83.634 1.00 44.91 89 GLU B N 1
ATOM 2422 C CA . GLU B 2 89 ? -17.810 37.774 84.420 1.00 46.83 89 GLU B CA 1
ATOM 2423 C C . GLU B 2 89 ? -17.753 37.245 85.840 1.00 45.63 89 GLU B C 1
ATOM 2424 O O . GLU B 2 89 ? -17.881 38.003 86.799 1.00 45.86 89 GLU B O 1
ATOM 2430 N N . SER B 2 90 ? -17.557 35.937 85.958 1.00 42.96 90 SER B N 1
ATOM 2431 C CA . SER B 2 90 ? -17.478 35.294 87.255 1.00 42.74 90 SER B CA 1
ATOM 2432 C C . SER B 2 90 ? -16.165 34.546 87.453 1.00 41.43 90 SER B C 1
ATOM 2433 O O . SER B 2 90 ? -15.398 34.349 86.508 1.00 40.31 90 SER B O 1
ATOM 2436 N N . ILE B 2 91 ? -15.906 34.145 88.695 1.00 39.86 91 ILE B N 1
ATOM 2437 C CA . ILE B 2 91 ? -14.697 33.410 89.036 1.00 39.27 91 ILE B CA 1
ATOM 2438 C C . ILE B 2 91 ? -15.082 32.008 89.465 1.00 39.10 91 ILE B C 1
ATOM 2439 O O . ILE B 2 91 ? -15.908 31.836 90.362 1.00 40.93 91 ILE B O 1
ATOM 2444 N N . ASN B 2 92 ? -14.486 31.013 88.819 1.00 38.20 92 ASN B N 1
ATOM 2445 C CA . ASN B 2 92 ? -14.760 29.615 89.134 1.00 37.50 92 ASN B CA 1
ATOM 2446 C C . ASN B 2 92 ? -13.539 29.027 89.827 1.00 36.26 92 ASN B C 1
ATOM 2447 O O . ASN B 2 92 ? -12.555 28.667 89.181 1.00 35.33 92 ASN B O 1
ATOM 2452 N N . PRO B 2 93 ? -13.582 28.943 91.161 1.00 35.06 93 PRO B N 1
ATOM 2453 C CA . PRO B 2 93 ? -12.466 28.402 91.931 1.00 34.76 93 PRO B CA 1
ATOM 2454 C C . PRO B 2 93 ? -12.373 26.889 91.826 1.00 35.34 93 PRO B C 1
ATOM 2455 O O . PRO B 2 93 ? -13.383 26.202 91.876 1.00 36.49 93 PRO B O 1
ATOM 2459 N N . VAL B 2 94 ? -11.156 26.375 91.671 1.00 37.48 94 VAL B N 1
ATOM 2460 C CA . VAL B 2 94 ? -10.936 24.936 91.557 1.00 37.67 94 VAL B CA 1
ATOM 2461 C C . VAL B 2 94 ? -10.164 24.417 92.756 1.00 37.81 94 VAL B C 1
ATOM 2462 O O . VAL B 2 94 ? -10.091 23.217 92.991 1.00 39.83 94 VAL B O 1
ATOM 2466 N N . ASP B 2 95 ? -9.589 25.329 93.521 1.00 38.58 95 ASP B N 1
ATOM 2467 C CA . ASP B 2 95 ? -8.812 24.942 94.687 1.00 37.96 95 ASP B CA 1
ATOM 2468 C C . ASP B 2 95 ? -8.487 26.177 95.507 1.00 35.30 95 ASP B C 1
ATOM 2469 O O . ASP B 2 95 ? -8.415 27.283 94.969 1.00 34.14 95 ASP B O 1
ATOM 2474 N N . ILE B 2 96 ? -8.295 25.988 96.807 1.00 34.28 96 ILE B N 1
ATOM 2475 C CA . ILE B 2 96 ? -7.976 27.093 97.704 1.00 31.98 96 ILE B CA 1
ATOM 2476 C C . ILE B 2 96 ? -7.336 26.583 98.993 1.00 31.46 96 ILE B C 1
ATOM 2477 O O . ILE B 2 96 ? -7.783 25.585 99.559 1.00 30.68 96 ILE B O 1
ATOM 2482 N N . TYR B 2 97 ? -6.298 27.276 99.460 1.00 30.92 97 TYR B N 1
ATOM 2483 C CA . TYR B 2 97 ? -5.616 26.889 100.696 1.00 28.30 97 TYR B CA 1
ATOM 2484 C C . TYR B 2 97 ? -4.875 28.054 101.328 1.00 27.84 97 TYR B C 1
ATOM 2485 O O . TYR B 2 97 ? -4.501 29.011 100.660 1.00 30.79 97 TYR B O 1
ATOM 2494 N N . GLU B 2 98 ? -4.681 27.980 102.632 1.00 28.78 98 GLU B N 1
ATOM 2495 C CA . GLU B 2 98 ? -3.980 29.031 103.340 1.00 28.20 98 GLU B CA 1
ATOM 2496 C C . GLU B 2 98 ? -2.500 29.088 102.999 1.00 27.40 98 GLU B C 1
ATOM 2497 O O . GLU B 2 98 ? -1.867 28.058 102.765 1.00 27.70 98 GLU B O 1
ATOM 2503 N N . VAL B 2 99 ? -1.958 30.303 102.973 1.00 28.03 99 VAL B N 1
ATOM 2504 C CA . VAL B 2 99 ? -0.541 30.516 102.706 1.00 28.76 99 VAL B CA 1
ATOM 2505 C C . VAL B 2 99 ? 0.039 31.369 103.825 1.00 30.43 99 VAL B C 1
ATOM 2506 O O . VAL B 2 99 ? -0.646 32.227 104.402 1.00 28.92 99 VAL B O 1
ATOM 2510 N N . ASN B 2 100 ? 1.304 31.109 104.141 1.00 32.82 100 ASN B N 1
ATOM 2511 C CA . ASN B 2 100 ? 1.999 31.803 105.216 1.00 31.96 100 ASN B CA 1
ATOM 2512 C C . ASN B 2 100 ? 2.302 33.263 104.881 1.00 30.59 100 ASN B C 1
ATOM 2513 O O . ASN B 2 100 ? 2.693 33.595 103.762 1.00 29.89 100 ASN B O 1
ATOM 2518 N N . GLY B 2 101 ? 2.122 34.132 105.867 1.00 30.13 101 GLY B N 1
ATOM 2519 C CA . GLY B 2 101 ? 2.352 35.551 105.658 1.00 31.21 101 GLY B CA 1
ATOM 2520 C C . GLY B 2 101 ? 3.788 35.971 105.412 1.00 32.08 101 GLY B C 1
ATOM 2521 O O . GLY B 2 101 ? 4.036 37.034 104.833 1.00 31.99 101 GLY B O 1
ATOM 2522 N N . ALA B 2 102 ? 4.736 35.153 105.853 1.00 31.21 102 ALA B N 1
ATOM 2523 C CA . ALA B 2 102 ? 6.149 35.470 105.659 1.00 31.86 102 ALA B CA 1
ATOM 2524 C C . ALA B 2 102 ? 6.536 35.446 104.192 1.00 31.45 102 ALA B C 1
ATOM 2525 O O . ALA B 2 102 ? 7.626 35.878 103.833 1.00 34.52 102 ALA B O 1
ATOM 2527 N N . ASN B 2 103 ? 5.650 34.953 103.337 1.00 32.61 103 ASN B N 1
ATOM 2528 C CA . ASN B 2 103 ? 5.945 34.887 101.912 1.00 33.51 103 ASN B CA 1
ATOM 2529 C C . ASN B 2 103 ? 5.831 36.233 101.211 1.00 36.24 103 ASN B C 1
ATOM 2530 O O . ASN B 2 103 ? 6.360 36.414 100.109 1.00 37.27 103 ASN B O 1
ATOM 2535 N N . PHE B 2 104 ? 5.146 37.181 101.841 1.00 36.10 104 PHE B N 1
ATOM 2536 C CA . PHE B 2 104 ? 4.939 38.477 101.220 1.00 36.54 104 PHE B CA 1
ATOM 2537 C C . PHE B 2 104 ? 5.967 39.549 101.567 1.00 38.72 104 PHE B C 1
ATOM 2538 O O . PHE B 2 104 ? 5.680 40.532 102.246 1.00 36.72 104 PHE B O 1
ATOM 2546 N N . THR B 2 105 ? 7.178 39.329 101.067 1.00 41.09 105 THR B N 1
ATOM 2547 C CA . THR B 2 105 ? 8.292 40.236 101.264 1.00 41.60 105 THR B CA 1
ATOM 2548 C C . THR B 2 105 ? 8.400 41.079 100.006 1.00 43.22 105 THR B C 1
ATOM 2549 O O . THR B 2 105 ? 7.858 40.716 98.958 1.00 42.17 105 THR B O 1
ATOM 2553 N N . MET B 2 106 ? 9.102 42.200 100.110 1.00 44.97 106 MET B N 1
ATOM 2554 C CA . MET B 2 106 ? 9.277 43.081 98.970 1.00 48.77 106 MET B CA 1
ATOM 2555 C C . MET B 2 106 ? 9.925 42.300 97.829 1.00 46.77 106 MET B C 1
ATOM 2556 O O . MET B 2 106 ? 9.531 42.414 96.673 1.00 47.32 106 MET B O 1
ATOM 2561 N N . GLU B 2 107 ? 10.908 41.483 98.175 1.00 44.70 107 GLU B N 1
ATOM 2562 C CA . GLU B 2 107 ? 11.628 40.681 97.200 1.00 44.98 107 GLU B CA 1
ATOM 2563 C C . GLU B 2 107 ? 10.735 39.749 96.387 1.00 43.04 107 GLU B C 1
ATOM 2564 O O . GLU B 2 107 ? 10.841 39.704 95.158 1.00 41.14 107 GLU B O 1
ATOM 2570 N N . ASN B 2 108 ? 9.869 38.997 97.065 1.00 40.97 108 ASN B N 1
ATOM 2571 C CA . ASN B 2 108 ? 8.985 38.061 96.370 1.00 39.17 108 ASN B CA 1
ATOM 2572 C C . ASN B 2 108 ? 7.941 38.765 95.514 1.00 37.83 108 ASN B C 1
ATOM 2573 O O . ASN B 2 108 ? 7.586 38.280 94.439 1.00 35.30 108 ASN B O 1
ATOM 2578 N N . ILE B 2 109 ? 7.468 39.916 95.985 1.00 38.42 109 ILE B N 1
ATOM 2579 C CA . ILE B 2 109 ? 6.481 40.695 95.252 1.00 38.90 109 ILE B CA 1
ATOM 2580 C C . ILE B 2 109 ? 7.097 41.169 93.936 1.00 40.31 109 ILE B C 1
ATOM 2581 O O . ILE B 2 109 ? 6.451 41.138 92.883 1.00 39.51 109 ILE B O 1
ATOM 2586 N N . GLN B 2 110 ? 8.349 41.606 93.991 1.00 41.90 110 GLN B N 1
ATOM 2587 C CA . GLN B 2 110 ? 9.015 42.052 92.777 1.00 45.32 110 GLN B CA 1
ATOM 2588 C C . GLN B 2 110 ? 9.296 40.858 91.873 1.00 44.21 110 GLN B C 1
ATOM 2589 O O . GLN B 2 110 ? 9.246 40.980 90.650 1.00 44.38 110 GLN B O 1
ATOM 2595 N N . LEU B 2 111 ? 9.564 39.704 92.477 1.00 42.86 111 LEU B N 1
ATOM 2596 C CA . LEU B 2 111 ? 9.822 38.477 91.727 1.00 44.45 111 LEU B CA 1
ATOM 2597 C C . LEU B 2 111 ? 8.567 38.118 90.934 1.00 45.75 111 LEU B C 1
ATOM 2598 O O . LEU B 2 111 ? 8.645 37.675 89.790 1.00 43.25 111 LEU B O 1
ATOM 2603 N N . ILE B 2 112 ? 7.408 38.296 91.560 1.00 47.77 112 ILE B N 1
ATOM 2604 C CA . ILE B 2 112 ? 6.145 37.995 90.908 1.00 51.20 112 ILE B CA 1
ATOM 2605 C C . ILE B 2 112 ? 5.924 38.918 89.721 1.00 54.36 112 ILE B C 1
ATOM 2606 O O . ILE B 2 112 ? 5.421 38.491 88.686 1.00 53.15 112 ILE B O 1
ATOM 2611 N N . ASP B 2 113 ? 6.305 40.183 89.861 1.00 58.39 113 ASP B N 1
ATOM 2612 C CA . ASP B 2 113 ? 6.136 41.120 88.763 1.00 62.96 113 ASP B CA 1
ATOM 2613 C C . ASP B 2 113 ? 6.904 40.637 87.538 1.00 65.34 113 ASP B C 1
ATOM 2614 O O . ASP B 2 113 ? 6.356 40.567 86.439 1.00 66.20 113 ASP B O 1
ATOM 2619 N N . GLU B 2 114 ? 8.176 40.296 87.735 1.00 68.25 114 GLU B N 1
ATOM 2620 C CA . GLU B 2 114 ? 9.019 39.823 86.64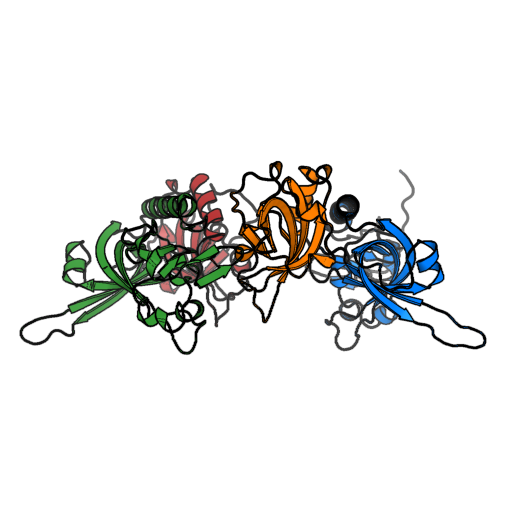1 1.00 70.40 114 GLU B CA 1
ATOM 2621 C C . GLU B 2 114 ? 8.443 38.599 85.941 1.00 71.75 114 GLU B C 1
ATOM 2622 O O . GLU B 2 114 ? 8.325 38.572 84.718 1.00 72.35 114 GLU B O 1
ATOM 2628 N N . MET B 2 115 ? 8.079 37.588 86.716 1.00 73.90 115 MET B N 1
ATOM 2629 C CA . MET B 2 115 ? 7.526 36.371 86.144 1.00 76.52 115 MET B CA 1
ATOM 2630 C C . MET B 2 115 ? 6.210 36.594 85.399 1.00 78.62 115 MET B C 1
ATOM 2631 O O . MET B 2 115 ? 5.676 35.671 84.778 1.00 78.51 115 MET B O 1
ATOM 2636 N N . ASN B 2 116 ? 5.692 37.819 85.453 1.00 80.70 116 ASN B N 1
ATOM 2637 C CA . ASN B 2 116 ? 4.449 38.144 84.759 1.00 83.24 116 ASN B CA 1
ATOM 2638 C C . ASN B 2 116 ? 4.702 38.931 83.475 1.00 85.36 116 ASN B C 1
ATOM 2639 O O . ASN B 2 116 ? 3.766 39.491 82.896 1.00 86.40 116 ASN B O 1
ATOM 2644 N N . ASN B 2 117 ? 5.955 38.978 83.018 1.00 86.88 117 ASN B N 1
ATOM 2645 C CA . ASN B 2 117 ? 6.270 39.719 81.798 1.00 88.18 117 ASN B CA 1
ATOM 2646 C C . ASN B 2 117 ? 7.584 39.368 81.097 1.00 88.17 117 ASN B C 1
ATOM 2647 O O . ASN B 2 117 ? 7.676 39.462 79.872 1.00 88.61 117 ASN B O 1
ATOM 2652 N N . SER B 2 118 ? 8.603 38.972 81.855 1.00 87.69 118 SER B N 1
ATOM 2653 C CA . SER B 2 118 ? 9.897 38.654 81.256 1.00 87.33 118 SER B CA 1
ATOM 2654 C C . SER B 2 118 ? 10.181 37.173 80.993 1.00 86.78 118 SER B C 1
ATOM 2655 O O . SER B 2 118 ? 10.988 36.560 81.687 1.00 87.22 118 SER B O 1
ATOM 2658 N N . ILE B 2 119 ? 9.529 36.607 79.977 1.00 85.70 119 ILE B N 1
ATOM 2659 C CA . ILE B 2 119 ? 9.722 35.203 79.611 1.00 84.24 119 ILE B CA 1
ATOM 2660 C C . ILE B 2 119 ? 9.473 34.986 78.109 1.00 84.37 119 ILE B C 1
ATOM 2661 O O . ILE B 2 119 ? 8.363 35.206 77.627 1.00 85.06 119 ILE B O 1
ATOM 2666 N N . GLY B 2 120 ? 10.499 34.558 77.376 1.00 83.39 120 GLY B N 1
ATOM 2667 C CA . GLY B 2 120 ? 10.332 34.315 75.949 1.00 82.04 120 GLY B CA 1
ATOM 2668 C C . GLY B 2 120 ? 11.313 35.065 75.067 1.00 81.78 120 GLY B C 1
ATOM 2669 O O . GLY B 2 120 ? 11.036 36.185 74.641 1.00 82.19 120 GLY B O 1
ATOM 2670 N N . LYS B 2 121 ? 12.454 34.444 74.779 1.00 80.96 121 LYS B N 1
ATOM 2671 C CA . LYS B 2 121 ? 13.493 35.061 73.949 1.00 80.42 121 LYS B CA 1
ATOM 2672 C C . LYS B 2 121 ? 13.094 35.126 72.475 1.00 81.98 121 LYS B C 1
ATOM 2673 O O . LYS B 2 121 ? 13.872 34.626 71.632 1.00 82.21 121 LYS B O 1
ATOM 2679 N N . PHE B 2 122 ? 12.014 35.684 72.180 1.00 84.25 122 PHE B N 1
ATOM 2680 N N . ASN C 1 23 ? -35.659 39.167 95.340 1.00 59.82 20 ASN C N 1
ATOM 2681 C CA . ASN C 1 23 ? -34.320 39.802 95.513 1.00 58.69 20 ASN C CA 1
ATOM 2682 C C . ASN C 1 23 ? -34.238 41.140 94.767 1.00 57.00 20 ASN C C 1
ATOM 2683 O O . ASN C 1 23 ? -34.904 41.346 93.753 1.00 56.45 20 ASN C O 1
ATOM 2688 N N . HIS C 1 24 ? -33.406 42.041 95.277 1.00 54.69 21 HIS C N 1
ATOM 2689 C CA . HIS C 1 24 ? -33.223 43.364 94.681 1.00 51.71 21 HIS C CA 1
ATOM 2690 C C . HIS C 1 24 ? -32.024 43.383 93.720 1.00 48.54 21 HIS C C 1
ATOM 2691 O O . HIS C 1 24 ? -31.686 44.421 93.149 1.00 46.07 21 HIS C O 1
ATOM 2698 N N . ILE C 1 25 ? -31.374 42.234 93.562 1.00 44.92 22 ILE C N 1
ATOM 2699 C CA . ILE C 1 25 ? -30.228 42.133 92.678 1.00 41.99 22 ILE C CA 1
ATOM 2700 C C . ILE C 1 25 ? -30.574 41.289 91.459 1.00 42.44 22 ILE C C 1
ATOM 2701 O O . ILE C 1 25 ? -30.989 40.137 91.580 1.00 41.15 22 ILE C O 1
ATOM 2706 N N . CYS C 1 26 ? -30.416 41.890 90.283 1.00 42.39 23 CYS C N 1
ATOM 2707 C CA . CYS C 1 26 ? -30.691 41.215 89.027 1.00 41.86 23 CYS C CA 1
ATOM 2708 C C . CYS C 1 26 ? -29.595 40.175 88.768 1.00 41.34 23 CYS C C 1
ATOM 2709 O O . CYS C 1 26 ? -29.893 38.993 88.572 1.00 40.89 23 CYS C O 1
ATOM 2712 N N . LEU C 1 27 ? -28.335 40.617 88.774 1.00 38.57 24 LEU C N 1
ATOM 2713 C CA . LEU C 1 27 ? -27.201 39.716 88.552 1.00 37.78 24 LEU C CA 1
ATOM 2714 C C . LEU C 1 27 ? -26.072 39.962 89.542 1.00 37.31 24 LEU C C 1
ATOM 2715 O O . LEU C 1 27 ? -25.608 41.091 89.717 1.00 37.33 24 LEU C O 1
ATOM 2720 N N . LYS C 1 28 ? -25.622 38.894 90.183 1.00 37.50 25 LYS C N 1
ATOM 2721 C CA . LYS C 1 28 ? -24.555 38.983 91.163 1.00 37.89 25 LYS C CA 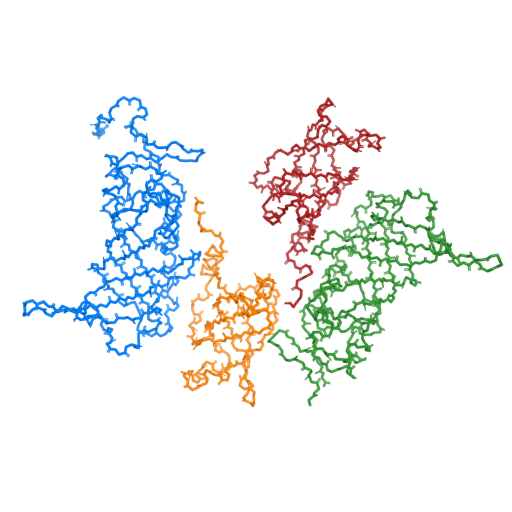1
ATOM 2722 C C . LYS C 1 28 ? -23.267 38.565 90.490 1.00 37.36 25 LYS C C 1
ATOM 2723 O O . LYS C 1 28 ? -23.216 37.553 89.796 1.00 37.95 25 LYS C O 1
ATOM 2729 N N . THR C 1 29 ? -22.220 39.343 90.709 1.00 36.79 26 THR C N 1
ATOM 2730 C CA . THR C 1 29 ? -20.914 39.075 90.123 1.00 35.73 26 THR C CA 1
ATOM 2731 C C . THR C 1 29 ? -19.875 39.282 91.213 1.00 33.90 26 THR C C 1
ATOM 2732 O O . THR C 1 29 ? -20.131 39.963 92.205 1.00 30.78 26 THR C O 1
ATOM 2736 N N . PRO C 1 30 ? -18.695 38.671 91.064 1.00 33.50 27 PRO C N 1
ATOM 2737 C CA . PRO C 1 30 ? -17.750 38.924 92.146 1.00 32.68 27 PRO C CA 1
ATOM 2738 C C . PRO C 1 30 ? -17.289 40.373 92.170 1.00 32.26 27 PRO C C 1
ATOM 2739 O O . PRO C 1 30 ? -16.906 40.886 93.225 1.00 31.18 27 PRO C O 1
ATOM 2743 N N . PHE C 1 31 ? -17.373 41.047 91.023 1.00 30.94 28 PHE C N 1
ATOM 2744 C CA . PHE C 1 31 ? -16.909 42.433 90.915 1.00 30.13 28 PHE C CA 1
ATOM 2745 C C . PHE C 1 31 ? -17.953 43.518 91.093 1.00 30.76 28 PHE C C 1
ATOM 2746 O O . PHE C 1 31 ? -17.616 44.682 91.295 1.00 29.37 28 PHE C O 1
ATOM 2754 N N . LYS C 1 32 ? -19.224 43.151 91.023 1.00 31.04 29 LYS C N 1
ATOM 2755 C CA . LYS C 1 32 ? -20.256 44.158 91.163 1.00 30.17 29 LYS C CA 1
ATOM 2756 C C . LYS C 1 32 ? -21.606 43.504 91.084 1.00 29.33 29 LYS C C 1
ATOM 2757 O O . LYS C 1 32 ? -21.745 42.399 90.546 1.00 27.57 29 LYS C O 1
ATOM 2763 N N . ASN C 1 33 ? -22.606 44.184 91.625 1.00 30.00 30 ASN C N 1
ATOM 2764 C CA . ASN C 1 33 ? -23.965 43.680 91.545 1.00 32.12 30 ASN C CA 1
ATOM 2765 C C . ASN C 1 33 ? -24.734 44.563 90.571 1.00 31.46 30 ASN C C 1
ATOM 2766 O O . ASN C 1 33 ? -24.552 45.777 90.558 1.00 29.11 30 ASN C O 1
ATOM 2771 N N . PHE C 1 34 ? -25.584 43.940 89.763 1.00 32.59 31 PHE C N 1
ATOM 2772 C CA . PHE C 1 34 ? -26.440 44.664 88.825 1.00 34.15 31 PHE C CA 1
ATOM 2773 C C . PHE C 1 34 ? -27.814 44.665 89.483 1.00 33.38 31 PHE C C 1
ATOM 2774 O O . PHE C 1 34 ? -28.521 43.659 89.471 1.00 37.05 31 PHE C O 1
ATOM 2782 N N . TYR C 1 35 ? -28.178 45.793 90.078 1.00 33.11 32 TYR C N 1
ATOM 2783 C CA . TYR C 1 35 ? -29.445 45.902 90.788 1.00 33.08 32 TYR C CA 1
ATOM 2784 C C . TYR C 1 35 ? -30.649 46.070 89.878 1.00 32.89 32 TYR C C 1
ATOM 2785 O O . TYR C 1 35 ? -30.511 46.508 88.739 1.00 34.06 32 TYR C O 1
ATOM 2794 N N . VAL C 1 36 ? -31.829 45.716 90.386 1.00 32.70 33 VAL C N 1
ATOM 2795 C CA . VAL C 1 36 ? -33.066 45.858 89.621 1.00 32.43 33 VAL C CA 1
ATOM 2796 C C . VAL C 1 36 ? -33.297 47.328 89.269 1.00 32.78 33 VAL C C 1
ATOM 2797 O O . VAL C 1 36 ? -32.869 48.237 89.986 1.00 31.76 33 VAL C O 1
ATOM 2801 N N . ILE C 1 37 ? -33.983 47.538 88.156 1.00 34.75 34 ILE C N 1
ATOM 2802 C CA . ILE C 1 37 ? -34.262 48.868 87.636 1.00 38.85 34 ILE C CA 1
ATOM 2803 C C . ILE C 1 37 ? -34.916 49.841 88.626 1.00 38.48 34 ILE C C 1
ATOM 2804 O O . ILE C 1 37 ? -34.688 51.053 88.538 1.00 36.80 34 ILE C O 1
ATOM 2809 N N . GLU C 1 38 ? -35.706 49.318 89.567 1.00 37.51 35 GLU C N 1
ATOM 2810 C CA . GLU C 1 38 ? -36.393 50.162 90.553 1.00 37.59 35 GLU C CA 1
ATOM 2811 C C . GLU C 1 38 ? -35.482 50.870 91.552 1.00 37.64 35 GLU C C 1
ATOM 2812 O O . GLU C 1 38 ? -35.915 51.784 92.258 1.00 36.98 35 GLU C O 1
ATOM 2818 N N . LEU C 1 39 ? -34.228 50.449 91.636 1.00 36.74 36 LEU C N 1
ATOM 2819 C CA . LEU C 1 39 ? -33.309 51.086 92.567 1.00 37.13 36 LEU C CA 1
ATOM 2820 C C . LEU C 1 39 ? -32.397 52.109 91.882 1.00 37.66 36 LEU C C 1
ATOM 2821 O O . LEU C 1 39 ? -31.703 52.886 92.548 1.00 36.51 36 LEU C O 1
ATOM 2826 N N . PHE C 1 40 ? -32.402 52.113 90.550 1.00 38.14 37 PHE C N 1
ATOM 2827 C CA . PHE C 1 40 ? -31.575 53.037 89.788 1.00 37.85 37 PHE C CA 1
ATOM 2828 C C . PHE C 1 40 ? -31.706 54.473 90.280 1.00 39.08 37 PHE C C 1
ATOM 2829 O O . PHE C 1 40 ? -30.705 55.176 90.401 1.00 40.12 37 PHE C O 1
ATOM 2837 N N . HIS C 1 41 ? -32.925 54.910 90.581 1.00 39.84 38 HIS C N 1
ATOM 2838 C CA . HIS C 1 41 ? -33.119 56.283 91.041 1.00 41.46 38 HIS C CA 1
ATOM 2839 C C . HIS C 1 41 ? -32.347 56.584 92.323 1.00 41.31 38 HIS C C 1
ATOM 2840 O O . HIS C 1 41 ? -32.031 57.737 92.609 1.00 41.49 38 HIS C O 1
ATOM 2847 N N . GLN C 1 42 ? -32.020 55.554 93.087 1.00 41.74 39 GLN C N 1
ATOM 2848 C CA . GLN C 1 42 ? -31.288 55.788 94.320 1.00 42.57 39 GLN C CA 1
ATOM 2849 C C . GLN C 1 42 ? -29.775 55.701 94.166 1.00 41.80 39 GLN C C 1
ATOM 2850 O O . GLN C 1 42 ? -29.046 55.801 95.150 1.00 43.37 39 GLN C O 1
ATOM 2856 N N . ALA C 1 43 ? -29.291 55.529 92.940 1.00 38.71 40 ALA C N 1
ATOM 2857 C CA . ALA C 1 43 ? -27.850 55.456 92.743 1.00 36.17 40 ALA C CA 1
ATOM 2858 C C . ALA C 1 43 ? -27.301 56.871 92.775 1.00 33.88 40 ALA C C 1
ATOM 2859 O O . ALA C 1 43 ? -27.968 57.814 92.376 1.00 34.56 40 ALA C O 1
ATOM 2861 N N . PRO C 1 44 ? -26.072 57.039 93.259 1.00 31.85 41 PRO C N 1
ATOM 2862 C CA . PRO C 1 44 ? -25.479 58.376 93.320 1.00 30.92 41 PRO C CA 1
ATOM 2863 C C . PRO C 1 44 ? -25.188 59.025 91.973 1.00 30.95 41 PRO C C 1
ATOM 2864 O O . PRO C 1 44 ? -24.976 60.232 91.901 1.00 32.12 41 PRO C O 1
ATOM 2868 N N . THR C 1 45 ? -25.162 58.230 90.909 1.00 30.68 42 THR C N 1
ATOM 2869 C CA . THR C 1 45 ? -24.859 58.767 89.586 1.00 28.15 42 THR C CA 1
ATOM 2870 C C . THR C 1 45 ? -26.107 59.096 88.793 1.00 29.34 42 THR C C 1
ATOM 2871 O O . THR C 1 45 ? -26.042 59.816 87.804 1.00 28.19 42 THR C O 1
ATOM 2875 N N . PHE C 1 46 ? -27.246 58.568 89.217 1.00 29.60 43 PHE C N 1
ATOM 2876 C CA . PHE C 1 46 ? -28.459 58.816 88.468 1.00 31.79 43 PHE C CA 1
ATOM 2877 C C . PHE C 1 46 ? -28.961 60.250 88.575 1.00 32.51 43 PHE C C 1
ATOM 2878 O O . PHE C 1 46 ? -28.828 60.887 89.617 1.00 30.25 43 PHE C O 1
ATOM 2886 N N . ASP C 1 47 ? -29.528 60.746 87.479 1.00 33.31 44 ASP C N 1
ATOM 2887 C CA . ASP C 1 47 ? -30.071 62.098 87.413 1.00 35.64 44 ASP C CA 1
ATOM 2888 C C . ASP C 1 47 ? -29.087 63.177 87.825 1.00 36.45 44 ASP C C 1
ATOM 2889 O O . ASP C 1 47 ? -29.469 64.179 88.426 1.00 39.16 44 ASP C O 1
ATOM 2894 N N . LYS C 1 48 ? -27.821 62.980 87.498 1.00 37.18 45 LYS C N 1
ATOM 2895 C CA . LYS C 1 48 ? -26.804 63.949 87.851 1.00 37.41 45 LYS C CA 1
ATOM 2896 C C . LYS C 1 48 ? -25.743 63.962 86.767 1.00 38.16 45 LYS C C 1
ATOM 2897 O O . LYS C 1 48 ? -25.155 62.931 86.442 1.00 37.21 45 LYS C O 1
ATOM 2903 N N . THR C 1 49 ? -25.505 65.138 86.202 1.00 37.88 46 THR C N 1
ATOM 2904 C CA . THR C 1 49 ? -24.516 65.285 85.154 1.00 38.12 46 THR C CA 1
ATOM 2905 C C . THR C 1 49 ? -23.132 64.984 85.704 1.00 38.31 46 THR C C 1
ATOM 2906 O O . THR C 1 49 ? -22.620 65.722 86.534 1.00 40.75 46 THR C O 1
ATOM 2910 N N . ILE C 1 50 ? -22.524 63.896 85.251 1.00 37.70 47 ILE C N 1
ATOM 2911 C CA . ILE C 1 50 ? -21.198 63.532 85.731 1.00 36.72 47 ILE C CA 1
ATOM 2912 C C . ILE C 1 50 ? -20.199 63.489 84.580 1.00 36.05 47 ILE C C 1
ATOM 2913 O O . ILE C 1 50 ? -20.533 63.063 83.476 1.00 35.33 47 ILE C O 1
ATOM 2918 N N . PRO C 1 51 ? -18.951 63.921 84.832 1.00 35.15 48 PRO C N 1
ATOM 2919 C CA . PRO C 1 51 ? -17.892 63.941 83.820 1.00 35.36 48 PRO C CA 1
ATOM 2920 C C . PRO C 1 51 ? -17.336 62.550 83.533 1.00 35.45 48 PRO C C 1
ATOM 2921 O O . PRO C 1 51 ? -16.652 61.959 84.369 1.00 37.09 48 PRO C O 1
ATOM 2925 N N . LEU C 1 52 ? -17.628 62.030 82.346 1.00 33.88 49 LEU C N 1
ATOM 2926 C CA . LEU C 1 52 ? -17.179 60.696 81.980 1.00 32.36 49 LEU C CA 1
ATOM 2927 C C . LEU C 1 52 ? -16.203 60.676 80.816 1.00 31.03 49 LEU C C 1
ATOM 2928 O O . LEU C 1 52 ? -16.038 61.662 80.112 1.00 31.02 49 LEU C O 1
ATOM 2933 N N . PHE C 1 53 ? -15.539 59.539 80.639 1.00 28.81 50 PHE C N 1
ATOM 2934 C CA . PHE C 1 53 ? -14.647 59.356 79.504 1.00 26.64 50 PHE C CA 1
ATOM 2935 C C . PHE C 1 53 ? -15.577 58.758 78.444 1.00 25.15 50 PHE C C 1
ATOM 2936 O O . PHE C 1 53 ? -16.502 58.018 78.775 1.00 24.72 50 PHE C O 1
ATOM 2944 N N . ILE C 1 54 ? -15.358 59.080 77.180 1.00 24.39 51 ILE C N 1
ATOM 2945 C CA . ILE C 1 54 ? -16.218 58.547 76.136 1.00 22.84 51 ILE C CA 1
ATOM 2946 C C . ILE C 1 54 ? -16.115 57.019 76.060 1.00 23.87 51 ILE C C 1
ATOM 2947 O O . ILE C 1 54 ? -17.116 56.324 75.896 1.00 22.22 51 ILE C O 1
ATOM 2952 N N . SER C 1 55 ? -14.904 56.494 76.221 1.00 23.58 52 SER C N 1
ATOM 2953 C CA . SER C 1 55 ? -14.682 55.052 76.168 1.00 22.57 52 SER C CA 1
ATOM 2954 C C . SER C 1 55 ? -15.485 54.279 77.222 1.00 23.05 52 SER C C 1
ATOM 2955 O O . SER C 1 55 ? -15.977 53.184 76.951 1.00 20.26 52 SER C O 1
ATOM 2958 N N . ASP C 1 56 ? -15.618 54.841 78.421 1.00 23.73 53 ASP C N 1
ATOM 2959 C CA . ASP C 1 56 ? -16.372 54.161 79.477 1.00 25.15 53 ASP C CA 1
ATOM 2960 C C . ASP C 1 56 ? -17.854 54.102 79.133 1.00 23.99 53 ASP C C 1
ATOM 2961 O O . ASP C 1 56 ? -18.571 53.206 79.589 1.00 21.78 53 ASP C O 1
ATOM 2966 N N . ILE C 1 57 ? -18.320 55.071 78.346 1.00 23.71 54 ILE C N 1
ATOM 2967 C CA . ILE C 1 57 ? -19.714 55.087 77.910 1.00 24.09 54 ILE C CA 1
ATOM 2968 C C . ILE C 1 57 ? -19.885 54.036 76.797 1.00 24.12 54 ILE C C 1
ATOM 2969 O O . ILE C 1 57 ? -20.786 53.197 76.856 1.00 23.77 54 ILE C O 1
ATOM 2974 N N . ASN C 1 58 ? -19.018 54.072 75.789 1.00 23.28 55 ASN C N 1
ATOM 2975 C CA . ASN C 1 58 ? -19.135 53.104 74.690 1.00 23.81 55 ASN C CA 1
ATOM 2976 C C . ASN C 1 58 ? -18.875 51.663 75.094 1.00 22.99 55 ASN C C 1
ATOM 2977 O O . ASN C 1 58 ? -19.273 50.749 74.381 1.00 24.79 55 ASN C O 1
ATOM 2982 N N . ASN C 1 59 ? -18.200 51.455 76.221 1.00 21.71 56 ASN C N 1
ATOM 2983 C CA . ASN C 1 59 ? -17.915 50.105 76.685 1.00 21.69 56 ASN C CA 1
ATOM 2984 C C . ASN C 1 59 ? -18.934 49.579 77.690 1.00 23.43 56 ASN C C 1
ATOM 2985 O O . ASN C 1 59 ? -18.746 48.493 78.233 1.00 20.27 56 ASN C O 1
ATOM 2990 N N . SER C 1 60 ? -19.992 50.355 77.952 1.00 22.81 57 SER C N 1
ATOM 2991 C CA . SER C 1 60 ? -21.032 49.933 78.878 1.00 22.25 57 SER C CA 1
ATOM 2992 C C . SER C 1 60 ? -21.727 48.788 78.164 1.00 23.33 57 SER C C 1
ATOM 2993 O O . SER C 1 60 ? -21.867 48.797 76.941 1.00 25.27 57 SER C O 1
ATOM 2996 N N . PRO C 1 61 ? -22.175 47.781 78.917 1.00 24.32 58 PRO C N 1
ATOM 2997 C CA . PRO C 1 61 ? -22.852 46.588 78.389 1.00 24.99 58 PRO C CA 1
ATOM 2998 C C . PRO C 1 61 ? -24.186 46.777 77.694 1.00 24.77 58 PRO C C 1
ATOM 2999 O O . PRO C 1 61 ? -24.932 47.717 77.987 1.00 25.45 58 PRO C O 1
ATOM 3003 N N . ASN C 1 62 ? -24.475 45.862 76.771 1.00 24.93 59 ASN C N 1
ATOM 3004 C CA . ASN C 1 62 ? -25.751 45.855 76.057 1.00 25.90 59 ASN C CA 1
ATOM 3005 C C . ASN C 1 62 ? -26.718 45.418 77.164 1.00 24.42 59 ASN C C 1
ATOM 3006 O O . ASN C 1 62 ? -26.662 44.279 77.621 1.00 24.42 59 ASN C O 1
ATOM 3011 N N . LEU C 1 63 ? -27.587 46.321 77.596 1.00 23.32 60 LEU C N 1
ATOM 3012 C CA . LEU C 1 63 ? -28.502 46.022 78.682 1.00 26.20 60 LEU C CA 1
ATOM 3013 C C . LEU C 1 63 ? -29.472 44.861 78.483 1.00 28.34 60 LEU C C 1
ATOM 3014 O O . LEU C 1 63 ? -29.997 44.335 79.467 1.00 29.96 60 LEU C O 1
ATOM 3019 N N . TYR C 1 64 ? -29.720 44.441 77.244 1.00 28.39 61 TYR C N 1
ATOM 3020 C CA . TYR C 1 64 ? -30.595 43.283 77.070 1.00 30.07 61 TYR C CA 1
ATOM 3021 C C . TYR C 1 64 ? -29.842 42.069 77.594 1.00 30.41 61 TYR C C 1
ATOM 3022 O O . TYR C 1 64 ? -30.447 41.117 78.075 1.00 33.54 61 TYR C O 1
ATOM 3031 N N . GLY C 1 65 ? -28.514 42.121 77.524 1.00 29.07 62 GLY C N 1
ATOM 3032 C CA . GLY C 1 65 ? -27.706 41.015 77.995 1.00 31.85 62 GLY C CA 1
ATOM 3033 C C . GLY C 1 65 ? -27.770 40.775 79.499 1.00 34.05 62 GLY C C 1
ATOM 3034 O O . GLY C 1 65 ? -27.438 39.690 79.979 1.00 35.82 62 GLY C O 1
ATOM 3035 N N . ILE C 1 66 ? -28.196 41.784 80.247 1.00 34.63 63 ILE C N 1
ATOM 3036 C CA . ILE C 1 66 ? -28.282 41.661 81.694 1.00 34.63 63 ILE C CA 1
ATOM 3037 C C . ILE C 1 66 ? -29.721 41.673 82.207 1.00 35.95 63 ILE C C 1
ATOM 3038 O O . ILE C 1 66 ? -30.102 40.813 83.003 1.00 36.54 63 ILE C O 1
ATOM 3043 N N . TYR C 1 67 ? -30.513 42.644 81.749 1.00 34.29 64 TYR C N 1
ATOM 3044 C CA . TYR C 1 67 ? -31.894 42.781 82.211 1.00 33.37 64 TYR C CA 1
ATOM 3045 C C . TYR C 1 67 ? -32.954 42.206 81.290 1.00 32.00 64 TYR C C 1
ATOM 3046 O O . TYR C 1 67 ? -34.145 42.339 81.555 1.00 31.55 64 TYR C O 1
ATOM 3055 N N . ASN C 1 68 ? -32.533 41.577 80.204 1.00 33.00 65 ASN C N 1
ATOM 3056 C CA . ASN C 1 68 ? -33.489 40.998 79.269 1.00 36.80 65 ASN C CA 1
ATOM 3057 C C . ASN C 1 68 ? -34.496 42.026 78.734 1.00 37.33 65 ASN C C 1
ATOM 3058 O O . ASN C 1 68 ? -34.129 43.155 78.398 1.00 36.77 65 ASN C O 1
ATOM 3063 N N . TYR C 1 69 ? -35.771 41.649 78.672 1.00 38.54 66 TYR C N 1
ATOM 3064 C CA . TYR C 1 69 ? -36.784 42.557 78.131 1.00 40.12 66 TYR C CA 1
ATOM 3065 C C . TYR C 1 69 ? -36.926 43.873 78.883 1.00 38.61 66 TYR C C 1
ATOM 3066 O O . TYR C 1 69 ? -37.425 44.850 78.331 1.00 39.75 66 TYR C O 1
ATOM 3075 N N . ILE C 1 70 ? -36.480 43.911 80.133 1.00 38.26 67 ILE C N 1
ATOM 3076 C CA . ILE C 1 70 ? -36.559 45.141 80.924 1.00 36.56 67 ILE C CA 1
ATOM 3077 C C . ILE C 1 70 ? -35.758 46.238 80.213 1.00 35.81 67 ILE C C 1
ATOM 3078 O O . ILE C 1 70 ? -36.044 47.424 80.363 1.00 37.21 67 ILE C O 1
ATOM 3083 N N . ALA C 1 71 ? -34.763 45.842 79.422 1.00 35.06 68 ALA C N 1
ATOM 3084 C CA . ALA C 1 71 ? -33.930 46.813 78.712 1.00 34.65 68 ALA C CA 1
ATOM 3085 C C . ALA C 1 71 ? -34.731 47.765 77.818 1.00 35.32 68 ALA C C 1
ATOM 3086 O O . ALA C 1 71 ? -34.227 48.821 77.420 1.00 34.76 68 ALA C O 1
ATOM 3088 N N . ASP C 1 72 ? -35.973 47.398 77.506 1.00 35.22 69 ASP C N 1
ATOM 3089 C CA . ASP C 1 72 ? -36.831 48.246 76.682 1.00 36.11 69 ASP C CA 1
ATOM 3090 C C . ASP C 1 72 ? -37.048 49.578 77.387 1.00 36.25 69 ASP C C 1
ATOM 3091 O O . ASP C 1 72 ? -37.380 50.591 76.757 1.00 34.89 69 ASP C O 1
ATOM 3096 N N . HIS C 1 73 ? -36.857 49.576 78.700 1.00 35.43 70 HIS C N 1
ATOM 3097 C CA . HIS C 1 73 ? -37.066 50.781 79.489 1.00 36.13 70 HIS C CA 1
ATOM 3098 C C . HIS C 1 73 ? -35.756 51.449 79.862 1.00 34.04 70 HIS C C 1
ATOM 3099 O O . HIS C 1 73 ? -35.739 52.392 80.657 1.00 34.20 70 HIS C O 1
ATOM 3106 N N . LEU C 1 74 ? -34.662 50.977 79.271 1.00 30.47 71 LEU C N 1
ATOM 3107 C CA . LEU C 1 74 ? -33.347 51.505 79.592 1.00 28.30 71 LEU C CA 1
ATOM 3108 C C . LEU C 1 74 ? -32.571 52.106 78.414 1.00 27.52 71 LEU C C 1
ATOM 3109 O O . LEU C 1 74 ? -31.374 52.380 78.538 1.00 28.97 71 LEU C O 1
ATOM 3114 N N . ARG C 1 75 ? -33.231 52.320 77.280 1.00 24.61 72 ARG C N 1
ATOM 3115 C CA . ARG C 1 75 ? -32.535 52.885 76.119 1.00 26.85 72 ARG C CA 1
ATOM 3116 C C . ARG C 1 75 ? -31.848 54.228 76.411 1.00 27.33 72 ARG C C 1
ATOM 3117 O O . ARG C 1 75 ? -30.929 54.629 75.695 1.00 25.74 72 ARG C O 1
ATOM 3125 N N . HIS C 1 76 ? -32.289 54.917 77.456 1.00 27.94 73 HIS C N 1
ATOM 3126 C CA . HIS C 1 76 ? -31.716 56.212 77.793 1.00 31.36 73 HIS C CA 1
ATOM 3127 C C . HIS C 1 76 ? -30.730 56.092 78.950 1.00 31.33 73 HIS C C 1
ATOM 3128 O O . HIS C 1 76 ? -30.287 57.098 79.509 1.00 30.61 73 HIS C O 1
ATOM 3135 N N . VAL C 1 77 ? -30.385 54.860 79.303 1.00 30.02 74 VAL C N 1
ATOM 3136 C CA . VAL C 1 77 ? -29.473 54.630 80.412 1.00 28.86 74 VAL C CA 1
ATOM 3137 C C . VAL C 1 77 ? -28.263 53.773 80.041 1.00 29.09 74 VAL C C 1
ATOM 3138 O O . VAL C 1 77 ? -28.364 52.841 79.232 1.00 29.11 74 VAL C O 1
ATOM 3142 N N . VAL C 1 78 ? -27.114 54.112 80.620 1.00 26.95 75 VAL C N 1
ATOM 3143 C CA . VAL C 1 78 ? -25.905 53.329 80.407 1.00 25.95 75 VAL C CA 1
ATOM 3144 C C . VAL C 1 78 ? -25.348 52.938 81.782 1.00 26.43 75 VAL C C 1
ATOM 3145 O O . VAL C 1 78 ? -25.448 53.702 82.741 1.00 22.98 75 VAL C O 1
ATOM 3149 N N . LEU C 1 79 ? -24.788 51.738 81.878 1.00 24.36 76 LEU C N 1
ATOM 3150 C CA . LEU C 1 79 ? -24.197 51.297 83.129 1.00 26.36 76 LEU C CA 1
ATOM 3151 C C . LEU C 1 79 ? -22.694 51.479 83.029 1.00 27.04 76 LEU C C 1
ATOM 3152 O O . LEU C 1 79 ? -22.019 50.763 82.273 1.00 26.22 76 LEU C O 1
ATOM 3157 N N . VAL C 1 80 ? -22.180 52.472 83.756 1.00 25.79 77 VAL C N 1
ATOM 3158 C CA . VAL C 1 80 ? -20.749 52.738 83.757 1.00 27.15 77 VAL C CA 1
ATOM 3159 C C . VAL C 1 80 ? -20.271 51.994 84.975 1.00 27.63 77 VAL C C 1
ATOM 3160 O O . VAL C 1 80 ? -20.542 52.383 86.120 1.00 23.15 77 VAL C O 1
ATOM 3164 N N . ASN C 1 81 ? -19.559 50.908 84.681 1.00 26.81 78 ASN C N 1
ATOM 3165 C CA . ASN C 1 81 ? -19.092 49.956 85.666 1.00 28.42 78 ASN C CA 1
ATOM 3166 C C . ASN C 1 81 ? -20.373 49.344 86.189 1.00 30.70 78 ASN C C 1
ATOM 3167 O O . ASN C 1 81 ? -20.967 48.464 85.565 1.00 30.75 78 ASN C O 1
ATOM 3172 N N . ASN C 1 82 ? -20.831 49.905 87.300 1.00 33.01 79 ASN C N 1
ATOM 3173 C CA . ASN C 1 82 ? -21.999 49.431 88.025 1.00 33.06 79 ASN C CA 1
ATOM 3174 C C . ASN C 1 82 ? -23.127 50.457 88.126 1.00 31.55 79 ASN C C 1
ATOM 3175 O O . ASN C 1 82 ? -24.298 50.119 88.348 1.00 26.19 79 ASN C O 1
ATOM 3180 N N . TYR C 1 83 ? -22.738 51.720 88.005 1.00 30.97 80 TYR C N 1
ATOM 3181 C CA . TYR C 1 83 ? -23.653 52.837 88.161 1.00 30.74 80 TYR C CA 1
ATOM 3182 C C . TYR C 1 83 ? -24.505 53.202 86.966 1.00 29.70 80 TYR C C 1
ATOM 3183 O O . TYR C 1 83 ? -23.999 53.366 85.857 1.00 30.24 80 TYR C O 1
ATOM 3192 N N . PRO C 1 84 ? -25.826 53.322 87.175 1.00 28.65 81 PRO C N 1
ATOM 3193 C CA . PRO C 1 84 ? -26.736 53.688 86.084 1.00 28.43 81 PRO C CA 1
ATOM 3194 C C . PRO C 1 84 ? -26.526 55.182 85.815 1.00 27.81 81 PRO C C 1
ATOM 3195 O O . PRO C 1 84 ? -26.426 55.967 86.756 1.00 27.31 81 PRO C O 1
ATOM 3199 N N . VAL C 1 85 ? -26.450 55.566 84.541 1.00 27.64 82 VAL C N 1
ATOM 3200 C CA . VAL C 1 85 ? -26.216 56.965 84.166 1.00 28.08 82 VAL C CA 1
ATOM 3201 C C . VAL C 1 85 ? -27.133 57.421 83.046 1.00 29.32 82 VAL C C 1
ATOM 3202 O O . VAL C 1 85 ? -27.218 56.766 82.005 1.00 30.16 82 VAL C O 1
ATOM 3206 N N . ASN C 1 86 ? -27.790 58.561 83.241 1.00 29.76 83 ASN C N 1
ATOM 3207 C CA . ASN C 1 86 ? -28.693 59.095 82.227 1.00 28.48 83 ASN C CA 1
ATOM 3208 C C . ASN C 1 86 ? -28.393 60.560 81.905 1.00 27.72 83 ASN C C 1
ATOM 3209 O O . ASN C 1 86 ? -28.890 61.094 80.922 1.00 29.93 83 ASN C O 1
ATOM 3214 N N . GLN C 1 87 ? -27.574 61.201 82.728 1.00 28.01 84 GLN C N 1
ATOM 3215 C CA . GLN C 1 87 ? -27.187 62.599 82.513 1.00 29.24 84 GLN C CA 1
ATOM 3216 C C . GLN C 1 87 ? -25.663 62.592 82.359 1.00 29.01 84 GLN C C 1
ATOM 3217 O O . GLN C 1 87 ? -24.927 62.311 83.304 1.00 27.16 84 GLN C O 1
ATOM 3223 N N . ILE C 1 88 ? -25.205 62.941 81.163 1.00 29.16 85 ILE C N 1
ATOM 3224 C CA . ILE C 1 88 ? -23.793 62.861 80.832 1.00 29.19 85 ILE C CA 1
ATOM 3225 C C . ILE C 1 88 ? -23.052 64.122 80.427 1.00 29.20 85 ILE C C 1
ATOM 3226 O O . ILE C 1 88 ? -23.582 64.980 79.720 1.00 29.42 85 ILE C O 1
ATOM 3231 N N . ASN C 1 89 ? -21.804 64.203 80.878 1.00 29.00 86 ASN C N 1
ATOM 3232 C CA . ASN C 1 89 ? -20.899 65.302 80.542 1.00 30.52 86 ASN C CA 1
ATOM 3233 C C . ASN C 1 89 ? -19.635 64.692 79.918 1.00 29.63 86 ASN C C 1
ATOM 3234 O O . ASN C 1 89 ? -18.992 63.818 80.519 1.00 28.52 86 ASN C O 1
ATOM 3239 N N . ILE C 1 90 ? -19.282 65.143 78.719 1.00 29.37 87 ILE C N 1
ATOM 3240 C CA . ILE C 1 90 ? -18.094 64.631 78.028 1.00 27.88 87 ILE C CA 1
ATOM 3241 C C . ILE C 1 90 ? -17.329 65.772 77.355 1.00 28.78 87 ILE C C 1
ATOM 3242 O O . ILE C 1 90 ? -17.804 66.908 77.318 1.00 29.35 87 ILE C O 1
ATOM 3247 N N . PHE C 1 91 ? -16.146 65.468 76.830 1.00 28.58 88 PHE C N 1
ATOM 3248 C CA . PHE C 1 91 ? -15.329 66.464 76.133 1.00 28.42 88 PHE C CA 1
ATOM 3249 C C . PHE C 1 91 ? -14.507 65.725 75.086 1.00 29.90 88 PHE C C 1
ATOM 3250 O O . PHE C 1 91 ? -14.356 64.509 75.164 1.00 27.63 88 PHE C O 1
ATOM 3258 N N . GLY C 1 92 ? -13.976 66.463 74.116 1.00 31.07 89 GLY C N 1
ATOM 3259 C CA . GLY C 1 92 ? -13.171 65.859 73.079 1.00 30.77 89 GLY C CA 1
ATOM 3260 C C . GLY C 1 92 ? -13.031 66.774 71.885 1.00 31.52 89 GLY C C 1
ATOM 3261 O O . GLY C 1 92 ? -13.571 67.880 71.865 1.00 32.35 89 GLY C O 1
ATOM 3262 N N . LYS C 1 93 ? -12.292 66.318 70.885 1.00 32.14 90 LYS C N 1
ATOM 3263 C CA . LYS C 1 93 ? -12.100 67.106 69.680 1.00 32.90 90 LYS C CA 1
ATOM 3264 C C . LYS C 1 93 ? -13.198 66.722 68.713 1.00 33.26 90 LYS C C 1
ATOM 3265 O O . LYS C 1 93 ? -13.723 65.605 68.775 1.00 33.20 90 LYS C O 1
ATOM 3271 N N . ILE C 1 94 ? -13.549 67.649 67.830 1.00 31.84 91 ILE C N 1
ATOM 3272 C CA . ILE C 1 94 ? -14.553 67.367 66.822 1.00 31.42 91 ILE C CA 1
ATOM 3273 C C . ILE C 1 94 ? -13.758 66.670 65.712 1.00 31.09 91 ILE C C 1
ATOM 3274 O O . ILE C 1 94 ? -12.832 67.259 65.163 1.00 32.44 91 ILE C O 1
ATOM 3279 N N . VAL C 1 95 ? -14.096 65.418 65.404 1.00 30.14 92 VAL C N 1
ATOM 3280 C CA . VAL C 1 95 ? -13.388 64.685 64.354 1.00 27.87 92 VAL C CA 1
ATOM 3281 C C . VAL C 1 95 ? -14.268 64.478 63.129 1.00 28.57 92 VAL C C 1
ATOM 3282 O O . VAL C 1 95 ? -13.854 63.862 62.140 1.00 27.46 92 VAL C O 1
ATOM 3286 N N . TYR C 1 96 ? -15.482 65.012 63.199 1.00 28.50 93 TYR C N 1
ATOM 3287 C CA . TYR C 1 96 ? -16.422 64.914 62.094 1.00 28.82 93 TYR C CA 1
ATOM 3288 C C . TYR C 1 96 ? -17.657 65.753 62.332 1.00 30.44 93 TYR C C 1
ATOM 3289 O O . TYR C 1 96 ? -18.115 65.874 63.467 1.00 34.37 93 TYR C O 1
ATOM 3298 N N . GLU C 1 97 ? -18.199 66.335 61.267 1.00 31.45 94 GLU C N 1
ATOM 3299 C CA . GLU C 1 97 ? -19.406 67.141 61.391 1.00 33.54 94 GLU C CA 1
ATOM 3300 C C . GLU C 1 97 ? -20.260 67.028 60.145 1.00 33.01 94 GLU C C 1
ATOM 3301 O O . GLU C 1 97 ? -19.746 66.856 59.056 1.00 31.77 94 GLU C O 1
ATOM 3307 N N . GLN C 1 98 ? -21.573 67.098 60.332 1.00 36.52 95 GLN C N 1
ATOM 3308 C CA . GLN C 1 98 ? -22.519 67.000 59.227 1.00 39.64 95 GLN C CA 1
ATOM 3309 C C . GLN C 1 98 ? -23.661 67.969 59.507 1.00 41.28 95 GLN C C 1
ATOM 3310 O O . GLN C 1 98 ? -24.146 68.053 60.638 1.00 40.64 95 GLN C O 1
ATOM 3316 N N . TYR C 1 99 ? -24.079 68.701 58.479 1.00 43.05 96 TYR C N 1
ATOM 3317 C CA . TYR C 1 99 ? -25.161 69.674 58.620 1.00 44.91 96 TYR C CA 1
ATOM 3318 C C . TYR C 1 99 ? -26.410 69.141 57.946 1.00 48.68 96 TYR C C 1
ATOM 3319 O O . TYR C 1 99 ? -26.450 69.015 56.725 1.00 48.82 96 TYR C O 1
ATOM 3328 N N . LYS C 1 100 ? -27.425 68.824 58.740 1.00 54.76 97 LYS C N 1
ATOM 3329 C CA . LYS C 1 100 ? -28.672 68.306 58.193 1.00 62.11 97 LYS C CA 1
ATOM 3330 C C . LYS C 1 100 ? -29.808 69.310 58.332 1.00 67.88 97 LYS C C 1
ATOM 3331 O O . LYS C 1 100 ? -29.864 70.075 59.294 1.00 66.51 97 LYS C O 1
ATOM 3337 N N . GLU C 1 101 ? -30.703 69.309 57.348 1.00 76.93 98 GLU C N 1
ATOM 3338 C CA . GLU C 1 101 ? -31.837 70.222 57.338 1.00 86.22 98 GLU C CA 1
ATOM 3339 C C . GLU C 1 101 ? -33.054 69.572 56.695 1.00 92.36 98 GLU C C 1
ATOM 3340 O O . GLU C 1 101 ? -33.186 69.564 55.471 1.00 92.63 98 GLU C O 1
ATOM 3346 N N . LYS C 1 102 ? -33.934 69.013 57.519 1.00 100.50 99 LYS C N 1
ATOM 3347 C CA . LYS C 1 102 ? -35.153 68.395 57.014 1.00 108.58 99 LYS C CA 1
ATOM 3348 C C . LYS C 1 102 ? -36.260 69.436 57.111 1.00 114.21 99 LYS C C 1
ATOM 3349 O O . LYS C 1 102 ? -37.446 69.110 57.202 1.00 114.81 99 LYS C O 1
ATOM 3355 N N . GLU C 1 103 ? -35.838 70.698 57.091 1.00 121.13 100 GLU C N 1
ATOM 3356 C CA . GLU C 1 103 ? -36.720 71.857 57.173 1.00 127.77 100 GLU C CA 1
ATOM 3357 C C . GLU C 1 103 ? -37.713 71.910 56.017 1.00 131.78 100 GLU C C 1
ATOM 3358 O O . GLU C 1 103 ? -37.386 71.546 54.885 1.00 132.46 100 GLU C O 1
ATOM 3364 N N . PHE C 1 104 ? -38.923 72.376 56.308 1.00 136.24 101 PHE C N 1
ATOM 3365 C CA . PHE C 1 104 ? -39.960 72.497 55.294 1.00 140.27 101 PHE C CA 1
ATOM 3366 C C . PHE C 1 104 ? -40.425 73.948 55.181 1.00 141.85 101 PHE C C 1
ATOM 3367 O O . PHE C 1 104 ? -40.397 74.693 56.163 1.00 142.31 101 PHE C O 1
ATOM 3375 N N . ASN C 1 105 ? -40.833 74.342 53.976 1.00 143.40 102 ASN C N 1
ATOM 3376 C CA . ASN C 1 105 ? -41.298 75.703 53.711 1.00 144.54 102 ASN C CA 1
ATOM 3377 C C . ASN C 1 105 ? -42.204 76.220 54.830 1.00 144.40 102 ASN C C 1
ATOM 3378 O O . ASN C 1 105 ? -43.404 75.936 54.854 1.00 144.97 102 ASN C O 1
ATOM 3383 N N . GLY C 1 106 ? -41.619 76.977 55.756 1.00 143.41 103 GLY C N 1
ATOM 3384 C CA . GLY C 1 106 ? -42.382 77.523 56.864 1.00 141.51 103 GLY C CA 1
ATOM 3385 C C . GLY C 1 106 ? -41.675 77.379 58.199 1.00 139.82 103 GLY C C 1
ATOM 3386 O O . GLY C 1 106 ? -41.283 78.375 58.812 1.00 140.06 103 GLY C O 1
ATOM 3387 N N . VAL C 1 107 ? -41.513 76.139 58.651 1.00 137.64 104 VAL C N 1
ATOM 3388 C CA . VAL C 1 107 ? -40.851 75.860 59.922 1.00 134.90 104 VAL C CA 1
ATOM 3389 C C . VAL C 1 107 ? -39.634 74.953 59.727 1.00 132.02 104 VAL C C 1
ATOM 3390 O O . VAL C 1 107 ? -39.771 73.767 59.419 1.00 131.96 104 VAL C O 1
ATOM 3394 N N . GLU C 1 108 ? -38.447 75.526 59.907 1.00 127.97 105 GLU C N 1
ATOM 3395 C CA . GLU C 1 108 ? -37.205 74.779 59.761 1.00 123.11 105 GLU C CA 1
ATOM 3396 C C . GLU C 1 108 ? -37.053 73.713 60.839 1.00 118.31 105 GLU C C 1
ATOM 3397 O O . GLU C 1 108 ? -37.867 73.608 61.757 1.00 118.56 105 GLU C O 1
ATOM 3403 N N . GLU C 1 109 ? -35.989 72.929 60.705 1.00 111.93 106 GLU C N 1
ATOM 3404 C CA . GLU C 1 109 ? -35.658 71.857 61.634 1.00 104.86 106 GLU C CA 1
ATOM 3405 C C . GLU C 1 109 ? -34.266 71.37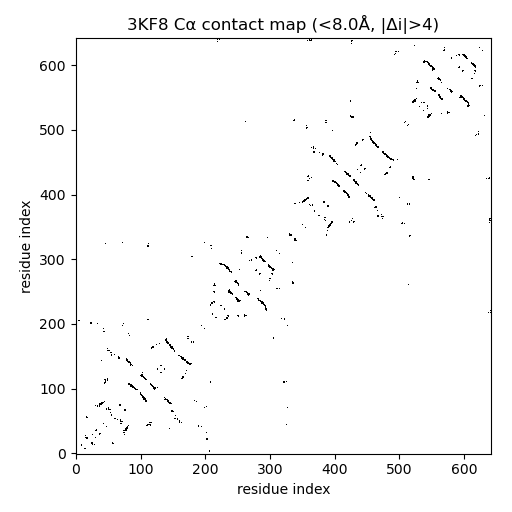5 61.253 1.00 98.88 106 GLU C C 1
ATOM 3406 O O . GLU C 1 109 ? -33.998 70.178 61.136 1.00 98.45 106 GLU C O 1
ATOM 3412 N N . SER C 1 110 ? -33.391 72.350 61.046 1.00 91.02 107 SER C N 1
ATOM 3413 C CA . SER C 1 110 ? -32.011 72.093 60.681 1.00 83.75 107 SER C CA 1
ATOM 3414 C C . SER C 1 110 ? -31.143 71.831 61.915 1.00 77.75 107 SER C C 1
ATOM 3415 O O . SER C 1 110 ? -31.016 72.680 62.803 1.00 78.02 107 SER C O 1
ATOM 3418 N N . TYR C 1 111 ? -30.537 70.651 61.961 1.00 69.07 108 TYR C N 1
ATOM 3419 C CA . TYR C 1 111 ? -29.690 70.288 63.086 1.00 60.68 108 TYR C CA 1
ATOM 3420 C C . TYR C 1 111 ? -28.273 69.890 62.680 1.00 53.91 108 TYR C C 1
ATOM 3421 O O . TYR C 1 111 ? -27.984 69.687 61.505 1.00 51.79 108 TYR C O 1
ATOM 3430 N N . VAL C 1 112 ? -27.395 69.796 63.671 1.00 47.82 109 VAL C N 1
ATOM 3431 C CA . VAL C 1 112 ? -26.003 69.427 63.450 1.00 40.73 109 VAL C CA 1
ATOM 3432 C C . VAL C 1 112 ? -25.606 68.116 64.131 1.00 38.66 109 VAL C C 1
ATOM 3433 O O . VAL C 1 112 ? -25.918 67.878 65.301 1.00 35.85 109 VAL C O 1
ATOM 3437 N N . ILE C 1 113 ? -24.922 67.259 63.374 1.00 37.17 110 ILE C N 1
ATOM 3438 C CA . ILE C 1 113 ? -24.426 65.989 63.886 1.00 33.18 110 ILE C CA 1
ATOM 3439 C C . ILE C 1 113 ? -22.912 66.098 63.989 1.00 31.51 110 ILE C C 1
ATOM 3440 O O . ILE C 1 113 ? -22.249 66.482 63.030 1.00 29.75 110 ILE C O 1
ATOM 3445 N N . LEU C 1 114 ? -22.371 65.767 65.154 1.00 30.26 111 LEU C N 1
ATOM 3446 C CA . LEU C 1 114 ? -20.926 65.781 65.335 1.00 29.39 111 LEU C CA 1
ATOM 3447 C C . LEU C 1 114 ? -20.479 64.459 65.952 1.00 30.56 111 LEU C C 1
ATOM 3448 O O . LEU C 1 114 ? -21.266 63.741 66.586 1.00 28.31 111 LEU C O 1
ATOM 3453 N N . VAL C 1 115 ? -19.212 64.130 65.738 1.00 30.35 112 VAL C N 1
ATOM 3454 C CA . VAL C 1 115 ? -18.622 62.963 66.362 1.00 28.16 112 VAL C CA 1
ATOM 3455 C C . VAL C 1 115 ? -17.411 63.575 67.040 1.00 28.78 112 VAL C C 1
ATOM 3456 O O . VAL C 1 115 ? -16.581 64.218 66.383 1.00 29.28 112 VAL C O 1
ATOM 3460 N N . ILE C 1 116 ? -17.323 63.435 68.355 1.00 28.79 113 ILE C N 1
ATOM 3461 C CA . ILE C 1 116 ? -16.174 63.985 69.065 1.00 29.94 113 ILE C CA 1
ATOM 3462 C C . ILE C 1 116 ? -15.416 62.849 69.723 1.00 28.87 113 ILE C C 1
ATOM 3463 O O . ILE C 1 116 ? -16.007 61.845 70.108 1.00 30.18 113 ILE C O 1
ATOM 3468 N N . SER C 1 117 ? -14.103 63.001 69.848 1.00 29.27 114 SER C N 1
ATOM 3469 C CA . SER C 1 117 ? -13.293 61.945 70.443 1.00 28.69 114 SER C CA 1
ATOM 3470 C C . SER C 1 117 ? -12.439 62.399 71.596 1.00 30.74 114 SER C C 1
ATOM 3471 O O . SER C 1 117 ? -11.978 63.541 71.641 1.00 29.49 114 SER C O 1
ATOM 3474 N N . ASP C 1 118 ? -12.217 61.441 72.491 1.00 32.41 115 ASP C N 1
ATOM 3475 C CA . ASP C 1 118 ? -11.444 61.555 73.717 1.00 34.56 115 ASP C CA 1
ATOM 3476 C C . ASP C 1 118 ? -10.008 61.105 73.520 1.00 34.47 115 ASP C C 1
ATOM 3477 O O . ASP C 1 118 ? -9.091 61.580 74.198 1.00 34.32 115 ASP C O 1
ATOM 3482 N N . PHE C 1 119 ? -9.851 60.121 72.639 1.00 32.43 116 PHE C N 1
ATOM 3483 C CA . PHE C 1 119 ? -8.570 59.529 72.299 1.00 31.88 116 PHE C CA 1
ATOM 3484 C C . PHE C 1 119 ? -7.964 58.593 73.332 1.00 30.64 116 PHE C C 1
ATOM 3485 O O . PHE C 1 119 ? -6.793 58.244 73.244 1.00 31.14 116 PHE C O 1
ATOM 3493 N N . ILE C 1 120 ? -8.760 58.160 74.295 1.00 30.26 117 ILE C N 1
ATOM 3494 C CA . ILE C 1 120 ? -8.252 57.244 75.303 1.00 30.31 117 ILE C CA 1
ATOM 3495 C C . ILE C 1 120 ? -9.207 56.080 75.480 1.00 28.53 117 ILE C C 1
ATOM 3496 O O . ILE C 1 120 ? -10.390 56.273 75.759 1.00 27.42 117 ILE C O 1
ATOM 3501 N N . GLY C 1 121 ? -8.687 54.870 75.288 1.00 27.72 118 GLY C N 1
ATOM 3502 C CA . GLY C 1 121 ? -9.496 53.672 75.432 1.00 28.50 118 GLY C CA 1
ATOM 3503 C C . GLY C 1 121 ? -10.089 53.146 74.136 1.00 28.25 118 GLY C C 1
ATOM 3504 O O . GLY C 1 121 ? -9.995 53.780 73.081 1.00 26.49 118 GLY C O 1
ATOM 3505 N N . ILE C 1 122 ? -10.702 51.969 74.209 1.00 29.43 119 ILE C N 1
ATOM 3506 C CA . ILE C 1 122 ? -11.320 51.392 73.029 1.00 29.69 119 ILE C CA 1
ATOM 3507 C C . ILE C 1 122 ? -12.630 52.126 72.793 1.00 30.26 119 ILE C C 1
ATOM 3508 O O . ILE C 1 122 ? -13.407 52.332 73.724 1.00 28.35 119 ILE C O 1
ATOM 3513 N N . ASP C 1 123 ? -12.849 52.526 71.543 1.00 29.93 120 ASP C N 1
ATOM 3514 C CA . ASP C 1 123 ? -14.031 53.265 71.132 1.00 29.95 120 ASP C CA 1
ATOM 3515 C C . ASP C 1 123 ? -14.189 54.565 71.911 1.00 29.21 120 ASP C C 1
ATOM 3516 O O . ASP C 1 123 ? -15.111 54.720 72.723 1.00 27.30 120 ASP C O 1
ATOM 3521 N N . SER C 1 124 ? -13.290 55.502 71.653 1.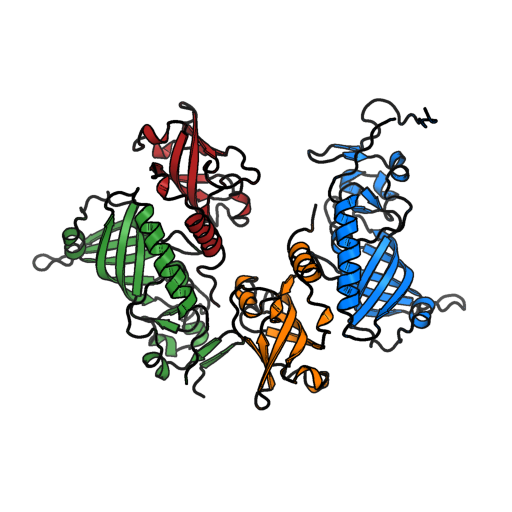00 27.39 121 SER C N 1
ATOM 3522 C CA . SER C 1 124 ? -13.327 56.795 72.322 1.00 26.42 121 SER C CA 1
ATOM 3523 C C . SER C 1 124 ? -13.993 57.852 71.431 1.00 26.54 121 SER C C 1
ATOM 3524 O O . SER C 1 124 ? -13.680 59.038 71.529 1.00 24.89 121 SER C O 1
ATOM 3527 N N . LYS C 1 125 ? -14.895 57.407 70.554 1.00 25.45 122 LYS C N 1
ATOM 3528 C CA . LYS C 1 125 ? -15.646 58.308 69.667 1.00 25.28 122 LYS C CA 1
ATOM 3529 C C . LYS C 1 125 ? -17.148 58.157 69.930 1.00 24.68 122 LYS C C 1
ATOM 3530 O O . LYS C 1 125 ? -17.628 57.066 70.213 1.00 23.17 122 LYS C O 1
ATOM 3536 N N . ILE C 1 126 ? -17.898 59.248 69.852 1.00 26.19 123 ILE C N 1
ATOM 3537 C CA . ILE C 1 126 ? -19.338 59.142 70.055 1.00 25.94 123 ILE C CA 1
ATOM 3538 C C . ILE C 1 126 ? -20.060 60.216 69.237 1.00 27.71 123 ILE C C 1
ATOM 3539 O O . ILE C 1 126 ? -19.555 61.333 69.074 1.00 26.55 123 ILE C O 1
ATOM 3544 N N . ARG C 1 127 ? -21.220 59.859 68.690 1.00 27.97 124 ARG C N 1
ATOM 3545 C CA . ARG C 1 127 ? -21.993 60.791 67.885 1.00 28.87 124 ARG C CA 1
ATOM 3546 C C . ARG C 1 127 ? -22.832 61.659 68.801 1.00 30.39 124 ARG C C 1
ATOM 3547 O O . ARG C 1 127 ? -23.377 61.199 69.809 1.00 28.00 124 ARG C O 1
ATOM 3555 N N . VAL C 1 128 ? -22.947 62.914 68.403 1.00 31.13 125 VAL C N 1
ATOM 3556 C CA . VAL C 1 128 ? -23.634 63.933 69.158 1.00 32.22 125 VAL C CA 1
ATOM 3557 C C . VAL C 1 128 ? -24.535 64.747 68.241 1.00 33.48 125 VAL C C 1
ATOM 3558 O O . VAL C 1 128 ? -24.203 64.974 67.075 1.00 32.48 125 VAL C O 1
ATOM 3562 N N . ARG C 1 129 ? -25.664 65.192 68.775 1.00 33.97 126 ARG C N 1
ATOM 3563 C CA . ARG C 1 129 ? -26.621 65.971 68.012 1.00 34.38 126 ARG C CA 1
ATOM 3564 C C . ARG C 1 129 ? -27.045 67.227 68.752 1.00 34.80 126 ARG C C 1
ATOM 3565 O O . ARG C 1 129 ? -27.306 67.197 69.953 1.00 34.40 126 ARG C O 1
ATOM 3573 N N . LEU C 1 130 ? -27.104 68.332 68.018 1.00 35.98 127 LEU C N 1
ATOM 3574 C CA . LEU C 1 130 ? -27.513 69.625 68.566 1.00 34.86 127 LEU C CA 1
ATOM 3575 C C . LEU C 1 130 ? -28.092 70.446 67.418 1.00 36.36 127 LEU C C 1
ATOM 3576 O O . LEU C 1 130 ? -27.886 70.112 66.249 1.00 33.21 127 LEU C O 1
ATOM 3581 N N . SER C 1 131 ? -28.822 71.510 67.744 1.00 38.23 128 SER C N 1
ATOM 3582 C CA . SER C 1 131 ? -29.424 72.347 66.706 1.00 40.57 128 SER C CA 1
ATOM 3583 C C . SER C 1 131 ? -28.383 73.302 66.143 1.00 40.94 128 SER C C 1
ATOM 3584 O O . SER C 1 131 ? -27.434 73.673 66.844 1.00 39.20 128 SER C O 1
ATOM 3587 N N . GLN C 1 132 ? -28.568 73.698 64.884 1.00 42.73 129 GLN C N 1
ATOM 3588 C CA . GLN C 1 132 ? -27.638 74.615 64.225 1.00 45.19 129 GLN C CA 1
ATOM 3589 C C . GLN C 1 132 ? -27.487 75.923 64.993 1.00 45.15 129 GLN C C 1
ATOM 3590 O O . GLN C 1 132 ? -26.416 76.540 64.980 1.00 43.88 129 GLN C O 1
ATOM 3596 N N . GLU C 1 133 ? -28.557 76.325 65.673 1.00 45.08 130 GLU C N 1
ATOM 3597 C CA . GLU C 1 133 ? -28.550 77.543 66.476 1.00 46.33 130 GLU C CA 1
ATOM 3598 C C . GLU C 1 133 ? -27.617 77.355 67.671 1.00 45.46 130 GLU C C 1
ATOM 3599 O O . GLU C 1 133 ? -26.829 78.244 68.004 1.00 44.76 130 GLU C O 1
ATOM 3605 N N . GLN C 1 134 ? -27.711 76.203 68.328 1.00 44.94 131 GLN C N 1
ATOM 3606 C CA . GLN C 1 134 ? -26.843 75.916 69.464 1.00 45.74 131 GLN C CA 1
ATOM 3607 C C . GLN C 1 134 ? -25.408 75.962 68.962 1.00 45.24 131 GLN C C 1
ATOM 3608 O O . GLN C 1 134 ? -24.505 76.484 69.626 1.00 44.21 131 GLN C O 1
ATOM 3614 N N . PHE C 1 135 ? -25.222 75.405 67.770 1.00 44.88 132 PHE C N 1
ATOM 3615 C CA . PHE C 1 135 ? -23.927 75.337 67.110 1.00 43.98 132 PHE C CA 1
ATOM 3616 C C . PHE C 1 135 ? -23.370 76.737 66.823 1.00 44.59 132 PHE C C 1
ATOM 3617 O O . PHE C 1 135 ? -22.232 77.057 67.188 1.00 40.90 132 PHE C O 1
ATOM 3625 N N . LYS C 1 136 ? -24.180 77.565 66.166 1.00 47.18 133 LYS C N 1
ATOM 3626 C CA . LYS C 1 136 ? -23.785 78.933 65.826 1.00 49.76 133 LYS C CA 1
ATOM 3627 C C . LYS C 1 136 ? -23.508 79.759 67.071 1.00 50.02 133 LYS C C 1
ATOM 3628 O O . LYS C 1 136 ? -22.498 80.458 67.161 1.00 50.00 133 LYS C O 1
ATOM 3634 N N . GLU C 1 137 ? -24.417 79.657 68.032 1.00 50.49 134 GLU C N 1
ATOM 3635 C CA . GLU C 1 137 ? -24.331 80.397 69.280 1.00 51.45 134 GLU C CA 1
ATOM 3636 C C . GLU C 1 137 ? -22.991 80.338 70.005 1.00 50.22 134 GLU C C 1
ATOM 3637 O O . GLU C 1 137 ? -22.580 81.321 70.616 1.00 51.96 134 GLU C O 1
ATOM 3643 N N . VAL C 1 138 ? -22.307 79.200 69.947 1.00 48.48 135 VAL C N 1
ATOM 3644 C CA . VAL C 1 138 ? -21.021 79.085 70.633 1.00 47.19 135 VAL C CA 1
ATOM 3645 C C . VAL C 1 138 ? -19.827 79.502 69.785 1.00 45.58 135 VAL C C 1
ATOM 3646 O O . VAL C 1 138 ? -18.682 79.333 70.194 1.00 45.02 135 VAL C O 1
ATOM 3650 N N . GLY C 1 139 ? -20.097 80.042 68.603 1.00 46.48 136 GLY C N 1
ATOM 3651 C CA . GLY C 1 139 ? -19.022 80.507 67.743 1.00 48.34 136 GLY C CA 1
ATOM 3652 C C . GLY C 1 139 ? -18.534 79.540 66.685 1.00 50.90 136 GLY C C 1
ATOM 3653 O O . GLY C 1 139 ? -17.456 79.728 66.123 1.00 51.76 136 GLY C O 1
ATOM 3654 N N . LEU C 1 140 ? -19.316 78.504 66.402 1.00 51.87 137 LEU C N 1
ATOM 3655 C CA . LEU C 1 140 ? -18.919 77.525 65.399 1.00 51.34 137 LEU C CA 1
ATOM 3656 C C . LEU C 1 140 ? -19.564 77.836 64.061 1.00 51.67 137 LEU C C 1
ATOM 3657 O O . LEU C 1 140 ? -20.784 77.954 63.958 1.00 51.64 137 LEU C O 1
ATOM 3662 N N . THR C 1 141 ? -18.728 77.967 63.036 1.00 51.57 138 THR C N 1
ATOM 3663 C CA . THR C 1 141 ? -19.184 78.266 61.688 1.00 51.99 138 THR C CA 1
ATOM 3664 C C . THR C 1 141 ? -19.576 77.011 60.920 1.00 51.08 138 THR C C 1
ATOM 3665 O O . THR C 1 141 ? -18.922 75.974 61.029 1.00 52.41 138 THR C O 1
ATOM 3669 N N . LEU C 1 142 ? -20.645 77.109 60.140 1.00 48.91 139 LEU C N 1
ATOM 3670 C CA . LEU C 1 142 ? -21.119 75.984 59.346 1.00 47.82 139 LEU C CA 1
ATOM 3671 C C . LEU C 1 142 ? -20.332 75.890 58.049 1.00 46.70 139 LEU C C 1
ATOM 3672 O O . LEU C 1 142 ? -20.878 76.097 56.973 1.00 46.10 139 LEU C O 1
ATOM 3677 N N . ASP C 1 143 ? -19.049 75.568 58.148 1.00 47.54 140 ASP C N 1
ATOM 3678 C CA . ASP C 1 143 ? 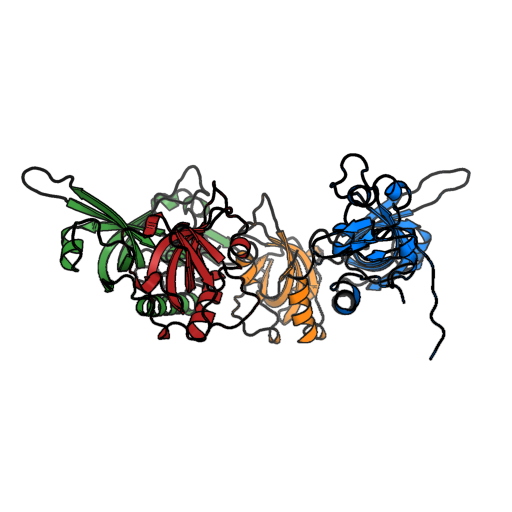-18.215 75.476 56.959 1.00 48.03 140 ASP C CA 1
ATOM 3679 C C . ASP C 1 143 ? -17.269 74.276 56.971 1.00 46.66 140 ASP C C 1
ATOM 3680 O O . ASP C 1 143 ? -16.251 74.285 56.288 1.00 48.38 140 ASP C O 1
ATOM 3685 N N . LYS C 1 144 ? -17.606 73.252 57.751 1.00 45.08 141 LYS C N 1
ATOM 3686 C CA . LYS C 1 144 ? -16.798 72.037 57.844 1.00 43.80 141 LYS C CA 1
ATOM 3687 C C . LYS C 1 144 ? -15.337 72.305 58.228 1.00 44.33 141 LYS C C 1
ATOM 3688 O O . LYS C 1 144 ? -14.452 71.524 57.874 1.00 43.44 141 LYS C O 1
ATOM 3694 N N . LYS C 1 145 ? -15.077 73.398 58.941 1.00 44.44 142 LYS C N 1
ATOM 3695 C CA . LYS C 1 145 ? -13.709 73.713 59.341 1.00 46.12 142 LYS C CA 1
ATOM 3696 C C . LYS C 1 145 ? -13.498 73.671 60.856 1.00 45.51 142 LYS C C 1
ATOM 3697 O O . LYS C 1 145 ? -12.614 74.346 61.395 1.00 45.41 142 LYS C O 1
ATOM 3703 N N . ASN C 1 146 ? -14.290 72.856 61.542 1.00 44.40 143 ASN C N 1
ATOM 3704 C CA . ASN C 1 146 ? -14.163 72.771 62.990 1.00 43.62 143 ASN C CA 1
ATOM 3705 C C . ASN C 1 146 ? -13.406 71.548 63.478 1.00 41.76 143 ASN C C 1
ATOM 3706 O O . ASN C 1 146 ? -13.342 71.294 64.678 1.00 40.86 143 ASN C O 1
ATOM 3711 N N . TYR C 1 147 ? -12.825 70.794 62.551 1.00 39.41 144 TYR C N 1
ATOM 3712 C CA . TYR C 1 147 ? -12.054 69.619 62.929 1.00 37.85 144 TYR C CA 1
ATOM 3713 C C . TYR C 1 147 ? -10.950 70.050 63.903 1.00 36.98 144 TYR C C 1
ATOM 3714 O O . TYR C 1 147 ? -10.288 71.057 63.677 1.00 36.87 144 TYR C O 1
ATOM 3723 N N . GLY C 1 148 ? -10.763 69.290 64.982 1.00 36.26 145 GLY C N 1
ATOM 3724 C CA . GLY C 1 148 ? -9.717 69.604 65.941 1.00 35.55 145 GLY C CA 1
ATOM 3725 C C . GLY C 1 148 ? -10.116 70.496 67.105 1.00 37.05 145 GLY C C 1
ATOM 3726 O O . GLY C 1 148 ? -9.426 70.536 68.133 1.00 36.42 145 GLY C O 1
ATOM 3727 N N . LYS C 1 149 ? -11.219 71.221 66.942 1.00 36.17 146 LYS C N 1
ATOM 3728 C CA . LYS C 1 149 ? -11.708 72.111 67.979 1.00 36.78 146 LYS C CA 1
ATOM 3729 C C . LYS C 1 149 ? -12.140 71.317 69.200 1.00 37.92 146 LYS C C 1
ATOM 3730 O O . LYS C 1 149 ? -12.798 70.284 69.081 1.00 39.19 146 LYS C O 1
ATOM 3736 N N . ILE C 1 150 ? -11.774 71.812 70.377 1.00 37.86 147 ILE C N 1
ATOM 3737 C CA . ILE C 1 150 ? -12.097 71.144 71.626 1.00 38.52 147 ILE C CA 1
ATOM 3738 C C . ILE C 1 150 ? -13.389 71.667 72.239 1.00 39.54 147 ILE C C 1
ATOM 3739 O O . ILE C 1 150 ? -13.552 72.868 72.419 1.00 41.60 147 ILE C O 1
ATOM 3744 N N . VAL C 1 151 ? -14.309 70.763 72.558 1.00 39.53 148 VAL C N 1
ATOM 3745 C CA . VAL C 1 151 ? -15.581 71.159 73.150 1.00 38.03 148 VAL C CA 1
ATOM 3746 C C . VAL C 1 151 ? -15.929 70.306 74.369 1.00 38.01 148 VAL C C 1
ATOM 3747 O O . VAL C 1 151 ? -15.360 69.234 74.567 1.00 38.85 148 VAL C O 1
ATOM 3751 N N . GLU C 1 152 ? -16.849 70.804 75.190 1.00 35.95 149 GLU C N 1
ATOM 3752 C CA . GLU C 1 152 ? -17.304 70.088 76.371 1.00 35.93 149 GLU C CA 1
ATOM 3753 C C . GLU C 1 152 ? -18.820 70.048 76.245 1.00 35.37 149 GLU C C 1
ATOM 3754 O O . GLU C 1 152 ? -19.444 71.072 75.951 1.00 34.31 149 GLU C O 1
ATOM 3760 N N . LEU C 1 153 ? -19.408 68.873 76.462 1.00 32.93 150 LEU C N 1
ATOM 3761 C CA . LEU C 1 153 ? -20.848 68.724 76.311 1.00 34.06 150 LEU C CA 1
ATOM 3762 C C . LEU C 1 153 ? -21.569 68.076 77.476 1.00 34.15 150 LEU C C 1
ATOM 3763 O O . LEU C 1 153 ? -20.986 67.326 78.260 1.00 35.42 150 LEU C O 1
ATOM 3768 N N . GLU C 1 154 ? -22.859 68.368 77.553 1.00 32.71 151 GLU C N 1
ATOM 3769 C CA . GLU C 1 154 ? -23.733 67.806 78.559 1.00 35.48 151 GLU C CA 1
ATOM 3770 C C . GLU C 1 154 ? -25.000 67.476 77.790 1.00 36.04 151 GLU C C 1
ATOM 3771 O O . GLU C 1 154 ? -25.360 68.183 76.843 1.00 35.59 151 GLU C O 1
ATOM 3777 N N . GLY C 1 155 ? -25.661 66.391 78.170 1.00 35.85 152 GLY C N 1
ATOM 3778 C CA . GLY C 1 155 ? -26.884 66.016 77.498 1.00 35.53 152 GLY C CA 1
ATOM 3779 C C . GLY C 1 155 ? -27.345 64.651 77.945 1.00 37.08 152 GLY C C 1
ATOM 3780 O O . GLY C 1 155 ? -26.759 64.051 78.857 1.00 34.98 152 GLY C O 1
ATOM 3781 N N . GLU C 1 156 ? -28.413 64.172 77.312 1.00 37.26 153 GLU C N 1
ATOM 3782 C CA . GLU C 1 156 ? -28.961 62.860 77.598 1.00 37.58 153 GLU C CA 1
ATOM 3783 C C . GLU C 1 156 ? -28.466 61.934 76.491 1.00 36.11 153 GLU C C 1
ATOM 3784 O O . GLU C 1 156 ? -28.021 62.388 75.435 1.00 35.76 153 GLU C O 1
ATOM 3790 N N . ILE C 1 157 ? -28.552 60.633 76.719 1.00 33.28 154 ILE C N 1
ATOM 3791 C CA . ILE C 1 157 ? -28.066 59.701 75.728 1.00 30.51 154 ILE C CA 1
ATOM 3792 C C . ILE C 1 157 ? -29.115 58.704 75.327 1.00 28.68 154 ILE C C 1
ATOM 3793 O O . ILE C 1 157 ? -29.972 58.354 76.129 1.00 30.30 154 ILE C O 1
ATOM 3798 N N . TYR C 1 158 ? -29.067 58.270 74.073 1.00 27.52 155 TYR C N 1
ATOM 3799 C CA . TYR C 1 158 ? -29.992 57.246 73.602 1.00 28.21 155 TYR C CA 1
ATOM 3800 C C . TYR C 1 158 ? -29.156 56.052 73.090 1.00 27.72 155 TYR C C 1
ATOM 3801 O O . TYR C 1 158 ? -28.185 56.240 72.359 1.00 29.30 155 TYR C O 1
ATOM 3810 N N . ASN C 1 159 ? -29.523 54.832 73.472 1.00 26.54 156 ASN C N 1
ATOM 3811 C CA . ASN C 1 159 ? -28.765 53.645 73.057 1.00 27.15 156 ASN C CA 1
ATOM 3812 C C . ASN C 1 159 ? -29.591 52.662 72.241 1.00 27.47 156 ASN C C 1
ATOM 3813 O O . ASN C 1 159 ? -30.674 52.266 72.659 1.00 29.76 156 ASN C O 1
ATOM 3818 N N . TRP C 1 160 ? -29.081 52.252 71.087 1.00 27.31 157 TRP C N 1
ATOM 3819 C CA . TRP C 1 160 ? -29.795 51.294 70.255 1.00 28.48 157 TRP C CA 1
ATOM 3820 C C . TRP C 1 160 ? -29.407 49.872 70.639 1.00 27.68 157 TRP C C 1
ATOM 3821 O O . TRP C 1 160 ? -28.880 49.116 69.823 1.00 29.44 157 TRP C O 1
ATOM 3832 N N . TYR C 1 161 ? -29.657 49.526 71.896 1.00 27.74 158 TYR C N 1
ATOM 3833 C CA . TYR C 1 161 ? -29.344 48.203 72.415 1.00 27.09 158 TYR C CA 1
ATOM 3834 C C . TYR C 1 161 ? -30.040 47.153 71.563 1.00 27.82 158 TYR C C 1
ATOM 3835 O O . TYR C 1 161 ? -31.227 47.265 71.282 1.00 27.89 158 TYR C O 1
ATOM 3844 N N . ASP C 1 162 ? -29.299 46.123 71.175 1.00 29.73 159 ASP C N 1
ATOM 3845 C CA . ASP C 1 162 ? -29.846 45.067 70.339 1.00 30.74 159 ASP C CA 1
ATOM 3846 C C . ASP C 1 162 ? -30.461 43.945 71.190 1.00 31.49 159 ASP C C 1
ATOM 3847 O O . ASP C 1 162 ? -29.759 43.284 71.943 1.00 29.88 159 ASP C O 1
ATOM 3852 N N . SER C 1 163 ? -31.767 43.725 71.044 1.00 31.53 160 SER C N 1
ATOM 3853 C CA . SER C 1 163 ? -32.458 42.692 71.810 1.00 32.33 160 SER C CA 1
ATOM 3854 C C . SER C 1 163 ? -32.308 41.287 71.227 1.00 32.77 160 SER C C 1
ATOM 3855 O O . SER C 1 163 ? -32.714 40.309 71.852 1.00 32.93 160 SER C O 1
ATOM 3858 N N . ILE C 1 164 ? -31.720 41.183 70.038 1.00 34.27 161 ILE C N 1
ATOM 3859 C CA . ILE C 1 164 ? -31.517 39.889 69.396 1.00 33.94 161 ILE C CA 1
ATOM 3860 C C . ILE C 1 164 ? -30.065 39.430 69.501 1.00 35.83 161 ILE C C 1
ATOM 3861 O O . ILE C 1 164 ? -29.798 38.256 69.743 1.00 34.26 161 ILE C O 1
ATOM 3866 N N . ASN C 1 165 ? -29.128 40.356 69.310 1.00 39.03 162 ASN C N 1
ATOM 3867 C CA . ASN C 1 165 ? -27.703 40.038 69.424 1.00 39.93 162 ASN C CA 1
ATOM 3868 C C . ASN C 1 165 ? -27.318 40.692 70.740 1.00 39.24 162 ASN C C 1
ATOM 3869 O O . ASN C 1 165 ? -26.744 41.780 70.787 1.00 38.46 162 ASN C O 1
ATOM 3874 N N . VAL C 1 166 ? -27.685 40.000 71.806 1.00 38.99 163 VAL C N 1
ATOM 3875 C CA . VAL C 1 166 ? -27.496 40.438 73.178 1.00 40.06 163 VAL C CA 1
ATOM 3876 C C . VAL C 1 166 ? -26.108 40.874 73.657 1.00 40.45 163 VAL C C 1
ATOM 3877 O O . VAL C 1 166 ? -26.006 41.609 74.643 1.00 41.63 163 VAL C O 1
ATOM 3881 N N . SER C 1 167 ? -25.046 40.464 72.970 1.00 37.98 164 SER C N 1
ATOM 3882 C CA . SER C 1 167 ? -23.702 40.857 73.392 1.00 39.58 164 SER C CA 1
ATOM 3883 C C . SER C 1 167 ? -23.075 41.928 72.486 1.00 39.33 164 SER C C 1
ATOM 3884 O O . SER C 1 167 ? -21.966 42.391 72.741 1.00 39.46 164 SER C O 1
ATOM 3887 N N . LYS C 1 168 ? -23.799 42.316 71.437 1.00 37.46 165 LYS C N 1
ATOM 3888 C CA . LYS C 1 168 ? -23.345 43.318 70.486 1.00 35.81 165 LYS C CA 1
ATOM 3889 C C . LYS C 1 168 ? -23.374 44.757 71.029 1.00 35.61 165 LYS C C 1
ATOM 3890 O O . LYS C 1 168 ? -24.332 45.175 71.691 1.00 33.05 165 LYS C O 1
ATOM 3896 N N . LYS C 1 169 ? -22.314 45.503 70.726 1.00 34.03 166 LYS C N 1
ATOM 3897 C CA . LYS C 1 169 ? -22.174 46.897 71.137 1.00 34.98 166 LYS C CA 1
ATOM 3898 C C . LYS C 1 169 ? -23.247 47.729 70.431 1.00 31.36 166 LYS C C 1
ATOM 3899 O O . LYS C 1 169 ? -23.488 47.559 69.249 1.00 31.44 166 LYS C O 1
ATOM 3905 N N . PRO C 1 170 ? -23.901 48.643 71.149 1.00 31.26 167 PRO C N 1
ATOM 3906 C CA . PRO C 1 170 ? -24.939 49.457 70.512 1.00 29.92 167 PRO C CA 1
ATOM 3907 C C . PRO C 1 170 ? -24.439 50.714 69.825 1.00 29.33 167 PRO C C 1
ATOM 3908 O O . PRO C 1 170 ? -23.337 51.197 70.087 1.00 29.23 167 PRO C O 1
ATOM 3912 N N . ASP C 1 171 ? -25.276 51.248 68.949 1.00 28.22 168 ASP C N 1
ATOM 3913 C CA . ASP C 1 171 ? -24.982 52.503 68.292 1.00 25.66 168 ASP C CA 1
ATOM 3914 C C . ASP C 1 171 ? -25.504 53.478 69.347 1.00 25.81 168 ASP C C 1
ATOM 3915 O O . ASP C 1 171 ? -26.480 53.179 70.050 1.00 22.92 168 ASP C O 1
ATOM 3920 N N . ARG C 1 172 ? -24.865 54.629 69.487 1.00 25.07 169 ARG C N 1
ATOM 3921 C CA . ARG C 1 172 ? -25.319 55.573 70.502 1.00 26.01 169 ARG C CA 1
ATOM 3922 C C . ARG C 1 172 ? -25.298 57.013 70.003 1.00 27.77 169 ARG C C 1
ATOM 3923 O O . ARG C 1 172 ? -24.578 57.357 69.063 1.00 27.66 169 ARG C O 1
ATOM 3931 N N . GLU C 1 173 ? -26.086 57.861 70.646 1.00 29.44 170 GLU C N 1
ATOM 3932 C CA . GLU C 1 173 ? -26.109 59.261 70.276 1.00 30.76 170 GLU C CA 1
ATOM 3933 C C . GLU C 1 173 ? -26.478 60.127 71.465 1.00 30.34 170 GLU C C 1
ATOM 3934 O O . GLU C 1 173 ? -27.446 59.856 72.177 1.00 29.72 170 GLU C O 1
ATOM 3940 N N . LEU C 1 174 ? -25.682 61.166 71.664 1.00 30.90 171 LEU C N 1
ATOM 3941 C CA . LEU C 1 174 ? -25.893 62.108 72.744 1.00 32.89 171 LEU C CA 1
ATOM 3942 C C . LEU C 1 174 ? -26.730 63.305 72.253 1.00 32.96 171 LEU C C 1
ATOM 3943 O O . LEU C 1 174 ? -26.382 63.948 71.262 1.00 32.00 171 LEU C O 1
ATOM 3948 N N . LYS C 1 175 ? -27.838 63.580 72.935 1.00 33.16 172 LYS C N 1
ATOM 3949 C CA . LYS C 1 175 ? -28.696 64.715 72.602 1.00 33.90 172 LYS C CA 1
ATOM 3950 C C . LYS C 1 175 ? -28.148 65.865 73.445 1.00 33.24 172 LYS C C 1
ATOM 3951 O O . LYS C 1 175 ? -28.344 65.899 74.656 1.00 31.99 172 LYS C O 1
ATOM 3957 N N . VAL C 1 176 ? -27.454 66.801 72.806 1.00 32.31 173 VAL C N 1
ATOM 3958 C CA . VAL C 1 176 ? -26.830 67.911 73.519 1.00 33.81 173 VAL C CA 1
ATOM 3959 C C . VAL C 1 176 ? -27.771 68.963 74.100 1.00 36.73 173 VAL C C 1
ATOM 3960 O O . VAL C 1 176 ? -28.631 69.492 73.406 1.00 38.94 173 VAL C O 1
ATOM 3964 N N . SER C 1 177 ? -27.604 69.257 75.385 1.00 39.82 174 SER C N 1
ATOM 3965 C CA . SER C 1 177 ? -28.434 70.263 76.041 1.00 42.41 174 SER C CA 1
ATOM 3966 C C . SER C 1 177 ? -27.541 71.458 76.365 1.00 43.62 174 SER C C 1
ATOM 3967 O O . SER C 1 177 ? -28.022 72.558 76.643 1.00 45.91 174 SER C O 1
ATOM 3970 N N . LYS C 1 178 ? -26.232 71.235 76.319 1.00 44.05 175 LYS C N 1
ATOM 3971 C CA . LYS C 1 178 ? -25.278 72.304 76.583 1.00 45.22 175 LYS C CA 1
ATOM 3972 C C . LYS C 1 178 ? -23.925 72.025 75.933 1.00 45.53 175 LYS C C 1
ATOM 3973 O O . LYS C 1 178 ? -23.376 70.928 76.058 1.00 46.16 175 LYS C O 1
ATOM 3979 N N . ILE C 1 179 ? -23.393 73.031 75.242 1.00 43.96 176 ILE C N 1
ATOM 3980 C CA . ILE C 1 179 ? -22.102 72.923 74.579 1.00 41.47 176 ILE C CA 1
ATOM 3981 C C . ILE C 1 179 ? -21.240 74.142 74.877 1.00 41.88 176 ILE C C 1
ATOM 3982 O O . ILE C 1 179 ? -21.736 75.268 74.951 1.00 42.03 176 ILE C O 1
ATOM 3987 N N . THR C 1 180 ? -19.949 73.909 75.070 1.00 41.18 177 THR C N 1
ATOM 3988 C CA . THR C 1 180 ? -19.009 74.980 75.347 1.00 40.97 177 THR C CA 1
ATOM 3989 C C . THR C 1 180 ? -17.760 74.700 74.529 1.00 41.98 177 THR C C 1
ATOM 3990 O O . THR C 1 180 ? -17.330 73.553 74.421 1.00 39.89 177 THR C O 1
ATOM 3994 N N . VAL C 1 181 ? -17.182 75.742 73.942 1.00 42.74 178 VAL C N 1
ATOM 3995 C CA . VAL C 1 181 ? -15.966 75.565 73.167 1.00 43.18 178 VAL C CA 1
ATOM 3996 C C . VAL C 1 181 ? -14.790 75.860 74.081 1.00 44.32 178 VAL C C 1
ATOM 3997 O O . VAL C 1 181 ? -14.547 77.012 74.421 1.00 45.63 178 VAL C O 1
ATOM 4001 N N . LEU C 1 182 ? -14.071 74.822 74.493 1.00 45.94 179 LEU C N 1
ATOM 4002 C CA . LEU C 1 182 ? -12.918 75.006 75.372 1.00 48.32 179 LEU C CA 1
ATOM 4003 C C . LEU C 1 182 ? -11.738 75.620 74.622 1.00 49.06 179 LEU C C 1
ATOM 4004 O O . LEU C 1 182 ? -10.823 76.171 75.232 1.00 50.21 179 LEU C O 1
ATOM 4009 N N . SER C 1 183 ? -11.762 75.509 73.298 1.00 49.56 180 SER C N 1
ATOM 4010 C CA . SER C 1 183 ? -10.701 76.054 72.466 1.00 49.01 180 SER C CA 1
ATOM 4011 C C . SER C 1 183 ? -11.027 75.945 70.982 1.00 49.00 180 SER C C 1
ATOM 4012 O O . SER C 1 183 ? -11.308 74.857 70.470 1.00 48.29 180 SER C O 1
ATOM 4015 N N . HIS C 1 184 ? -10.994 77.083 70.297 1.00 49.24 181 HIS C N 1
ATOM 4016 C CA . HIS C 1 184 ? -11.269 77.139 68.867 1.00 48.62 181 HIS C CA 1
ATOM 4017 C C . HIS C 1 184 ? -9.996 76.796 68.116 1.00 49.58 181 HIS C C 1
ATOM 4018 O O . HIS C 1 184 ? -9.999 76.639 66.898 1.00 49.35 181 HIS C O 1
ATOM 4025 N N . ARG C 1 185 ? -8.904 76.694 68.860 1.00 51.69 182 ARG C N 1
ATOM 4026 C CA . ARG C 1 185 ? -7.623 76.345 68.277 1.00 53.60 182 ARG C CA 1
ATOM 4027 C C . ARG C 1 185 ? -7.323 74.899 68.649 1.00 54.13 182 ARG C C 1
ATOM 4028 O O . ARG C 1 185 ? -7.312 74.541 69.828 1.00 52.89 182 ARG C O 1
ATOM 4036 N N . PRO C 1 186 ? -7.093 74.044 67.642 1.00 55.59 183 PRO C N 1
ATOM 4037 C CA . PRO C 1 186 ? -6.790 72.628 67.866 1.00 55.01 183 PRO C CA 1
ATOM 4038 C C . PRO C 1 186 ? -5.632 72.417 68.833 1.00 53.73 183 PRO C C 1
ATOM 4039 O O . PRO C 1 186 ? -5.632 71.468 69.612 1.00 53.48 183 PRO C O 1
ATOM 4043 N N . ASP C 1 187 ? -4.652 73.314 68.784 1.00 53.47 184 ASP C N 1
ATOM 4044 C CA . ASP C 1 187 ? -3.472 73.212 69.643 1.00 55.15 184 ASP C CA 1
ATOM 4045 C C . ASP C 1 187 ? -3.676 73.481 71.143 1.00 54.23 184 ASP C C 1
ATOM 4046 O O . ASP C 1 187 ? -2.700 73.634 71.878 1.00 54.08 184 ASP C O 1
ATOM 4051 N N . GLY C 1 188 ? -4.924 73.530 71.597 1.00 52.56 185 GLY C N 1
ATOM 4052 C CA . GLY C 1 188 ? -5.181 73.780 73.006 1.00 50.77 185 GLY C CA 1
ATOM 4053 C C . GLY C 1 188 ? -4.984 72.544 73.866 1.00 49.90 185 GLY C C 1
ATOM 4054 O O . GLY C 1 188 ? -5.873 72.153 74.627 1.00 48.34 185 GLY C O 1
ATOM 4055 N N . LEU C 1 189 ? -3.807 71.939 73.766 1.00 48.38 186 LEU C N 1
ATOM 4056 C CA . LEU C 1 189 ? -3.501 70.725 74.513 1.00 47.01 186 LEU C CA 1
ATOM 4057 C C . LEU C 1 189 ? -3.605 70.825 76.034 1.00 47.44 186 LEU C C 1
ATOM 4058 O O . LEU C 1 189 ? -3.870 69.822 76.703 1.00 47.89 186 LEU C O 1
ATOM 4063 N N . HIS C 1 190 ? -3.402 72.015 76.589 1.00 48.12 187 HIS C N 1
ATOM 4064 C CA . HIS C 1 190 ? -3.468 72.173 78.040 1.00 48.47 187 HIS C CA 1
ATOM 4065 C C . HIS C 1 190 ? -4.887 72.019 78.572 1.00 48.02 187 HIS C C 1
ATOM 4066 O O . HIS C 1 190 ? -5.091 71.545 79.692 1.00 49.12 187 HIS C O 1
ATOM 4073 N N . PHE C 1 191 ? -5.871 72.426 77.780 1.00 47.38 188 PHE C N 1
ATOM 4074 C CA . PHE C 1 191 ? -7.253 72.278 78.205 1.00 47.84 188 PHE C CA 1
ATOM 4075 C C . PHE C 1 191 ? -7.566 70.780 78.268 1.00 46.74 188 PHE C C 1
ATOM 4076 O O . PHE C 1 191 ? -8.256 70.314 79.177 1.00 46.63 188 PHE C O 1
ATOM 4084 N N . GLU C 1 192 ? -7.046 70.031 77.301 1.00 46.29 189 GLU C N 1
ATOM 4085 C CA . GLU C 1 192 ? -7.288 68.599 77.247 1.00 44.44 189 GLU C CA 1
ATOM 4086 C C . GLU C 1 192 ? -6.735 67.900 78.473 1.00 43.53 189 GLU C C 1
ATOM 4087 O O . GLU C 1 192 ? -7.355 66.965 78.979 1.00 42.45 189 GLU C O 1
ATOM 4093 N N . PHE C 1 193 ? -5.583 68.354 78.964 1.00 42.29 190 PHE C N 1
ATOM 4094 C CA . PHE C 1 193 ? -5.000 67.737 80.152 1.00 41.38 190 PHE C CA 1
ATOM 4095 C C . PHE C 1 193 ? -5.820 68.030 81.400 1.00 42.38 190 PHE C C 1
ATOM 4096 O O . PHE C 1 193 ? -5.879 67.206 82.312 1.00 43.31 190 PHE C O 1
ATOM 4104 N N . GLU C 1 194 ? -6.447 69.200 81.451 1.00 41.94 191 GLU C N 1
ATOM 4105 C CA . GLU C 1 194 ? -7.278 69.539 82.599 1.00 43.40 191 GLU C CA 1
ATOM 4106 C C . GLU C 1 194 ? -8.483 68.610 82.551 1.00 42.68 191 GLU C C 1
ATOM 4107 O O . GLU C 1 194 ? -8.892 68.037 83.564 1.00 42.25 191 GLU C O 1
ATOM 4113 N N . GLN C 1 195 ? -9.049 68.477 81.353 1.00 41.78 192 GLN C N 1
ATOM 4114 C CA . GLN C 1 195 ? -10.216 67.636 81.143 1.00 40.56 192 GLN C CA 1
ATOM 4115 C C . GLN C 1 195 ? -9.946 66.192 81.514 1.00 38.25 192 GLN C C 1
ATOM 4116 O O . GLN C 1 195 ? -10.725 65.583 82.238 1.00 38.83 192 GLN C O 1
ATOM 4122 N N . TRP C 1 196 ? -8.839 65.649 81.026 1.00 37.62 193 TRP C N 1
ATOM 4123 C CA . TRP C 1 196 ? -8.481 64.270 81.324 1.00 37.49 193 TRP C CA 1
ATOM 4124 C C . TRP C 1 196 ? -8.267 64.034 82.821 1.00 37.07 193 TRP C C 1
ATOM 4125 O O . TRP C 1 196 ? -8.695 63.010 83.349 1.00 37.91 193 TRP C O 1
ATOM 4136 N N . LYS C 1 197 ? -7.597 64.971 83.492 1.00 38.10 194 LYS C N 1
ATOM 4137 C CA . LYS C 1 197 ? -7.339 64.870 84.935 1.00 39.02 194 LYS C CA 1
ATOM 4138 C C . LYS C 1 197 ? -8.646 64.839 85.709 1.00 37.34 194 LYS C C 1
ATOM 4139 O O . LYS C 1 197 ? -8.889 63.931 86.499 1.00 38.25 194 LYS C O 1
ATOM 4145 N N . LYS C 1 198 ? -9.472 65.854 85.479 1.00 35.28 195 LYS C N 1
ATOM 4146 C CA . LYS C 1 198 ? -10.770 65.987 86.126 1.00 35.46 195 LYS C CA 1
ATOM 4147 C C . LYS C 1 198 ? -11.599 64.703 86.025 1.00 35.52 195 LYS C C 1
ATOM 4148 O O . LYS C 1 198 ? -12.224 64.279 86.995 1.00 35.77 195 LYS C O 1
ATOM 4154 N N . ARG C 1 199 ? -11.594 64.079 84.853 1.00 35.37 196 ARG C N 1
ATOM 4155 C CA . ARG C 1 199 ? -12.353 62.845 84.651 1.00 35.01 196 ARG C CA 1
ATOM 4156 C C . ARG C 1 199 ? -11.644 61.617 85.244 1.00 35.17 196 ARG C C 1
ATOM 4157 O O . ARG C 1 199 ? -12.304 60.669 85.682 1.00 33.84 196 ARG C O 1
ATOM 4165 N N . MET C 1 200 ? -10.312 61.625 85.258 1.00 35.03 197 MET C N 1
ATOM 4166 C CA . MET C 1 200 ? -9.576 60.507 85.844 1.00 38.61 197 MET C CA 1
ATOM 4167 C C . MET C 1 200 ? -9.868 60.515 87.338 1.00 38.28 197 MET C C 1
ATOM 4168 O O . MET C 1 200 ? -10.051 59.466 87.946 1.00 40.27 197 MET C O 1
ATOM 4173 N N . GLU C 1 201 ? -9.901 61.709 87.926 1.00 39.73 198 GLU C N 1
ATOM 4174 C CA . GLU C 1 201 ? -10.169 61.854 89.353 1.00 41.74 198 GLU C CA 1
ATOM 4175 C C . GLU C 1 201 ? -11.601 61.471 89.694 1.00 39.97 198 GLU C C 1
ATOM 4176 O O . GLU C 1 201 ? -11.852 60.801 90.697 1.00 40.87 198 GLU C O 1
ATOM 4182 N N . PHE C 1 202 ? -12.550 61.886 88.870 1.00 36.63 199 PHE C N 1
ATOM 4183 C CA . PHE C 1 202 ? -13.920 61.517 89.138 1.00 34.09 199 PHE C CA 1
ATOM 4184 C C . PHE C 1 202 ? -14.061 59.993 89.079 1.00 35.25 199 PHE C C 1
ATOM 4185 O O . PHE C 1 202 ? -14.735 59.384 89.923 1.00 34.51 199 PHE C O 1
ATOM 4193 N N . ARG C 1 203 ? -13.419 59.385 88.082 1.00 34.19 200 ARG C N 1
ATOM 4194 C CA . ARG C 1 203 ? -13.478 57.938 87.878 1.00 33.64 200 ARG C CA 1
ATOM 4195 C C . ARG C 1 203 ? -12.953 57.212 89.112 1.00 33.97 200 ARG C C 1
ATOM 4196 O O . ARG C 1 203 ? -13.625 56.342 89.661 1.00 34.10 200 ARG C O 1
ATOM 4204 N N . LYS C 1 204 ? -11.757 57.581 89.555 1.00 37.24 201 LYS C N 1
ATOM 4205 C CA . LYS C 1 204 ? -11.149 56.958 90.733 1.00 39.64 201 LYS C CA 1
ATOM 4206 C C . LYS C 1 204 ? -11.965 57.111 92.016 1.00 38.24 201 LYS C C 1
ATOM 4207 O O . LYS C 1 204 ? -12.149 56.143 92.749 1.00 38.25 201 LYS C O 1
ATOM 4213 N N . ASN C 1 205 ? -12.444 58.320 92.292 1.00 38.90 202 ASN C N 1
ATOM 4214 C CA . ASN C 1 205 ? -13.212 58.573 93.509 1.00 40.18 202 ASN C CA 1
ATOM 4215 C C . ASN C 1 205 ? -14.681 58.184 93.451 1.00 40.45 202 ASN C C 1
ATOM 4216 O O . ASN C 1 205 ? -15.362 58.209 94.477 1.00 42.72 202 ASN C O 1
ATOM 4221 N N . ASN C 1 206 ? -15.181 57.818 92.272 1.00 39.39 203 ASN C N 1
ATOM 4222 C CA . ASN C 1 206 ? -16.600 57.511 92.164 1.00 35.51 203 ASN C CA 1
ATOM 4223 C C . ASN C 1 206 ? -17.052 56.296 91.394 1.00 33.96 203 ASN C C 1
ATOM 4224 O O . ASN C 1 206 ? -18.068 55.706 91.732 1.00 36.27 203 ASN C O 1
ATOM 4229 N N . LEU C 1 207 ? -16.317 55.907 90.366 1.00 31.79 204 LEU C N 1
ATOM 4230 C CA . LEU C 1 207 ? -16.770 54.790 89.562 1.00 30.77 204 LEU C CA 1
ATOM 4231 C C . LEU C 1 207 ? -15.994 53.493 89.664 1.00 29.58 204 LEU C C 1
ATOM 4232 O O . LEU C 1 207 ? -16.533 52.438 89.350 1.00 28.47 204 LEU C O 1
ATOM 4237 N N . VAL C 1 208 ? -14.737 53.560 90.092 1.00 29.22 205 VAL C N 1
ATOM 4238 C CA . VAL C 1 208 ? -13.935 52.349 90.166 1.00 30.35 205 VAL C CA 1
ATOM 4239 C C . VAL C 1 208 ? -14.470 51.359 91.190 1.00 32.04 205 VAL C C 1
ATOM 4240 O O . VAL C 1 208 ? -14.494 50.153 90.935 1.00 33.09 205 VAL C O 1
ATOM 4244 N N . GLU C 1 209 ? -14.897 51.851 92.349 1.00 30.48 206 GLU C N 1
ATOM 4245 C CA . GLU C 1 209 ? -15.453 50.952 93.346 1.00 31.93 206 GLU C CA 1
ATOM 4246 C C . GLU C 1 209 ? -16.929 50.779 92.979 1.00 30.08 206 GLU C C 1
ATOM 4247 O O . GLU C 1 209 ? -17.651 51.750 92.782 1.00 28.14 206 GLU C O 1
ATOM 4253 N N . PRO C 1 210 ? -17.397 49.534 92.894 1.00 29.89 207 PRO C N 1
ATOM 4254 C CA . PRO C 1 210 ? -18.793 49.293 92.539 1.00 31.78 207 PRO C CA 1
ATOM 4255 C C . PRO C 1 210 ? -19.794 50.023 93.433 1.00 32.90 207 PRO C C 1
ATOM 4256 O O . PRO C 1 210 ? -19.500 50.367 94.584 1.00 32.98 207 PRO C O 1
ATOM 4260 N N . TRP C 1 211 ? -20.978 50.243 92.886 1.00 32.96 208 TRP C N 1
ATOM 4261 C CA . TRP C 1 211 ? -22.055 50.875 93.618 1.00 34.95 208 TRP C CA 1
ATOM 4262 C C . TRP C 1 211 ? -22.645 49.766 94.464 1.00 35.96 208 TRP C C 1
ATOM 4263 O O . TRP C 1 211 ? -22.866 48.664 93.956 1.00 35.97 208 TRP C O 1
ATOM 4274 N N . VAL C 1 212 ? -22.854 50.029 95.751 1.00 35.42 209 VAL C N 1
ATOM 4275 C CA . VAL C 1 212 ? -23.462 49.035 96.624 1.00 38.25 209 VAL C CA 1
ATOM 4276 C C . VAL C 1 212 ? -24.654 49.704 97.285 1.00 39.97 209 VAL C C 1
ATOM 4277 O O . VAL C 1 212 ? -24.502 50.664 98.035 1.00 39.36 209 VAL C O 1
ATOM 4281 N N . PHE C 1 213 ? -25.843 49.196 96.986 1.00 42.51 210 PHE C N 1
ATOM 4282 C CA . PHE C 1 213 ? -27.059 49.761 97.539 1.00 44.85 210 PHE C CA 1
ATOM 4283 C C . PHE C 1 213 ? -27.201 49.392 98.997 1.00 48.00 210 PHE C C 1
ATOM 4284 O O . PHE C 1 213 ? -26.943 48.251 99.390 1.00 50.03 210 PHE C O 1
ATOM 4292 N N . ILE C 1 214 ? -27.614 50.363 99.797 1.00 51.33 211 ILE C N 1
ATOM 4293 C CA . ILE C 1 214 ? -27.818 50.146 101.221 1.00 55.37 211 ILE C CA 1
ATOM 4294 C C . ILE C 1 214 ? -29.315 50.245 101.498 1.00 56.78 211 ILE C C 1
ATOM 4295 O O . ILE C 1 214 ? -29.785 51.356 101.842 1.00 58.77 211 ILE C O 1
ATOM 4300 N N . PRO C 1 215 ? -29.999 49.213 101.329 1.00 57.70 212 PRO C N 1
ATOM 4301 N N . SER D 2 1 ? -10.023 51.496 69.489 1.00 40.99 1 SER D N 1
ATOM 4302 C CA . SER D 2 1 ? -8.828 51.374 70.392 1.00 44.47 1 SER D CA 1
ATOM 4303 C C . SER D 2 1 ? -7.847 52.550 70.272 1.00 42.38 1 SER D C 1
ATOM 4304 O O . SER D 2 1 ? -7.066 52.624 69.322 1.00 43.01 1 SER D O 1
ATOM 4307 N N . SER D 2 2 ? -7.876 53.455 71.245 1.00 41.19 2 SER D N 1
ATOM 4308 C CA . SER D 2 2 ? -6.999 54.619 71.209 1.00 39.69 2 SER D CA 1
ATOM 4309 C C . SER D 2 2 ? -6.108 54.822 72.440 1.00 38.45 2 SER D C 1
ATOM 4310 O O . SER D 2 2 ? -6.448 54.419 73.556 1.00 36.92 2 SER D O 1
ATOM 4313 N N . LYS D 2 3 ? -4.959 55.448 72.198 1.00 37.21 3 LYS D N 1
ATOM 4314 C CA . LYS D 2 3 ? -3.972 55.750 73.228 1.00 38.09 3 LYS D CA 1
ATOM 4315 C C . LYS D 2 3 ? -3.185 57.004 72.872 1.00 38.13 3 LYS D C 1
ATOM 4316 O O . LYS D 2 3 ? -3.110 57.409 71.707 1.00 39.32 3 LYS D O 1
ATOM 4322 N N . ILE D 2 4 ? -2.611 57.624 73.891 1.00 38.81 4 ILE D N 1
ATOM 4323 C CA . ILE D 2 4 ? -1.778 58.797 73.705 1.00 39.06 4 ILE D CA 1
ATOM 4324 C C . ILE D 2 4 ? -0.388 58.203 73.746 1.00 38.17 4 ILE D C 1
ATOM 4325 O O . ILE D 2 4 ? -0.017 57.582 74.731 1.00 39.70 4 ILE D O 1
ATOM 4330 N N . ILE D 2 5 ? 0.372 58.367 72.677 1.00 37.29 5 ILE D N 1
ATOM 4331 C CA . ILE D 2 5 ? 1.693 57.780 72.627 1.00 40.80 5 ILE D CA 1
ATOM 4332 C C . ILE D 2 5 ? 2.858 58.760 72.711 1.00 41.24 5 ILE D C 1
ATOM 4333 O O . ILE D 2 5 ? 2.923 59.723 71.948 1.00 42.89 5 ILE D O 1
ATOM 4338 N N . LEU D 2 6 ? 3.771 58.493 73.645 1.00 40.80 6 LEU D N 1
ATOM 4339 C CA . LEU D 2 6 ? 4.949 59.335 73.868 1.00 41.45 6 LEU D CA 1
ATOM 4340 C C . LEU D 2 6 ? 6.228 58.755 73.255 1.00 42.58 6 LEU D C 1
ATOM 4341 O O . LEU D 2 6 ? 7.195 59.478 73.007 1.00 44.40 6 LEU D O 1
ATOM 4346 N N . ILE D 2 7 ? 6.228 57.449 73.019 1.00 41.84 7 ILE D N 1
ATOM 4347 C CA . ILE D 2 7 ? 7.382 56.784 72.435 1.00 41.82 7 ILE D CA 1
ATOM 4348 C C . ILE D 2 7 ? 6.955 56.162 71.111 1.00 40.85 7 ILE D C 1
ATOM 4349 O O . ILE D 2 7 ? 6.596 54.989 71.045 1.00 41.47 7 ILE D O 1
ATOM 4354 N N . PRO D 2 8 ? 7.010 56.946 70.029 1.00 40.21 8 PRO D N 1
ATOM 4355 C CA . PRO D 2 8 ? 6.620 56.472 68.702 1.00 41.35 8 PRO D CA 1
ATOM 4356 C C . PRO D 2 8 ? 7.226 55.149 68.262 1.00 42.99 8 PRO D C 1
ATOM 4357 O O . PRO D 2 8 ? 6.595 54.409 67.506 1.00 43.62 8 PRO D O 1
ATOM 4361 N N . SER D 2 9 ? 8.433 54.843 68.730 1.00 43.53 9 SER D N 1
ATOM 4362 C CA . SER D 2 9 ? 9.079 53.595 68.340 1.00 44.76 9 SER D CA 1
ATOM 4363 C C . SER D 2 9 ? 8.433 52.391 69.015 1.00 43.84 9 SER D C 1
ATOM 4364 O O . SER D 2 9 ? 8.699 51.249 68.635 1.00 43.56 9 SER D O 1
ATOM 4367 N N . ASN D 2 10 ? 7.584 52.641 70.010 1.00 42.60 10 ASN D N 1
ATOM 4368 C CA . ASN D 2 10 ? 6.886 51.559 70.706 1.00 42.90 10 ASN D CA 1
ATOM 4369 C C . ASN D 2 10 ? 5.455 51.394 70.202 1.00 42.31 10 ASN D C 1
ATOM 4370 O O . ASN D 2 10 ? 4.678 50.638 70.790 1.00 41.90 10 ASN D O 1
ATOM 4375 N N . ILE D 2 11 ? 5.102 52.092 69.125 1.00 40.39 11 ILE D N 1
ATOM 4376 C CA . ILE D 2 11 ? 3.744 52.013 68.593 1.00 39.50 11 ILE D CA 1
ATOM 4377 C C . ILE D 2 11 ? 3.245 50.609 68.266 1.00 39.69 11 ILE D C 1
ATOM 4378 O O . ILE D 2 11 ? 2.155 50.233 68.692 1.00 38.09 11 ILE D O 1
ATOM 4383 N N . PRO D 2 12 ? 4.023 49.817 67.506 1.00 40.57 12 PRO D N 1
ATOM 4384 C CA . PRO D 2 12 ? 3.587 48.455 67.166 1.00 42.69 12 PRO D CA 1
ATOM 4385 C C . PRO D 2 12 ? 3.518 47.534 68.382 1.00 44.73 12 PRO D C 1
ATOM 4386 O O . PRO D 2 12 ? 2.946 46.448 68.327 1.00 47.09 12 PRO D O 1
ATOM 4390 N N . GLN D 2 13 ? 4.083 47.994 69.487 1.00 46.56 13 GLN D N 1
ATOM 4391 C CA . GLN D 2 13 ? 4.111 47.244 70.738 1.00 48.36 13 GLN D CA 1
ATOM 4392 C C . GLN D 2 13 ? 2.820 47.528 71.527 1.00 47.60 13 GLN D C 1
ATOM 4393 O O . GLN D 2 13 ? 2.238 46.634 72.144 1.00 47.35 13 GLN D O 1
ATOM 4399 N N . GLU D 2 14 ? 2.387 48.788 71.492 1.00 45.43 14 GLU D N 1
ATOM 4400 C CA . GLU D 2 14 ? 1.176 49.246 72.170 1.00 42.66 14 GLU D CA 1
ATOM 4401 C C . GLU D 2 14 ? -0.111 48.875 71.423 1.00 41.77 14 GLU D C 1
ATOM 4402 O O . GLU D 2 14 ? -1.204 49.031 71.970 1.00 41.66 14 GLU D O 1
ATOM 4408 N N . PHE D 2 15 ? 0.012 48.419 70.174 1.00 38.87 15 PHE D N 1
ATOM 4409 C CA . PHE D 2 15 ? -1.150 48.016 69.385 1.00 37.13 15 PHE D CA 1
ATOM 4410 C C . PHE D 2 15 ? -0.857 46.719 68.643 1.00 38.03 15 PHE D C 1
ATOM 4411 O O . PHE D 2 15 ? -0.924 46.667 67.411 1.00 38.14 15 PHE D O 1
ATOM 4419 N N . PRO D 2 16 ? -0.553 45.645 69.382 1.00 38.46 16 PRO D N 1
ATOM 4420 C CA . PRO D 2 16 ? -0.246 44.345 68.774 1.00 38.79 16 PRO D CA 1
ATOM 4421 C C . PRO D 2 16 ? -1.363 43.760 67.905 1.00 39.31 16 PRO D C 1
ATOM 4422 O O . PRO D 2 16 ? -1.125 42.858 67.105 1.00 40.17 16 PRO D O 1
ATOM 4426 N N . GLU D 2 17 ? -2.577 44.278 68.051 1.00 40.63 17 GLU D N 1
ATOM 4427 C CA . GLU D 2 17 ? -3.706 43.770 67.279 1.00 40.80 17 GLU D CA 1
ATOM 4428 C C . GLU D 2 17 ? -4.065 44.580 66.036 1.00 39.81 17 GLU D C 1
ATOM 4429 O O . GLU D 2 17 ? -4.993 44.228 65.306 1.00 39.15 17 GLU D O 1
ATOM 4435 N N . ALA D 2 18 ? -3.333 45.659 65.792 1.00 36.23 18 ALA D N 1
ATOM 4436 C CA . ALA D 2 18 ? -3.589 46.508 64.641 1.00 33.83 18 ALA D CA 1
ATOM 4437 C C . ALA D 2 18 ? -3.481 45.746 63.316 1.00 33.40 18 ALA D C 1
ATOM 4438 O O . ALA D 2 18 ? -2.609 44.894 63.140 1.00 32.50 18 ALA D O 1
ATOM 4440 N N . SER D 2 19 ? -4.380 46.061 62.389 1.00 31.90 19 SER D N 1
ATOM 4441 C CA . SER D 2 19 ? -4.398 45.429 61.079 1.00 32.00 19 SER D CA 1
ATOM 4442 C C . SER D 2 19 ? -5.279 46.259 60.146 1.00 32.16 19 SER D C 1
ATOM 4443 O O . SER D 2 19 ? -5.923 47.219 60.579 1.00 31.74 19 SER D O 1
ATOM 4446 N N . ILE D 2 20 ? -5.312 45.896 58.870 1.00 32.00 20 ILE D N 1
ATOM 4447 C CA . ILE D 2 20 ? -6.136 46.636 57.936 1.00 31.79 20 ILE D CA 1
ATOM 4448 C C . ILE D 2 20 ? -7.618 46.402 58.242 1.00 32.22 20 ILE D C 1
ATOM 4449 O O . ILE D 2 20 ? -8.467 47.177 57.827 1.00 33.26 20 ILE D O 1
ATOM 4454 N N . SER D 2 21 ? -7.927 45.342 58.984 1.00 34.71 21 SER D N 1
ATOM 4455 C CA . SER D 2 21 ? -9.318 45.055 59.352 1.00 36.28 21 SER D CA 1
ATOM 4456 C C . SER D 2 21 ? -9.639 45.727 60.681 1.00 36.56 21 SER D C 1
ATOM 4457 O O . SER D 2 21 ? -10.800 46.022 60.980 1.00 36.16 21 SER D O 1
ATOM 4460 N N . ASN D 2 22 ? -8.600 45.966 61.473 1.00 36.45 22 ASN D N 1
ATOM 4461 C CA . ASN D 2 22 ? -8.768 46.577 62.781 1.00 37.85 22 ASN D CA 1
ATOM 4462 C C . ASN D 2 22 ? -7.765 47.694 63.021 1.00 37.85 22 ASN D C 1
ATOM 4463 O O . ASN D 2 22 ? -6.878 47.569 63.864 1.00 37.83 22 ASN D O 1
ATOM 4468 N N . PRO D 2 23 ? -7.886 48.803 62.280 1.00 38.39 23 PRO D N 1
ATOM 4469 C CA . PRO D 2 23 ? -6.955 49.918 62.464 1.00 36.66 23 PRO D CA 1
ATOM 4470 C C . PRO D 2 23 ? -7.185 50.542 63.836 1.00 36.72 23 PRO D C 1
ATOM 4471 O O . PRO D 2 23 ? -8.322 50.633 64.292 1.00 38.23 23 PRO D O 1
ATOM 4475 N N . GLU D 2 24 ? -6.109 50.955 64.494 1.00 36.14 24 GLU D N 1
ATOM 4476 C CA . GLU D 2 24 ? -6.208 51.547 65.823 1.00 35.91 24 GLU D CA 1
ATOM 4477 C C . GLU D 2 24 ? -5.950 53.043 65.709 1.00 33.82 24 GLU D C 1
ATOM 4478 O O . GLU D 2 24 ? -5.225 53.484 64.822 1.00 32.88 24 GLU D O 1
ATOM 4484 N N . ARG D 2 25 ? -6.540 53.817 66.611 1.00 30.55 25 ARG D N 1
ATOM 4485 C CA . ARG D 2 25 ? -6.375 55.263 66.586 1.00 31.00 25 ARG D CA 1
ATOM 4486 C C . ARG D 2 25 ? -5.417 55.694 67.682 1.00 32.31 25 ARG D C 1
ATOM 4487 O O . ARG D 2 25 ? -5.270 55.013 68.704 1.00 32.07 25 ARG D O 1
ATOM 4495 N N . LEU D 2 26 ? -4.758 56.825 67.483 1.00 32.21 26 LEU D N 1
ATOM 4496 C CA . LEU D 2 26 ? -3.826 57.281 68.493 1.00 35.31 26 LEU D CA 1
ATOM 4497 C C . LEU D 2 26 ? -3.389 58.716 68.316 1.00 35.86 26 LEU D C 1
ATOM 4498 O O . LEU D 2 26 ? -3.601 59.345 67.276 1.00 34.48 26 LEU D O 1
ATOM 4503 N N . ARG D 2 27 ? -2.785 59.240 69.368 1.00 36.93 27 ARG D N 1
ATOM 4504 C CA . ARG D 2 27 ? -2.253 60.582 69.315 1.00 37.66 27 ARG D CA 1
ATOM 4505 C C . ARG D 2 27 ? -0.803 60.460 69.729 1.00 38.07 27 ARG D C 1
ATOM 4506 O O . ARG D 2 27 ? -0.489 59.818 70.730 1.00 38.06 27 ARG D O 1
ATOM 4514 N N . ILE D 2 28 ? 0.076 61.024 68.906 1.00 39.16 28 ILE D N 1
ATOM 4515 C CA . ILE D 2 28 ? 1.508 60.999 69.159 1.00 39.51 28 ILE D CA 1
ATOM 4516 C C . ILE D 2 28 ? 1.949 62.383 69.598 1.00 40.38 28 ILE D C 1
ATOM 4517 O O . ILE D 2 28 ? 1.616 63.388 68.966 1.00 38.80 28 ILE D O 1
ATOM 4522 N N . LEU D 2 29 ? 2.680 62.419 70.702 1.00 42.79 29 LEU D N 1
ATOM 4523 C CA . LEU D 2 29 ? 3.221 63.653 71.242 1.00 43.39 29 LEU D CA 1
ATOM 4524 C C . LEU D 2 29 ? 4.714 63.439 71.098 1.00 43.60 29 LEU D C 1
ATOM 4525 O O . LEU D 2 29 ? 5.308 62.645 71.831 1.00 46.07 29 LEU D O 1
ATOM 4530 N N . ALA D 2 30 ? 5.319 64.123 70.134 1.00 42.25 30 ALA D N 1
ATOM 4531 C CA . ALA D 2 30 ? 6.744 63.958 69.896 1.00 42.40 30 ALA D CA 1
ATOM 4532 C C . ALA D 2 30 ? 7.428 65.206 69.348 1.00 41.34 30 ALA D C 1
ATOM 4533 O O . ALA D 2 30 ? 6.813 66.263 69.187 1.00 39.16 30 ALA D O 1
ATOM 4535 N N . GLN D 2 31 ? 8.717 65.066 69.068 1.00 42.37 31 GLN D N 1
ATOM 4536 C CA . GLN D 2 31 ? 9.507 66.160 68.533 1.00 43.29 31 GLN D CA 1
ATOM 4537 C C . GLN D 2 31 ? 9.975 65.811 67.132 1.00 42.72 31 GLN D C 1
ATOM 4538 O O . GLN D 2 31 ? 10.390 64.680 66.864 1.00 42.02 31 GLN D O 1
ATOM 4544 N N . VAL D 2 32 ? 9.902 66.793 66.242 1.00 43.03 32 VAL D N 1
ATOM 4545 C CA . VAL D 2 32 ? 10.318 66.611 64.861 1.00 44.23 32 VAL D CA 1
ATOM 4546 C C . VAL D 2 32 ? 11.837 66.589 64.754 1.00 46.96 32 VAL D C 1
ATOM 4547 O O . VAL D 2 32 ? 12.510 67.442 65.322 1.00 47.84 32 VAL D O 1
ATOM 4551 N N . LYS D 2 33 ? 12.375 65.613 64.029 1.00 49.66 33 LYS D N 1
ATOM 4552 C CA . LYS D 2 33 ? 13.818 65.516 63.855 1.00 52.42 33 LYS D CA 1
ATOM 4553 C C . LYS D 2 33 ? 14.263 65.931 62.461 1.00 53.16 33 LYS D C 1
ATOM 4554 O O . LYS D 2 33 ? 15.358 66.448 62.289 1.00 54.45 33 LYS D O 1
ATOM 4560 N N . ASP D 2 34 ? 13.414 65.714 61.466 1.00 54.94 34 ASP D N 1
ATOM 4561 C CA . ASP D 2 34 ? 13.777 66.074 60.102 1.00 56.83 34 ASP D CA 1
ATOM 4562 C C . ASP D 2 34 ? 12.623 65.930 59.117 1.00 57.77 34 ASP D C 1
ATOM 4563 O O . ASP D 2 34 ? 11.689 65.154 59.329 1.00 58.32 34 ASP D O 1
ATOM 4568 N N . PHE D 2 35 ? 12.688 66.710 58.044 1.00 58.09 35 PHE D N 1
ATOM 4569 C CA . PHE D 2 35 ? 11.686 66.641 57.002 1.00 58.04 35 PHE D CA 1
ATOM 4570 C C . PHE D 2 35 ? 12.382 66.331 55.685 1.00 58.57 35 PHE D C 1
ATOM 4571 O O . PHE D 2 35 ? 13.328 67.011 55.293 1.00 57.68 35 PHE D O 1
ATOM 4579 N N . ILE D 2 36 ? 11.908 65.291 55.014 1.00 59.63 36 ILE D N 1
ATOM 4580 C CA . ILE D 2 36 ? 12.465 64.877 53.742 1.00 61.38 36 ILE D CA 1
ATOM 4581 C C . ILE D 2 36 ? 11.472 65.302 52.661 1.00 62.78 36 ILE D C 1
ATOM 4582 O O . ILE D 2 36 ? 10.573 64.549 52.287 1.00 62.61 36 ILE D O 1
ATOM 4587 N N . PRO D 2 37 ? 11.636 66.531 52.146 1.00 64.21 37 PRO D N 1
ATOM 4588 C CA . PRO D 2 37 ? 10.817 67.174 51.114 1.00 65.20 37 PRO D CA 1
ATOM 4589 C C . PRO D 2 37 ? 10.222 66.306 50.011 1.00 66.67 37 PRO D C 1
ATOM 4590 O O . PRO D 2 37 ? 8.996 66.249 49.872 1.00 67.62 37 PRO D O 1
ATOM 4594 N N . HIS D 2 38 ? 11.058 65.641 49.217 1.00 67.75 38 HIS D N 1
ATOM 4595 C CA . HIS D 2 38 ? 10.507 64.819 48.144 1.00 69.13 38 HIS D CA 1
ATOM 4596 C C . HIS D 2 38 ? 9.676 63.650 48.664 1.00 68.91 38 HIS D C 1
ATOM 4597 O O . HIS D 2 38 ? 8.511 63.488 48.286 1.00 71.02 38 HIS D O 1
ATOM 4604 N N . GLU D 2 39 ? 10.258 62.854 49.555 1.00 66.70 39 GLU D N 1
ATOM 4605 C CA . GLU D 2 39 ? 9.560 61.703 50.115 1.00 64.11 39 GLU D CA 1
ATOM 4606 C C . GLU D 2 39 ? 8.287 62.074 50.870 1.00 60.24 39 GLU D C 1
ATOM 4607 O O . GLU D 2 39 ? 7.491 61.199 51.200 1.00 59.53 39 GLU D O 1
ATOM 4613 N N . SER D 2 40 ? 8.093 63.366 51.131 1.00 56.98 40 SER D N 1
ATOM 4614 C CA . SER D 2 40 ? 6.927 63.832 51.879 1.00 53.58 40 SER D CA 1
ATOM 4615 C C . SER D 2 40 ? 6.922 63.083 53.208 1.00 52.20 40 SER D C 1
ATOM 4616 O O . SER D 2 40 ? 5.864 62.725 53.726 1.00 51.25 40 SER D O 1
ATOM 4619 N N . THR D 2 41 ? 8.112 62.843 53.749 1.00 49.73 41 THR D N 1
ATOM 4620 C CA . THR D 2 41 ? 8.238 62.098 54.991 1.00 48.79 41 THR D CA 1
ATOM 4621 C C . THR D 2 41 ? 8.797 62.926 56.126 1.00 49.09 41 THR D C 1
ATOM 4622 O O . THR D 2 41 ? 9.676 63.757 55.924 1.00 50.16 41 THR D O 1
ATOM 4626 N N . ILE D 2 42 ? 8.278 62.687 57.327 1.00 46.42 42 ILE D N 1
ATOM 4627 C CA . ILE D 2 42 ? 8.729 63.413 58.492 1.00 45.46 42 ILE D CA 1
ATOM 4628 C C . ILE D 2 42 ? 9.374 62.427 59.455 1.00 45.31 42 ILE D C 1
ATOM 4629 O O . ILE D 2 42 ? 9.030 61.241 59.469 1.00 45.25 42 ILE D O 1
ATOM 4634 N N . VAL D 2 43 ? 10.327 62.914 60.244 1.00 44.51 43 VAL D N 1
ATOM 4635 C CA . VAL D 2 43 ? 11.025 62.068 61.199 1.00 43.52 43 VAL D CA 1
ATOM 4636 C C . VAL D 2 43 ? 10.762 62.621 62.589 1.00 43.24 43 VAL D C 1
ATOM 4637 O O . VAL D 2 43 ? 10.919 63.817 62.825 1.00 42.53 43 VAL D O 1
ATOM 4641 N N . ILE D 2 44 ? 10.353 61.749 63.504 1.00 44.55 44 ILE D N 1
ATOM 4642 C CA . ILE D 2 44 ? 10.054 62.171 64.869 1.00 46.73 44 ILE D CA 1
ATOM 4643 C C . ILE D 2 44 ? 10.581 61.185 65.888 1.00 48.83 44 ILE D C 1
ATOM 4644 O O . ILE D 2 44 ? 10.987 60.077 65.551 1.00 50.46 44 ILE D O 1
ATOM 4649 N N . ASP D 2 45 ? 10.549 61.597 67.146 1.00 51.58 45 ASP D N 1
ATOM 4650 C CA . ASP D 2 45 ? 10.992 60.757 68.241 1.00 54.88 45 ASP D CA 1
ATOM 4651 C C . ASP D 2 45 ? 10.403 61.342 69.511 1.00 56.17 45 ASP D C 1
ATOM 4652 O O . ASP D 2 45 ? 9.880 62.458 69.498 1.00 56.64 45 ASP D O 1
ATOM 4657 N N . LYS D 2 46 ? 10.476 60.581 70.596 1.00 58.15 46 LYS D N 1
ATOM 4658 C CA . LYS D 2 46 ? 9.953 61.016 71.888 1.00 61.21 46 LYS D CA 1
ATOM 4659 C C . LYS D 2 46 ? 10.462 62.405 72.217 1.00 62.47 46 LYS D C 1
ATOM 4660 O O . LYS D 2 46 ? 11.557 62.783 71.808 1.00 61.32 46 LYS D O 1
ATOM 4666 N N . VAL D 2 47 ? 9.666 63.157 72.964 1.00 65.27 47 VAL D N 1
ATOM 4667 C CA . VAL D 2 47 ? 10.055 64.496 73.374 1.00 67.96 47 VAL D CA 1
ATOM 4668 C C . VAL D 2 47 ? 11.262 64.378 74.304 1.00 70.82 47 VAL D C 1
ATOM 4669 O O . VAL D 2 47 ? 11.368 63.417 75.071 1.00 71.38 47 VAL D O 1
ATOM 4673 N N . PRO D 2 48 ? 12.199 65.338 74.235 1.00 73.59 48 PRO D N 1
ATOM 4674 C CA . PRO D 2 48 ? 13.396 65.320 75.083 1.00 75.85 48 PRO D CA 1
ATOM 4675 C C . PRO D 2 48 ? 13.066 65.244 76.575 1.00 77.74 48 PRO D C 1
ATOM 4676 O O . PRO D 2 48 ? 13.512 64.331 77.273 1.00 75.14 48 PRO D O 1
ATOM 4680 N N . THR D 2 49 ? 12.285 66.214 77.048 1.00 81.63 49 THR D N 1
ATOM 4681 C CA . THR D 2 49 ? 11.882 66.279 78.452 1.00 86.16 49 THR D CA 1
ATOM 4682 C C . THR D 2 49 ? 11.496 64.896 78.961 1.00 88.01 49 THR D C 1
ATOM 4683 O O . THR D 2 49 ? 11.932 64.476 80.032 1.00 87.93 49 THR D O 1
ATOM 4687 N N . ILE D 2 50 ? 10.671 64.197 78.182 1.00 90.53 50 ILE D N 1
ATOM 4688 C CA . ILE D 2 50 ? 10.228 62.852 78.537 1.00 92.52 50 ILE D CA 1
ATOM 4689 C C . ILE D 2 50 ? 11.448 62.018 78.901 1.00 94.12 50 ILE D C 1
ATOM 4690 O O . ILE D 2 50 ? 12.558 62.293 78.436 1.00 94.12 50 ILE D O 1
ATOM 4695 N N . THR D 2 51 ? 11.240 61.004 79.734 1.00 95.92 51 THR D N 1
ATOM 46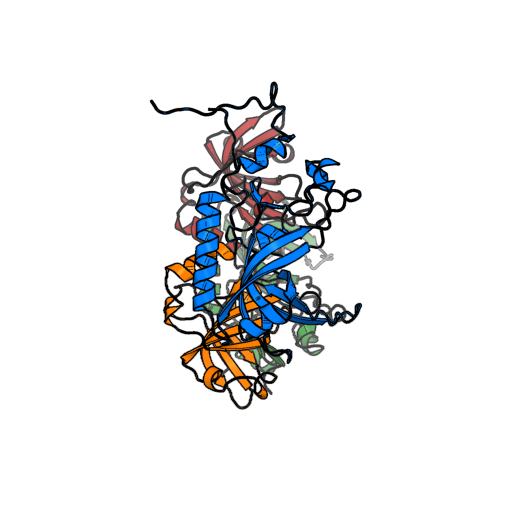96 C CA . THR D 2 51 ? 12.328 60.134 80.163 1.00 97.62 51 THR D CA 1
ATOM 4697 C C . THR D 2 51 ? 13.002 59.456 78.969 1.00 98.05 51 THR D C 1
ATOM 4698 O O . THR D 2 51 ? 12.960 59.957 77.842 1.00 97.50 51 THR D O 1
ATOM 4702 N N . SER D 2 52 ? 13.631 58.315 79.223 1.00 98.83 52 SER D N 1
ATOM 4703 C CA . SER D 2 52 ? 14.315 57.577 78.174 1.00 99.34 52 SER D CA 1
ATOM 4704 C C . SER D 2 52 ? 14.036 56.081 78.275 1.00 99.50 52 SER D C 1
ATOM 4705 O O . SER D 2 52 ? 13.676 55.572 79.338 1.00 100.08 52 SER D O 1
ATOM 4708 N N . GLU D 2 53 ? 14.193 55.386 77.154 1.00 98.68 53 GLU D N 1
ATOM 4709 C CA . GLU D 2 53 ? 13.974 53.948 77.112 1.00 97.51 53 GLU D CA 1
ATOM 4710 C C . GLU D 2 53 ? 14.811 53.316 76.013 1.00 96.53 53 GLU D C 1
ATOM 4711 O O . GLU D 2 53 ? 15.707 52.515 76.286 1.00 96.06 53 GLU D O 1
ATOM 4717 N N . GLN D 2 54 ? 14.520 53.686 74.770 1.00 95.13 54 GLN D N 1
ATOM 4718 C CA . GLN D 2 54 ? 15.246 53.158 73.623 1.00 93.13 54 GLN D CA 1
ATOM 4719 C C . GLN D 2 54 ? 14.613 53.670 72.339 1.00 90.97 54 GLN D C 1
ATOM 4720 O O . GLN D 2 54 ? 14.652 52.997 71.312 1.00 90.87 54 GLN D O 1
ATOM 4726 N N . SER D 2 55 ? 14.028 54.857 72.407 1.00 88.42 55 SER D N 1
ATOM 4727 C CA . SER D 2 55 ? 13.387 55.453 71.244 1.00 86.14 55 SER D CA 1
ATOM 4728 C C . SER D 2 55 ? 14.244 55.339 69.989 1.00 84.34 55 SER D C 1
ATOM 4729 O O . SER D 2 55 ? 15.465 55.471 70.038 1.00 84.50 55 SER D O 1
ATOM 4732 N N . THR D 2 56 ? 13.587 55.085 68.862 1.00 82.09 56 THR D N 1
ATOM 4733 C CA . THR D 2 56 ? 14.268 54.948 67.584 1.00 79.38 56 THR D CA 1
ATOM 4734 C C . THR D 2 56 ? 13.537 55.765 66.528 1.00 77.59 56 THR D C 1
ATOM 4735 O O . THR D 2 56 ? 12.436 55.409 66.127 1.00 78.07 56 THR D O 1
ATOM 4739 N N . TYR D 2 57 ? 14.156 56.857 66.089 1.00 74.45 57 TYR D N 1
ATOM 4740 C CA . TYR D 2 57 ? 13.582 57.733 65.069 1.00 70.85 57 TYR D CA 1
ATOM 4741 C C . TYR D 2 57 ? 12.576 57.010 64.177 1.00 68.07 57 TYR D C 1
ATOM 4742 O O . TYR D 2 57 ? 12.884 55.967 63.600 1.00 66.24 57 TYR D O 1
ATOM 4751 N N . ILE D 2 58 ? 11.373 57.565 64.071 1.00 64.80 58 ILE D N 1
ATOM 4752 C CA . ILE D 2 58 ? 10.336 56.970 63.237 1.00 62.39 58 ILE D CA 1
ATOM 4753 C C . ILE D 2 58 ? 10.011 57.882 62.063 1.00 60.18 58 ILE D C 1
ATOM 4754 O O . ILE D 2 58 ? 9.882 59.094 62.227 1.00 60.40 58 ILE D O 1
ATOM 4759 N N . ASN D 2 59 ? 9.896 57.295 60.877 1.00 57.85 59 ASN D N 1
ATOM 4760 C CA . ASN D 2 59 ? 9.565 58.046 59.670 1.00 55.29 59 ASN D CA 1
ATOM 4761 C C . ASN D 2 59 ? 8.067 57.909 59.412 1.00 53.23 59 ASN D C 1
ATOM 4762 O O . ASN D 2 59 ? 7.498 56.829 59.580 1.00 53.10 59 ASN D O 1
ATOM 4767 N N . ILE D 2 60 ? 7.431 58.999 59.005 1.00 50.16 60 ILE D N 1
ATOM 4768 C CA . ILE D 2 60 ? 6.002 58.973 58.732 1.00 47.03 60 ILE D CA 1
ATOM 4769 C C . ILE D 2 60 ? 5.675 59.741 57.458 1.00 45.56 60 ILE D C 1
ATOM 4770 O O . ILE D 2 60 ? 6.117 60.872 57.277 1.00 43.30 60 ILE D O 1
ATOM 4775 N N . CYS D 2 61 ? 4.906 59.119 56.569 1.00 44.04 61 CYS D N 1
ATOM 4776 C CA . CYS D 2 61 ? 4.514 59.788 55.337 1.00 42.93 61 CYS D CA 1
ATOM 4777 C C . CYS D 2 61 ? 3.495 60.874 55.715 1.00 41.58 61 CYS D C 1
ATOM 4778 O O . CYS D 2 61 ? 2.544 60.613 56.454 1.00 38.89 61 CYS D O 1
ATOM 4781 N N . ILE D 2 62 ? 3.711 62.086 55.210 1.00 42.72 62 ILE D N 1
ATOM 4782 C CA . ILE D 2 62 ? 2.855 63.237 55.499 1.00 41.91 62 ILE D CA 1
ATOM 4783 C C . ILE D 2 62 ? 2.275 63.851 54.225 1.00 41.57 62 ILE D C 1
ATOM 4784 O O . ILE D 2 62 ? 1.730 64.964 54.242 1.00 41.36 62 ILE D O 1
ATOM 4789 N N . PHE D 2 63 ? 2.389 63.129 53.117 1.00 41.07 63 PHE D N 1
ATOM 4790 C CA . PHE D 2 63 ? 1.870 63.626 51.846 1.00 41.74 63 PHE D CA 1
ATOM 4791 C C . PHE D 2 63 ? 0.485 64.286 51.957 1.00 42.66 63 PHE D C 1
ATOM 4792 O O . PHE D 2 63 ? 0.257 65.364 51.402 1.00 43.55 63 PHE D O 1
ATOM 4800 N N . ASN D 2 64 ? -0.440 63.647 52.670 1.00 40.78 64 ASN D N 1
ATOM 4801 C CA . ASN D 2 64 ? -1.791 64.188 52.804 1.00 40.51 64 ASN D CA 1
ATOM 4802 C C . ASN D 2 64 ? -1.914 65.456 53.646 1.00 40.86 64 ASN D C 1
ATOM 4803 O O . ASN D 2 64 ? -2.852 66.231 53.465 1.00 40.95 64 ASN D O 1
ATOM 4808 N N . LEU D 2 65 ? -0.982 65.677 54.563 1.00 41.21 65 LEU D N 1
ATOM 4809 C CA . LEU D 2 65 ? -1.054 66.853 55.423 1.00 43.68 65 LEU D CA 1
ATOM 4810 C C . LEU D 2 65 ? -0.328 68.089 54.897 1.00 45.28 65 LEU D C 1
ATOM 4811 O O . LEU D 2 65 ? -0.534 69.187 55.411 1.00 45.87 65 LEU D O 1
ATOM 4816 N N . LEU D 2 66 ? 0.506 67.918 53.875 1.00 47.73 66 LEU D N 1
ATOM 4817 C CA . LEU D 2 66 ? 1.294 69.025 53.326 1.00 50.09 66 LEU D CA 1
ATOM 4818 C C . LEU D 2 66 ? 0.565 70.285 52.846 1.00 52.53 66 LEU D C 1
ATOM 4819 O O . LEU D 2 66 ? 1.000 71.397 53.138 1.00 51.55 66 LEU D O 1
ATOM 4824 N N . GLU D 2 67 ? -0.538 70.123 52.124 1.00 55.67 67 GLU D N 1
ATOM 4825 C CA . GLU D 2 67 ? -1.284 71.266 51.598 1.00 59.01 67 GLU D CA 1
ATOM 4826 C C . GLU D 2 67 ? -1.962 72.177 52.624 1.00 59.98 67 GLU D C 1
ATOM 4827 O O . GLU D 2 67 ? -2.395 73.276 52.276 1.00 61.26 67 GLU D O 1
ATOM 4833 N N . ALA D 2 68 ? -2.064 71.739 53.877 1.00 60.14 68 ALA D N 1
ATOM 4834 C CA . ALA D 2 68 ? -2.712 72.557 54.907 1.00 60.36 68 ALA D CA 1
ATOM 4835 C C . ALA D 2 68 ? -1.842 72.695 56.152 1.00 60.41 68 ALA D C 1
ATOM 4836 O O . ALA D 2 68 ? -2.193 73.377 57.118 1.00 59.32 68 ALA D O 1
ATOM 4838 N N . CYS D 2 69 ? -0.697 72.035 56.100 1.00 61.32 69 CYS D N 1
ATOM 4839 C CA . CYS D 2 69 ? 0.278 72.022 57.176 1.00 62.01 69 CYS D CA 1
ATOM 4840 C C . CYS D 2 69 ? 0.851 73.413 57.486 1.00 61.90 69 CYS D C 1
ATOM 4841 O O . CYS D 2 69 ? 0.714 74.350 56.703 1.00 60.54 69 CYS D O 1
ATOM 4844 N N . SER D 2 70 ? 1.489 73.532 58.646 1.00 62.83 70 SER D N 1
ATOM 4845 C CA . SER D 2 70 ? 2.138 74.772 59.078 1.00 63.26 70 SER D CA 1
ATOM 4846 C C . SER D 2 70 ? 3.652 74.534 58.989 1.00 62.54 70 SER D C 1
ATOM 4847 O O . SER D 2 70 ? 4.166 73.599 59.600 1.00 62.48 70 SER D O 1
ATOM 4850 N N . SER D 2 71 ? 4.356 75.372 58.232 1.00 61.68 71 SER D N 1
ATOM 4851 C CA . SER D 2 71 ? 5.807 75.223 58.055 1.00 59.47 71 SER D CA 1
ATOM 4852 C C . SER D 2 71 ? 6.555 74.920 59.355 1.00 57.62 71 SER D C 1
ATOM 4853 O O . SER D 2 71 ? 7.585 74.253 59.341 1.00 56.75 71 SER D O 1
ATOM 4856 N N . ARG D 2 72 ? 6.026 75.400 60.474 1.00 56.69 72 ARG D N 1
ATOM 4857 C CA . ARG D 2 72 ? 6.652 75.193 61.777 1.00 55.86 72 ARG D CA 1
ATOM 4858 C C . ARG D 2 72 ? 6.682 73.719 62.181 1.00 54.42 72 ARG D C 1
ATOM 4859 O O . ARG D 2 72 ? 7.561 73.269 62.923 1.00 53.61 72 ARG D O 1
ATOM 4867 N N . VAL D 2 73 ? 5.704 72.972 61.692 1.00 52.75 73 VAL D N 1
ATOM 4868 C CA . VAL D 2 73 ? 5.593 71.558 61.996 1.00 51.73 73 VAL D CA 1
ATOM 4869 C C . VAL D 2 73 ? 6.607 70.715 61.229 1.00 51.40 73 VAL D C 1
ATOM 4870 O O . VAL D 2 73 ? 6.899 69.578 61.607 1.00 50.58 73 VAL D O 1
ATOM 4874 N N . LEU D 2 74 ? 7.155 71.278 60.160 1.00 50.94 74 LEU D N 1
ATOM 4875 C CA . LEU D 2 74 ? 8.130 70.563 59.347 1.00 52.06 74 LEU D CA 1
ATOM 4876 C C . LEU D 2 74 ? 9.561 70.898 59.745 1.00 51.43 74 LEU D C 1
ATOM 4877 O O . LEU D 2 74 ? 10.505 70.385 59.153 1.00 52.58 74 LEU D O 1
ATOM 4882 N N . VAL D 2 75 ? 9.716 71.745 60.757 1.00 51.77 75 VAL D N 1
ATOM 4883 C CA . VAL D 2 75 ? 11.043 72.150 61.229 1.00 53.07 75 VAL D CA 1
ATOM 4884 C C . VAL D 2 75 ? 11.558 71.317 62.394 1.00 52.80 75 VAL D C 1
ATOM 4885 O O . VAL D 2 75 ? 10.870 71.152 63.402 1.00 53.06 75 VAL D O 1
ATOM 4889 N N . PRO D 2 76 ? 12.788 70.799 62.283 1.00 53.35 76 PRO D N 1
ATOM 4890 C CA . PRO D 2 76 ? 13.378 69.985 63.352 1.00 53.42 76 PRO D CA 1
ATOM 4891 C C . PRO D 2 76 ? 13.417 70.737 64.685 1.00 53.11 76 PRO D C 1
ATOM 4892 O O . PRO D 2 76 ? 13.691 71.940 64.732 1.00 52.24 76 PRO D O 1
ATOM 4896 N N . GLY D 2 77 ? 13.140 70.011 65.764 1.00 52.43 77 GLY D N 1
ATOM 4897 C CA . GLY D 2 77 ? 13.120 70.606 67.088 1.00 51.30 77 GLY D CA 1
ATOM 4898 C C . GLY D 2 77 ? 11.702 70.924 67.543 1.00 50.14 77 GLY D C 1
ATOM 4899 O O . GLY D 2 77 ? 11.424 70.977 68.740 1.00 49.10 77 GLY D O 1
ATOM 4900 N N . THR D 2 78 ? 10.801 71.134 66.586 1.00 49.14 78 THR D N 1
ATOM 4901 C CA . THR D 2 78 ? 9.408 71.450 66.897 1.00 48.75 78 THR D CA 1
ATOM 4902 C C . THR D 2 78 ? 8.686 70.305 67.612 1.00 47.56 78 THR D C 1
ATOM 4903 O O . THR D 2 78 ? 8.849 69.135 67.254 1.00 46.53 78 THR D O 1
ATOM 4907 N N . LEU D 2 79 ? 7.897 70.652 68.629 1.00 45.90 79 LEU D N 1
ATOM 4908 C CA . LEU D 2 79 ? 7.119 69.665 69.376 1.00 45.44 79 LEU D CA 1
ATOM 4909 C C . LEU D 2 79 ? 5.719 69.695 68.772 1.00 45.38 79 LEU D C 1
ATOM 4910 O O . LEU D 2 79 ? 5.091 70.755 68.671 1.00 44.28 79 LEU D O 1
ATOM 4915 N N . VAL D 2 80 ? 5.226 68.530 68.377 1.00 44.57 80 VAL D N 1
ATOM 4916 C CA . VAL D 2 80 ? 3.916 68.465 67.748 1.00 42.92 80 VAL D CA 1
ATOM 4917 C C . VAL D 2 80 ? 3.005 67.369 68.266 1.00 41.60 80 VAL D C 1
ATOM 4918 O O . VAL D 2 80 ? 3.430 66.422 68.933 1.00 39.80 80 VAL D O 1
ATOM 4922 N N . ASN D 2 81 ? 1.732 67.523 67.932 1.00 40.57 81 ASN D N 1
ATOM 4923 C CA . ASN D 2 81 ? 0.730 66.537 68.265 1.00 38.31 81 ASN D CA 1
ATOM 4924 C C . ASN D 2 81 ? 0.337 65.948 66.924 1.00 37.49 81 ASN D C 1
ATOM 4925 O O . ASN D 2 81 ? 0.037 66.685 65.977 1.00 36.48 81 ASN D O 1
ATOM 4930 N N . ILE D 2 82 ? 0.369 64.624 66.831 1.00 37.03 82 ILE D N 1
ATOM 4931 C CA . ILE D 2 82 ? -0.025 63.951 65.600 1.00 36.12 82 ILE D CA 1
ATOM 4932 C C . ILE D 2 82 ? -1.215 63.030 65.863 1.00 36.43 82 ILE D C 1
ATOM 4933 O O . ILE D 2 82 ? -1.133 62.134 66.705 1.00 34.66 82 ILE D O 1
ATOM 4938 N N . ASP D 2 83 ? -2.328 63.277 65.170 1.00 34.61 83 ASP D N 1
ATOM 4939 C CA . ASP D 2 83 ? -3.505 62.430 65.298 1.00 34.05 83 ASP D CA 1
ATOM 4940 C C . ASP D 2 83 ? -3.323 61.409 64.192 1.00 33.41 83 ASP D C 1
ATOM 4941 O O . ASP D 2 83 ? -2.955 61.771 63.074 1.00 32.80 83 ASP D O 1
ATOM 4946 N N . ALA D 2 84 ? -3.578 60.140 64.485 1.00 31.65 84 ALA D N 1
ATOM 4947 C CA . ALA D 2 84 ? -3.389 59.132 63.453 1.00 29.65 84 ALA D CA 1
ATOM 4948 C C . ALA D 2 84 ? -4.063 57.801 63.733 1.00 28.60 84 ALA D C 1
ATOM 4949 O O . ALA D 2 84 ? -4.683 57.595 64.783 1.00 26.28 84 ALA D O 1
ATOM 4951 N N . PHE D 2 85 ? -3.954 56.905 62.754 1.00 27.50 85 PHE D N 1
ATOM 4952 C CA . PHE D 2 85 ? -4.465 55.554 62.901 1.00 26.85 85 PHE D CA 1
ATOM 4953 C C . PHE D 2 85 ? -3.318 54.645 62.456 1.00 27.71 85 PHE D C 1
ATOM 4954 O O . PHE D 2 85 ? -2.526 55.001 61.576 1.00 29.81 85 PHE D O 1
ATOM 4962 N N . TYR D 2 86 ? -3.205 53.490 63.094 1.00 27.91 86 TYR D N 1
ATOM 4963 C CA . TYR D 2 86 ? -2.144 52.533 62.802 1.00 29.47 86 TYR D CA 1
ATOM 4964 C C . TYR D 2 86 ? -2.779 51.200 62.393 1.00 28.47 86 TYR D C 1
ATOM 4965 O O . TYR D 2 86 ? -3.517 50.590 63.161 1.00 29.03 86 TYR D O 1
ATOM 4974 N N . ASP D 2 87 ? -2.495 50.760 61.175 1.00 29.70 87 ASP D N 1
ATOM 4975 C CA . ASP D 2 87 ? -3.065 49.526 60.643 1.00 29.73 87 ASP D CA 1
ATOM 4976 C C . ASP D 2 87 ? -2.117 48.339 60.695 1.00 31.20 87 ASP D C 1
ATOM 4977 O O . ASP D 2 87 ? -2.275 47.391 59.925 1.00 32.58 87 ASP D O 1
ATOM 4982 N N . GLY D 2 88 ? -1.130 48.399 61.585 1.00 32.53 88 GLY D N 1
ATOM 4983 C CA . GLY D 2 88 ? -0.176 47.312 61.716 1.00 33.42 88 GLY D CA 1
ATOM 4984 C C . GLY D 2 88 ? 0.932 47.358 60.683 1.00 37.35 88 GLY D C 1
ATOM 4985 O O . GLY D 2 88 ? 1.953 46.686 60.829 1.00 37.44 88 GLY D O 1
ATOM 4986 N N . GLU D 2 89 ? 0.736 48.153 59.635 1.00 39.92 89 GLU D N 1
ATOM 4987 C CA . GLU D 2 89 ? 1.724 48.281 58.569 1.00 42.09 89 GLU D CA 1
ATOM 4988 C C . GLU D 2 89 ? 2.414 49.629 58.613 1.00 42.14 89 GLU D C 1
ATOM 4989 O O . GLU D 2 89 ? 3.635 49.730 58.459 1.00 41.97 89 GLU D O 1
ATOM 4995 N N . SER D 2 90 ? 1.626 50.670 58.832 1.00 41.00 90 SER D N 1
ATOM 4996 C CA . SER D 2 90 ? 2.181 52.004 58.871 1.00 39.96 90 SER D CA 1
ATOM 4997 C C . SER D 2 90 ? 1.355 52.935 59.735 1.00 38.81 90 SER D C 1
ATOM 4998 O O . SER D 2 90 ? 0.200 52.646 60.055 1.00 37.71 90 SER D O 1
ATOM 5001 N N . ILE D 2 91 ? 1.972 54.043 60.131 1.00 35.98 91 ILE D N 1
ATOM 5002 C CA . ILE D 2 91 ? 1.306 55.058 60.923 1.00 33.78 91 ILE D CA 1
ATOM 5003 C C . ILE D 2 91 ? 0.746 56.011 59.885 1.00 34.00 91 ILE D C 1
ATOM 5004 O O . ILE D 2 91 ? 1.446 56.381 58.942 1.00 34.87 91 ILE D O 1
ATOM 5009 N N . ASN D 2 92 ? -0.514 56.396 60.035 1.00 32.76 92 ASN D N 1
ATOM 5010 C CA . ASN D 2 92 ? -1.148 57.289 59.073 1.00 33.60 92 ASN D CA 1
ATOM 5011 C C . ASN D 2 92 ? -1.737 58.491 59.799 1.00 34.04 92 ASN D C 1
ATOM 5012 O O . ASN D 2 92 ? -2.780 58.394 60.445 1.00 33.10 92 ASN D O 1
ATOM 5017 N N . PRO D 2 93 ? -1.063 59.647 59.704 1.00 35.18 93 PRO D N 1
ATOM 5018 C CA . PRO D 2 93 ? -1.495 60.886 60.356 1.00 35.15 93 PRO D CA 1
ATOM 5019 C C . PRO D 2 93 ? -2.632 61.573 59.638 1.00 34.26 93 PRO D C 1
ATOM 5020 O O . PRO D 2 93 ? -2.649 61.630 58.416 1.00 36.29 93 PRO D O 1
ATOM 5024 N N . VAL D 2 94 ? -3.582 62.098 60.403 1.00 34.58 94 VAL D N 1
ATOM 5025 C CA . VAL D 2 94 ? -4.718 62.792 59.816 1.00 36.88 94 VAL D CA 1
ATOM 5026 C C . VAL D 2 94 ? -4.724 64.247 60.267 1.00 39.57 94 VAL D C 1
ATOM 5027 O O . VAL D 2 94 ? -5.549 65.050 59.817 1.00 40.97 94 VAL D O 1
ATOM 5031 N N . ASP D 2 95 ? -3.802 64.585 61.161 1.00 39.76 95 ASP D N 1
ATOM 5032 C CA . ASP D 2 95 ? -3.694 65.956 61.648 1.00 41.10 95 ASP D CA 1
ATOM 5033 C C . ASP D 2 95 ? -2.391 66.161 62.424 1.00 40.56 95 ASP D C 1
ATOM 5034 O O . ASP D 2 95 ? -1.925 65.260 63.122 1.00 41.25 95 ASP D O 1
ATOM 5039 N N . ILE D 2 96 ? -1.798 67.342 62.277 1.00 40.53 96 ILE D N 1
ATOM 5040 C CA . ILE D 2 96 ? -0.549 67.659 62.967 1.00 40.95 96 ILE D CA 1
ATOM 5041 C C . ILE D 2 96 ? -0.436 69.156 63.262 1.00 39.52 96 ILE D C 1
ATOM 5042 O O . ILE D 2 96 ? -0.841 69.996 62.457 1.00 37.89 96 ILE D O 1
ATOM 5047 N N . TYR D 2 97 ? 0.109 69.483 64.427 1.00 40.26 97 TYR D N 1
ATOM 5048 C CA . TYR D 2 97 ? 0.268 70.877 64.828 1.00 41.92 97 TYR D CA 1
ATOM 5049 C C . TYR D 2 97 ? 1.253 71.014 65.979 1.00 41.51 97 TYR D C 1
ATOM 5050 O O . TYR D 2 97 ? 1.544 70.048 66.678 1.00 38.38 97 TYR D O 1
ATOM 5059 N N . GLU D 2 98 ? 1.777 72.222 66.161 1.00 45.67 98 GLU D N 1
ATOM 5060 C CA . GLU D 2 98 ? 2.735 72.465 67.229 1.00 48.16 98 GLU D CA 1
ATOM 5061 C C . GLU D 2 98 ? 2.044 72.538 68.587 1.00 48.95 98 GLU D C 1
ATOM 5062 O O . GLU D 2 98 ? 0.938 73.073 68.714 1.00 47.39 98 GLU D O 1
ATOM 5068 N N . VAL D 2 99 ? 2.710 71.991 69.598 1.00 50.73 99 VAL D N 1
ATOM 5069 C CA . VAL D 2 99 ? 2.196 71.965 70.959 1.00 52.32 99 VAL D CA 1
ATOM 5070 C C . VAL D 2 99 ? 3.144 72.651 71.940 1.00 53.23 99 VAL D C 1
ATOM 5071 O O . VAL D 2 99 ? 4.364 72.506 71.850 1.00 53.35 99 VAL D O 1
ATOM 5075 N N . ASN D 2 100 ? 2.573 73.395 72.881 1.00 54.82 100 ASN D N 1
ATOM 5076 C CA . ASN D 2 100 ? 3.351 74.109 73.888 1.00 55.42 100 ASN D CA 1
ATOM 5077 C C . ASN D 2 100 ? 4.071 73.109 74.798 1.00 54.40 100 ASN D C 1
ATOM 5078 O O . ASN D 2 100 ? 3.446 72.213 75.356 1.00 55.41 100 ASN D O 1
ATOM 5083 N N . GLY D 2 101 ? 5.383 73.273 74.943 1.00 53.46 101 GLY D N 1
ATOM 5084 C CA . GLY D 2 101 ? 6.177 72.378 75.771 1.00 52.45 101 GLY D CA 1
ATOM 5085 C C . GLY D 2 101 ? 5.879 72.356 77.262 1.00 52.30 101 GLY D C 1
ATOM 5086 O O . GLY D 2 101 ? 6.407 71.506 77.991 1.00 50.89 101 GLY D O 1
ATOM 5087 N N . ALA D 2 102 ? 5.037 73.274 77.727 1.00 52.47 102 ALA D N 1
ATOM 5088 C CA . ALA D 2 102 ? 4.685 73.333 79.148 1.00 54.22 102 ALA D CA 1
ATOM 5089 C C . ALA D 2 102 ? 3.843 72.132 79.575 1.00 55.89 102 ALA D C 1
ATOM 5090 O O . ALA D 2 102 ? 3.801 71.775 80.755 1.00 56.41 102 ALA D O 1
ATOM 5092 N N . ASN D 2 103 ? 3.178 71.510 78.605 1.00 56.67 103 ASN D N 1
ATOM 5093 C CA . ASN D 2 103 ? 2.316 70.360 78.858 1.00 57.51 103 ASN D CA 1
ATOM 5094 C C . ASN D 2 103 ? 3.056 69.079 79.206 1.00 59.14 103 ASN D C 1
ATOM 5095 O O . ASN D 2 103 ? 2.466 68.150 79.754 1.00 60.29 103 ASN D O 1
ATOM 5100 N N . PHE D 2 104 ? 4.347 69.024 78.903 1.00 60.96 104 PHE D N 1
ATOM 5101 C CA . PHE D 2 104 ? 5.117 67.818 79.178 1.00 62.03 104 PHE D CA 1
ATOM 5102 C C . PHE D 2 104 ? 5.694 67.709 80.590 1.00 62.42 104 PHE D C 1
ATOM 5103 O O . PHE D 2 104 ? 6.893 67.506 80.768 1.00 63.13 104 PHE D O 1
ATOM 5111 N N . THR D 2 105 ? 4.824 67.843 81.590 1.00 62.90 105 THR D N 1
ATOM 5112 C CA . THR D 2 105 ? 5.221 67.731 82.992 1.00 61.25 105 THR D CA 1
ATOM 5113 C C . THR D 2 105 ? 5.268 66.251 83.330 1.00 61.63 105 THR D C 1
ATOM 5114 O O . THR D 2 105 ? 4.685 65.437 82.623 1.00 61.19 105 THR D O 1
ATOM 5118 N N . MET D 2 106 ? 5.956 65.897 84.408 1.00 63.35 106 MET D N 1
ATOM 5119 C CA . MET D 2 106 ? 6.059 64.491 84.789 1.00 65.06 106 MET D CA 1
ATOM 5120 C C . MET D 2 106 ? 4.686 63.971 85.226 1.00 64.12 106 MET D C 1
ATOM 5121 O O . MET D 2 106 ? 4.389 62.781 85.109 1.00 64.24 106 MET D O 1
ATOM 5126 N N . GLU D 2 107 ? 3.852 64.878 85.721 1.00 62.62 107 GLU D N 1
ATOM 5127 C CA . GLU D 2 107 ? 2.510 64.521 86.163 1.00 62.44 107 GLU D CA 1
ATOM 5128 C C . GLU D 2 107 ? 1.663 64.027 84.988 1.00 60.88 107 GLU D C 1
ATOM 5129 O O . GLU D 2 107 ? 1.113 62.924 85.012 1.00 59.54 107 GLU D O 1
ATOM 5135 N N . ASN D 2 108 ? 1.562 64.859 83.957 1.00 59.32 108 ASN D N 1
ATOM 5136 C CA . ASN D 2 108 ? 0.801 64.506 82.776 1.00 57.65 108 ASN D CA 1
ATOM 5137 C C . ASN D 2 108 ? 1.327 63.215 82.155 1.00 56.99 108 ASN D C 1
ATOM 5138 O O . ASN D 2 108 ? 0.547 62.389 81.674 1.00 57.54 108 ASN D O 1
ATOM 5143 N N . ILE D 2 109 ? 2.646 63.036 82.171 1.00 55.68 109 ILE D N 1
ATOM 5144 C CA . ILE D 2 109 ? 3.263 61.829 81.619 1.00 54.18 109 ILE D CA 1
ATOM 5145 C C . ILE D 2 109 ? 2.695 60.609 82.344 1.00 53.35 109 ILE D C 1
ATOM 5146 O O . ILE D 2 109 ? 2.358 59.604 81.719 1.00 53.56 109 ILE D O 1
ATOM 5151 N N . GLN D 2 110 ? 2.590 60.705 83.667 1.00 52.72 110 GLN D N 1
ATOM 5152 C CA . GLN D 2 110 ? 2.046 59.620 84.482 1.00 51.59 110 GLN D CA 1
ATOM 5153 C C . GLN D 2 110 ? 0.554 59.449 84.191 1.00 48.51 110 GLN D C 1
ATOM 5154 O O . GLN D 2 110 ? 0.042 58.326 84.157 1.00 46.63 110 GLN D O 1
ATOM 5160 N N . LEU D 2 111 ? -0.137 60.571 83.998 1.00 43.80 111 LEU D N 1
ATOM 5161 C CA . LEU D 2 111 ? -1.564 60.540 83.708 1.00 42.91 111 LEU D CA 1
ATOM 5162 C C . LEU D 2 111 ? -1.817 59.749 82.433 1.00 41.96 111 LEU D C 1
ATOM 5163 O O . LEU D 2 111 ? -2.724 58.915 82.368 1.00 39.88 111 LEU D O 1
ATOM 5168 N N . ILE D 2 112 ? -1.002 60.023 81.421 1.00 41.80 112 ILE D N 1
ATOM 5169 C CA . ILE D 2 112 ? -1.121 59.357 80.136 1.00 42.11 112 ILE D CA 1
ATOM 5170 C C . ILE D 2 112 ? -0.975 57.855 80.309 1.00 42.55 112 ILE D C 1
ATOM 5171 O O . ILE D 2 112 ? -1.833 57.078 79.870 1.00 41.41 112 ILE D O 1
ATOM 5176 N N . ASP D 2 113 ? 0.106 57.454 80.964 1.00 42.29 113 ASP D N 1
ATOM 5177 C CA . ASP D 2 113 ? 0.369 56.046 81.209 1.00 44.36 113 ASP D CA 1
ATOM 5178 C C . ASP D 2 113 ? -0.808 55.405 81.940 1.00 43.82 113 ASP D C 1
ATOM 5179 O O . ASP D 2 113 ? -1.272 54.324 81.580 1.00 42.95 113 ASP D O 1
ATOM 5184 N N . GLU D 2 114 ? -1.285 56.080 82.973 1.00 43.78 114 GLU D N 1
ATOM 5185 C CA . GLU D 2 114 ? -2.390 55.558 83.757 1.00 45.78 114 GLU D CA 1
ATOM 5186 C C . GLU D 2 114 ? -3.667 55.407 82.927 1.00 43.35 114 GLU D C 1
ATOM 5187 O O . GLU D 2 114 ? -4.343 54.383 83.005 1.00 41.43 114 GLU D O 1
ATOM 5193 N N . MET D 2 115 ? -3.987 56.418 82.127 1.00 41.44 115 MET D N 1
ATOM 5194 C CA . MET D 2 115 ? -5.180 56.363 81.299 1.00 40.44 115 MET D CA 1
ATOM 5195 C C . MET D 2 115 ? -5.088 55.261 80.247 1.00 39.87 115 MET D C 1
ATOM 5196 O O . MET D 2 115 ? -6.056 54.536 80.016 1.00 39.47 115 MET D O 1
ATOM 5201 N N . ASN D 2 116 ? -3.927 55.119 79.619 1.00 40.49 116 ASN D N 1
ATOM 5202 C CA . ASN D 2 116 ? -3.762 54.084 78.606 1.00 41.65 116 ASN D CA 1
ATOM 5203 C C . ASN D 2 116 ? -4.015 52.681 79.169 1.00 42.29 116 ASN D C 1
ATOM 5204 O O . ASN D 2 116 ? -4.350 51.753 78.422 1.00 40.57 116 ASN D O 1
ATOM 5209 N N . ASN D 2 117 ? -3.870 52.532 80.486 1.00 42.18 117 ASN D N 1
ATOM 5210 C CA . ASN D 2 117 ? -4.066 51.234 81.131 1.00 43.71 117 ASN D CA 1
ATOM 5211 C C . ASN D 2 117 ? -5.326 51.060 81.980 1.00 43.63 117 ASN D C 1
ATOM 5212 O O . ASN D 2 117 ? -5.370 50.181 82.841 1.00 47.49 117 ASN D O 1
ATOM 5217 N N . SER D 2 118 ? -6.360 51.863 81.758 1.00 40.83 118 SER D N 1
ATOM 5218 C CA . SER D 2 118 ? -7.550 51.683 82.576 1.00 38.60 118 SER D CA 1
ATOM 5219 C C . SER D 2 118 ? -8.872 52.062 81.927 1.00 35.42 118 SER D C 1
ATOM 5220 O O . SER D 2 118 ? -9.850 51.329 82.036 1.00 37.35 118 SER D O 1
ATOM 5223 N N . ILE D 2 119 ? -8.903 53.201 81.248 1.00 33.26 119 ILE D N 1
ATOM 5224 C CA . ILE D 2 119 ? -10.126 53.680 80.612 1.00 30.41 119 ILE D CA 1
ATOM 5225 C C . ILE D 2 119 ? -10.798 52.663 79.695 1.00 30.32 119 ILE D C 1
ATOM 5226 O O . ILE D 2 119 ? -10.144 52.026 78.868 1.00 30.86 119 ILE D O 1
ATOM 5231 N N . GLY D 2 120 ? -12.111 52.522 79.851 1.00 27.47 120 GLY D N 1
ATOM 5232 C CA . GLY D 2 120 ? -12.853 51.603 79.013 1.00 30.72 120 GLY D CA 1
ATOM 5233 C C . GLY D 2 120 ? -12.771 50.136 79.392 1.00 31.31 120 GLY D C 1
ATOM 5234 O O . GLY D 2 120 ? -13.254 49.273 78.658 1.00 29.90 120 GLY D O 1
ATOM 5235 N N . LYS D 2 121 ? -12.207 49.833 80.553 1.00 33.73 121 LYS D N 1
ATOM 5236 C CA . LYS D 2 121 ? -12.079 48.438 80.927 1.00 36.55 121 LYS D CA 1
ATOM 5237 C C . LYS D 2 121 ? -13.000 47.896 82.021 1.00 38.39 121 LYS D C 1
ATOM 5238 O O . LYS D 2 121 ? -12.706 46.862 82.617 1.00 38.02 121 LYS D O 1
ATOM 5244 N N . PHE D 2 122 ? -14.115 48.576 82.280 1.00 40.07 122 PHE D N 1
ATOM 5245 C CA . PHE D 2 122 ? -15.060 48.102 83.293 1.00 43.86 122 PHE D CA 1
ATOM 5246 C C . PHE D 2 122 ? -15.792 46.848 82.813 1.00 48.63 122 PHE D C 1
ATOM 5247 O O . PHE D 2 122 ? -16.145 46.735 81.635 1.00 49.33 122 PHE D O 1
ATOM 5255 N N . ASN D 2 123 ? -16.015 45.911 83.728 1.00 53.61 123 ASN D N 1
ATOM 5256 C CA . ASN D 2 123 ? -16.736 44.674 83.416 1.00 60.83 123 ASN D CA 1
ATOM 5257 C C . ASN D 2 123 ? -16.113 43.898 82.251 1.00 63.15 123 ASN D C 1
ATOM 5258 O O . ASN D 2 123 ? -15.458 42.860 82.508 1.00 63.87 123 ASN D O 1
#